Protein AF-A0A9P1H4D7-F1 (afdb_monomer_lite)

Radius of gyration: 66.1 Å; chains: 1; bounding box: 184×59×204 Å

InterPro domains:
  IPR024312 TACC, C-terminal, fungi [PF12709] (176-228)
  IPR039915 TACC family [PTHR13924] (40-310)

Sequence (418 aa):
MNLIDFDIPPCQRRAAFLASPRELESLKSNFLSEISGLKASLSGKEAEVHSLKTAVVDAERRAGQSMEQLREERSTREHLSAEKDGWEKRGREMESVLRKVKDEIVLNQREREELEIKLDESEKRREAAEMMAQEAESKIAGMKAGKATEERERAAAGDKTPITSSSTAKEVEIAVERVARELHALYKSKHETKVTALKKSYENRWEKRVRELEARIEELADDNDRLRLGRDATMTRVDPNQAAIDEERKAQLAKDSAQIKELEAEIEKLEAVVSTVKVDNSELRRLLERERVEKGELVQVAEELMAMQQTFVAPTPARDSTAAVTTTTTLTKPAARGPAPSALRTPASNRHSMIEAPRSATKSGLRAPGSYAAAESRIGRSAAHERTKSSGLALPRPRSGIMSSIEKMGNYRGRTGE

Structure (mmCIF, N/CA/C/O backbone):
data_AF-A0A9P1H4D7-F1
#
_entry.id   AF-A0A9P1H4D7-F1
#
loop_
_atom_site.group_PDB
_atom_site.id
_atom_site.type_symbol
_atom_site.label_atom_id
_atom_site.label_alt_id
_atom_site.label_comp_id
_atom_site.label_asym_id
_atom_site.label_entity_id
_atom_site.label_seq_id
_atom_site.pdbx_PDB_ins_code
_atom_site.Cartn_x
_atom_site.Cartn_y
_atom_site.Cartn_z
_atom_site.occupancy
_atom_site.B_iso_or_equiv
_atom_site.auth_seq_id
_atom_site.auth_comp_id
_atom_site.auth_asym_id
_atom_site.auth_atom_id
_atom_site.pdbx_PDB_model_num
ATOM 1 N N . MET A 1 1 ? 116.610 11.845 -75.483 1.00 40.75 1 MET A N 1
ATOM 2 C CA . MET A 1 1 ? 115.329 12.570 -75.567 1.00 40.75 1 MET A CA 1
ATOM 3 C C . MET A 1 1 ? 114.245 11.538 -75.771 1.00 40.75 1 MET A C 1
ATOM 5 O O . MET A 1 1 ? 114.135 10.981 -76.851 1.00 40.75 1 MET A O 1
ATOM 9 N N . ASN A 1 2 ? 113.546 11.225 -74.686 1.00 45.41 2 ASN A N 1
ATOM 10 C CA . ASN A 1 2 ? 112.396 10.337 -74.672 1.00 45.41 2 ASN A CA 1
ATOM 11 C C . ASN A 1 2 ? 111.156 11.184 -74.941 1.00 45.41 2 ASN A C 1
ATOM 13 O O . ASN A 1 2 ? 110.908 12.120 -74.183 1.00 45.41 2 ASN A O 1
ATOM 17 N N . LEU A 1 3 ? 110.368 10.832 -75.953 1.00 53.59 3 LEU A N 1
ATOM 18 C CA . LEU A 1 3 ? 108.948 11.169 -75.965 1.00 53.59 3 LEU A CA 1
ATOM 19 C C . LEU A 1 3 ? 108.161 10.082 -76.703 1.00 53.59 3 LEU A C 1
ATOM 21 O O . LEU A 1 3 ? 107.754 10.235 -77.843 1.00 53.59 3 LEU A O 1
ATOM 25 N N . ILE A 1 4 ? 108.075 8.946 -76.011 1.00 57.53 4 ILE A N 1
ATOM 26 C CA . ILE A 1 4 ? 106.880 8.117 -75.837 1.00 57.53 4 ILE A CA 1
ATOM 27 C C . ILE A 1 4 ? 106.008 7.954 -77.089 1.00 57.53 4 ILE A C 1
ATOM 29 O O . ILE A 1 4 ? 105.010 8.639 -77.300 1.00 57.53 4 ILE A O 1
ATOM 33 N N . ASP A 1 5 ? 106.406 6.943 -77.844 1.00 54.28 5 ASP A N 1
ATOM 34 C CA . ASP A 1 5 ? 105.582 6.124 -78.714 1.00 54.28 5 ASP A CA 1
ATOM 35 C C . ASP A 1 5 ? 104.578 5.338 -77.841 1.00 54.28 5 ASP A C 1
ATOM 37 O O . ASP A 1 5 ? 104.969 4.470 -77.056 1.00 54.28 5 ASP A O 1
ATOM 41 N N . PHE A 1 6 ? 103.293 5.689 -77.909 1.00 51.91 6 PHE A N 1
ATOM 42 C CA . PHE A 1 6 ? 102.203 4.811 -77.478 1.00 51.91 6 PHE A CA 1
ATOM 43 C C . PHE A 1 6 ? 101.248 4.641 -78.650 1.00 51.91 6 PHE A C 1
ATOM 45 O O . PHE A 1 6 ? 100.293 5.394 -78.835 1.00 51.91 6 PHE A O 1
ATOM 52 N N . ASP A 1 7 ? 101.538 3.599 -79.415 1.00 54.97 7 ASP A N 1
ATOM 53 C CA . ASP A 1 7 ? 100.579 2.810 -80.166 1.00 54.97 7 ASP A CA 1
ATOM 54 C C . ASP A 1 7 ? 99.401 2.468 -79.230 1.00 54.97 7 ASP A C 1
ATOM 56 O O . ASP A 1 7 ? 99.528 1.652 -78.314 1.00 54.97 7 ASP A O 1
ATOM 60 N N . ILE A 1 8 ? 98.283 3.190 -79.361 1.00 56.09 8 ILE A N 1
ATOM 61 C CA . ILE A 1 8 ? 97.052 2.919 -78.611 1.00 56.09 8 ILE A CA 1
ATOM 62 C C . ILE A 1 8 ? 96.380 1.739 -79.317 1.00 56.09 8 ILE A C 1
ATOM 64 O O . ILE A 1 8 ? 95.837 1.925 -80.410 1.00 56.09 8 ILE A O 1
ATOM 68 N N . PRO A 1 9 ? 96.348 0.533 -78.720 1.00 57.47 9 PRO A N 1
ATOM 69 C CA . PRO A 1 9 ? 95.599 -0.568 -79.300 1.00 57.47 9 PRO A CA 1
ATOM 70 C C . PRO A 1 9 ? 94.116 -0.177 -79.311 1.00 57.47 9 PRO A C 1
ATOM 72 O O . PRO A 1 9 ? 93.666 0.476 -78.358 1.00 57.47 9 PRO A O 1
ATOM 75 N N . PRO A 1 10 ? 93.312 -0.587 -80.312 1.00 54.38 10 PRO A N 1
ATOM 76 C CA . PRO A 1 10 ? 91.874 -0.378 -80.247 1.00 54.38 10 PRO A CA 1
ATOM 77 C C . PRO A 1 10 ? 91.390 -1.030 -78.955 1.00 54.38 10 PRO A C 1
ATOM 79 O O . PRO A 1 10 ? 91.563 -2.236 -78.763 1.00 54.38 10 PRO A O 1
ATOM 82 N N . CYS A 1 11 ? 90.863 -0.215 -78.036 1.00 46.78 11 CYS A N 1
ATOM 83 C CA . CYS A 1 11 ? 90.387 -0.692 -76.749 1.00 46.78 11 CYS A CA 1
ATOM 84 C C . CYS A 1 11 ? 89.415 -1.842 -77.007 1.00 46.78 11 CYS A C 1
ATOM 86 O O . CYS A 1 11 ? 88.314 -1.656 -77.529 1.00 46.78 11 CYS A O 1
ATOM 88 N N . GLN A 1 12 ? 89.863 -3.046 -76.655 1.00 44.84 12 GLN A N 1
ATOM 89 C CA . GLN A 1 12 ? 89.026 -4.223 -76.574 1.00 44.84 12 GLN A CA 1
ATOM 90 C C . GLN A 1 12 ? 87.812 -3.838 -75.739 1.00 44.84 12 GLN A C 1
ATOM 92 O O . GLN A 1 12 ? 87.963 -3.238 -74.672 1.00 44.84 12 GLN A O 1
ATOM 97 N N . ARG A 1 13 ? 86.621 -4.153 -76.259 1.00 48.91 13 ARG A N 1
ATOM 98 C CA . ARG A 1 13 ? 85.334 -4.037 -75.573 1.00 48.91 13 ARG A CA 1
ATOM 99 C C . ARG A 1 13 ? 85.460 -4.654 -74.177 1.00 48.91 13 ARG A C 1
ATOM 101 O O . ARG A 1 13 ? 85.226 -5.846 -74.006 1.00 48.91 13 ARG A O 1
ATOM 108 N N . ARG A 1 14 ? 85.847 -3.856 -73.176 1.00 52.53 14 ARG A N 1
ATOM 109 C CA . ARG A 1 14 ? 85.665 -4.219 -71.774 1.00 52.53 14 ARG A CA 1
ATOM 110 C C . ARG A 1 14 ? 84.170 -4.340 -71.623 1.00 52.53 14 ARG A C 1
ATOM 112 O O . ARG A 1 14 ? 83.465 -3.379 -71.919 1.00 52.53 14 ARG A O 1
ATOM 119 N N . ALA A 1 15 ? 83.731 -5.544 -71.278 1.00 53.44 15 ALA A N 1
ATOM 120 C CA . ALA A 1 15 ? 82.351 -5.905 -71.044 1.00 53.44 15 ALA A CA 1
ATOM 121 C C . ALA A 1 15 ? 81.650 -4.783 -70.279 1.00 53.44 15 ALA A C 1
ATOM 123 O O . ALA A 1 15 ? 81.768 -4.650 -69.062 1.00 53.44 15 ALA A O 1
ATOM 124 N N . ALA A 1 16 ? 80.946 -3.947 -71.029 1.00 53.91 16 ALA A N 1
ATOM 125 C CA . ALA A 1 16 ? 79.956 -3.079 -70.474 1.00 53.91 16 ALA A CA 1
ATOM 126 C C . ALA A 1 16 ? 78.842 -4.017 -70.019 1.00 53.91 16 ALA A C 1
ATOM 128 O O . ALA A 1 16 ? 77.941 -4.334 -70.788 1.00 53.91 16 ALA A O 1
ATOM 129 N N . PHE A 1 17 ? 78.877 -4.423 -68.752 1.00 57.94 17 PHE A N 1
ATOM 130 C CA . PHE A 1 17 ? 77.658 -4.677 -67.985 1.00 57.94 17 PHE A CA 1
ATOM 131 C C . PHE A 1 17 ? 76.892 -3.347 -67.808 1.00 57.94 17 PHE A C 1
ATOM 133 O O . PHE A 1 17 ? 76.504 -2.958 -66.713 1.00 57.94 17 PHE A O 1
ATOM 140 N N . LEU A 1 18 ? 76.729 -2.596 -68.898 1.00 56.00 18 LEU A N 1
ATOM 141 C CA . LEU A 1 18 ? 75.749 -1.543 -69.014 1.00 56.00 18 LEU A CA 1
ATOM 142 C C . LEU A 1 18 ? 74.489 -2.308 -69.366 1.00 56.00 18 LEU A C 1
ATOM 144 O O . LEU A 1 18 ? 74.323 -2.705 -70.520 1.00 56.00 18 LEU A O 1
ATOM 148 N N . ALA A 1 19 ? 73.662 -2.574 -68.352 1.00 61.34 19 ALA A N 1
ATOM 149 C CA . ALA A 1 19 ? 72.285 -2.975 -68.586 1.00 61.34 19 ALA A CA 1
ATOM 150 C C . ALA A 1 19 ? 71.764 -2.100 -69.726 1.00 61.34 19 ALA A C 1
ATOM 152 O O . ALA A 1 19 ? 71.908 -0.870 -69.675 1.00 61.34 19 ALA A O 1
ATOM 153 N N . SER A 1 20 ? 71.279 -2.724 -70.800 1.00 77.75 20 SER A N 1
ATOM 154 C CA . SER A 1 20 ? 70.839 -1.941 -71.952 1.00 77.75 20 SER A CA 1
ATOM 155 C C . SER A 1 20 ? 69.780 -0.940 -71.465 1.00 77.75 20 SER A C 1
ATOM 157 O O . SER A 1 20 ? 69.045 -1.260 -70.525 1.00 77.75 20 SER A O 1
ATOM 159 N N . PRO A 1 21 ? 69.656 0.265 -72.049 1.00 77.75 21 PRO A N 1
ATOM 160 C CA . PRO A 1 21 ? 68.651 1.241 -71.612 1.00 77.75 21 PRO A CA 1
ATOM 161 C C . PRO A 1 21 ? 67.249 0.625 -71.447 1.00 77.75 21 PRO A C 1
ATOM 163 O O . PRO A 1 21 ? 66.523 0.956 -70.515 1.00 77.75 21 PRO A O 1
ATOM 166 N N . ARG A 1 22 ? 66.936 -0.380 -72.274 1.00 79.75 22 ARG A N 1
ATOM 167 C CA . ARG A 1 22 ? 65.710 -1.180 -72.229 1.00 79.75 22 ARG A CA 1
ATOM 168 C C . ARG A 1 22 ? 65.589 -2.101 -71.004 1.00 79.75 22 ARG A C 1
ATOM 170 O O . ARG A 1 22 ? 64.497 -2.247 -70.466 1.00 79.75 22 ARG A O 1
ATOM 177 N N . GLU A 1 23 ? 66.675 -2.719 -70.546 1.00 85.62 23 GLU A N 1
ATOM 178 C CA . GLU A 1 23 ? 66.696 -3.522 -69.308 1.00 85.62 23 GLU A CA 1
ATOM 179 C C . GLU A 1 23 ? 66.537 -2.638 -68.069 1.00 85.62 23 GLU A C 1
ATOM 181 O O . GLU A 1 23 ? 65.839 -3.004 -67.126 1.00 85.62 23 GLU A O 1
ATOM 186 N N . LEU A 1 24 ? 67.133 -1.445 -68.091 1.00 86.06 24 LEU A N 1
ATOM 187 C CA . LEU A 1 24 ? 67.038 -0.471 -67.005 1.00 86.06 24 LEU A CA 1
ATOM 188 C C . LEU A 1 24 ? 65.619 0.118 -66.909 1.00 86.06 24 LEU A C 1
ATOM 190 O O . LEU A 1 24 ? 65.059 0.228 -65.817 1.00 86.06 24 LEU A O 1
ATOM 194 N N . GLU A 1 25 ? 64.991 0.411 -68.050 1.00 87.56 25 GLU A N 1
ATOM 195 C CA . GLU A 1 25 ? 63.574 0.784 -68.132 1.00 87.56 25 GLU A CA 1
ATOM 196 C C . GLU A 1 25 ? 62.643 -0.351 -67.682 1.00 87.56 25 GLU A C 1
ATOM 198 O O . GLU A 1 25 ? 61.688 -0.097 -66.945 1.00 87.56 25 GLU A O 1
ATOM 203 N N . SER A 1 26 ? 62.945 -1.603 -68.044 1.00 87.44 26 SER A N 1
ATOM 204 C CA . SER A 1 26 ? 62.197 -2.772 -67.568 1.00 87.44 26 SER A CA 1
ATOM 205 C C . SER A 1 26 ? 62.305 -2.938 -66.052 1.00 87.44 26 SER A C 1
ATOM 207 O O . SER A 1 26 ? 61.293 -3.164 -65.396 1.00 87.44 26 SER A O 1
ATOM 209 N N . LEU A 1 27 ? 63.501 -2.799 -65.475 1.00 91.62 27 LEU A N 1
ATOM 210 C CA . LEU A 1 27 ? 63.717 -2.912 -64.032 1.00 91.62 27 LEU A CA 1
ATOM 211 C C . LEU A 1 27 ? 63.012 -1.777 -63.274 1.00 91.62 27 LEU A C 1
ATOM 213 O O . LEU A 1 27 ? 62.373 -2.011 -62.251 1.00 91.62 27 LEU A O 1
ATOM 217 N N . LYS A 1 28 ? 63.054 -0.554 -63.819 1.00 93.31 28 LYS A N 1
ATOM 218 C CA . LYS A 1 28 ? 62.304 0.594 -63.298 1.00 93.31 28 LYS A CA 1
ATOM 219 C C . LYS A 1 28 ? 60.797 0.338 -63.334 1.00 93.31 28 LYS A C 1
ATOM 221 O O . LYS A 1 28 ? 60.125 0.601 -62.343 1.00 93.31 28 LYS A O 1
ATOM 226 N N . SER A 1 29 ? 60.265 -0.174 -64.443 1.00 92.44 29 SER A N 1
ATOM 227 C CA . SER A 1 29 ? 58.846 -0.528 -64.555 1.00 92.44 29 SER A CA 1
ATOM 228 C C . SER A 1 29 ? 58.457 -1.620 -63.556 1.00 92.44 29 SER A C 1
ATOM 230 O O . SER A 1 29 ? 57.423 -1.502 -62.903 1.00 92.44 29 SER A O 1
ATOM 232 N N . ASN A 1 30 ? 59.301 -2.642 -63.381 1.00 94.06 30 ASN A N 1
ATOM 233 C CA . ASN A 1 30 ? 59.077 -3.717 -62.415 1.00 94.06 30 ASN A CA 1
ATOM 234 C C . ASN A 1 30 ? 59.041 -3.177 -60.981 1.00 94.06 30 ASN A C 1
ATOM 236 O O . ASN A 1 30 ? 58.062 -3.410 -60.277 1.00 94.06 30 ASN A O 1
ATOM 240 N N . PHE A 1 31 ? 60.023 -2.366 -60.573 1.00 96.56 31 PHE A N 1
ATOM 241 C CA . PHE A 1 31 ? 60.016 -1.754 -59.242 1.00 96.56 31 PHE A CA 1
ATOM 242 C C . PHE A 1 31 ? 58.854 -0.782 -59.042 1.00 96.56 31 PHE A C 1
ATOM 244 O O . PHE A 1 31 ? 58.246 -0.775 -57.978 1.00 96.56 31 PHE A O 1
ATOM 251 N N . LEU A 1 32 ? 58.495 0.024 -60.044 1.00 96.06 32 LEU A N 1
ATOM 252 C CA . LEU A 1 32 ? 57.327 0.903 -59.946 1.00 96.06 32 LEU A CA 1
ATOM 253 C C . LEU A 1 32 ? 56.025 0.101 -59.811 1.00 96.06 32 LEU A C 1
ATOM 255 O O . LEU A 1 32 ? 55.140 0.510 -59.056 1.00 96.06 32 LEU A O 1
ATOM 259 N N . SER A 1 33 ? 55.919 -1.045 -60.488 1.00 95.31 33 SER A N 1
ATOM 260 C CA . SER A 1 33 ? 54.792 -1.970 -60.352 1.00 95.31 33 SER A CA 1
ATOM 261 C C . SER A 1 33 ? 54.760 -2.627 -58.970 1.00 95.31 33 SER A C 1
ATOM 263 O O . SER A 1 33 ? 53.709 -2.647 -58.336 1.00 95.31 33 SER A O 1
ATOM 265 N N . GLU A 1 34 ? 55.896 -3.108 -58.460 1.00 96.81 34 GLU A N 1
ATOM 266 C CA . GLU A 1 34 ? 56.007 -3.691 -57.116 1.00 96.81 34 GLU A CA 1
ATOM 267 C C . GLU A 1 34 ? 55.693 -2.666 -56.023 1.00 96.81 34 GLU A C 1
ATOM 269 O O . GLU A 1 34 ? 54.892 -2.945 -55.135 1.00 96.81 34 GLU A O 1
ATOM 274 N N . ILE A 1 35 ? 56.241 -1.451 -56.115 1.00 95.69 35 ILE A N 1
ATOM 275 C CA . ILE A 1 35 ? 55.938 -0.348 -55.192 1.00 95.69 35 ILE A CA 1
ATOM 276 C C . ILE A 1 35 ? 54.444 -0.013 -55.242 1.00 95.69 35 ILE A C 1
ATOM 278 O O . ILE A 1 35 ? 53.823 0.171 -54.196 1.00 95.69 35 ILE A O 1
ATOM 282 N N . SER A 1 36 ? 53.844 0.036 -56.434 1.00 95.94 36 SER A N 1
ATOM 283 C CA . SER A 1 36 ? 52.406 0.292 -56.583 1.00 95.94 36 SER A CA 1
ATOM 284 C C . SER A 1 36 ? 51.562 -0.841 -55.991 1.00 95.94 36 SER A C 1
ATOM 286 O O . SER A 1 36 ? 50.586 -0.571 -55.291 1.00 95.94 36 SER A O 1
ATOM 288 N N . GLY A 1 37 ? 51.962 -2.099 -56.195 1.00 96.38 37 GLY A N 1
ATOM 289 C CA . GLY A 1 37 ? 51.308 -3.276 -55.622 1.00 96.38 37 GLY A CA 1
ATOM 290 C C . GLY A 1 37 ? 51.410 -3.333 -54.096 1.00 96.38 37 GLY A C 1
ATOM 291 O O . GLY A 1 37 ? 50.410 -3.574 -53.415 1.00 96.38 37 GLY A O 1
ATOM 292 N N . LEU A 1 38 ? 52.586 -3.036 -53.536 1.00 96.88 38 LEU A N 1
ATOM 293 C CA . LEU A 1 38 ? 52.800 -2.930 -52.091 1.00 96.88 38 LEU A CA 1
ATOM 294 C C . LEU A 1 38 ? 52.002 -1.770 -51.492 1.00 96.88 38 LEU A C 1
ATOM 296 O O . LEU A 1 38 ? 51.376 -1.942 -50.449 1.00 96.88 38 LEU A O 1
ATOM 300 N N . LYS A 1 39 ? 51.948 -0.617 -52.166 1.00 97.12 39 LYS A N 1
ATOM 301 C CA . LYS A 1 39 ? 51.153 0.537 -51.725 1.00 97.12 39 LYS A CA 1
ATOM 302 C C . LYS A 1 39 ? 49.654 0.233 -51.726 1.00 97.12 39 LYS A C 1
ATOM 304 O O . LYS A 1 39 ? 48.970 0.578 -50.765 1.00 97.12 39 LYS A O 1
ATOM 309 N N . ALA A 1 40 ? 49.149 -0.438 -52.761 1.00 96.62 40 ALA A N 1
ATOM 310 C CA . ALA A 1 40 ? 47.757 -0.881 -52.817 1.00 96.62 40 ALA A CA 1
ATOM 311 C C . ALA A 1 40 ? 47.442 -1.900 -51.709 1.00 96.62 40 ALA A C 1
ATOM 313 O O . ALA A 1 40 ? 46.423 -1.782 -51.033 1.00 96.62 40 ALA A O 1
ATOM 314 N N . SER A 1 41 ? 48.346 -2.855 -51.472 1.00 96.75 41 SER A N 1
ATOM 315 C CA . SER A 1 41 ? 48.190 -3.867 -50.420 1.00 96.75 41 SER A CA 1
ATOM 316 C C . SER A 1 41 ? 48.211 -3.250 -49.019 1.00 96.75 41 SER A C 1
ATOM 318 O O . SER A 1 41 ? 47.374 -3.592 -48.184 1.00 96.75 41 SER A O 1
ATOM 320 N N . LEU A 1 42 ? 49.124 -2.305 -48.767 1.00 97.06 42 LEU A N 1
ATOM 321 C CA . LEU A 1 42 ? 49.202 -1.569 -47.506 1.00 97.06 42 LEU A CA 1
ATOM 322 C C . LEU A 1 42 ? 47.935 -0.740 -47.278 1.00 97.06 42 LEU A C 1
ATOM 324 O O . LEU A 1 42 ? 47.329 -0.845 -46.218 1.00 97.06 42 LEU A O 1
ATOM 328 N N . SER A 1 43 ? 47.483 -0.000 -48.293 1.00 96.06 43 SER A N 1
ATOM 329 C CA . SER A 1 43 ? 46.244 0.781 -48.218 1.00 96.06 43 SER A CA 1
ATOM 330 C C . SER A 1 43 ? 45.013 -0.101 -47.960 1.00 96.06 43 SER A C 1
ATOM 332 O O . SER A 1 43 ? 44.164 0.245 -47.139 1.00 96.06 43 SER A O 1
ATOM 334 N N . GLY A 1 44 ? 44.936 -1.283 -48.583 1.00 97.00 44 GLY A N 1
ATOM 335 C CA . GLY A 1 44 ? 43.882 -2.262 -48.301 1.00 97.00 44 GLY A CA 1
ATOM 336 C C . GLY A 1 44 ? 43.916 -2.770 -46.855 1.00 97.00 44 GLY A C 1
ATOM 337 O O . GLY A 1 44 ? 42.873 -2.872 -46.207 1.00 97.00 44 GLY A O 1
ATOM 338 N N . LYS A 1 45 ? 45.112 -3.025 -46.311 1.00 97.81 45 LYS A N 1
ATOM 339 C CA . LYS A 1 45 ? 45.291 -3.420 -44.906 1.00 97.81 45 LYS A CA 1
ATOM 340 C C . LYS A 1 45 ? 44.953 -2.295 -43.930 1.00 97.81 45 LYS A C 1
ATOM 342 O O . LYS A 1 45 ? 44.337 -2.557 -42.902 1.00 97.81 45 LYS A O 1
ATOM 347 N N . GLU A 1 46 ? 45.281 -1.048 -44.251 1.00 97.31 46 GLU A N 1
ATOM 348 C CA . GLU A 1 46 ? 44.888 0.116 -43.450 1.00 97.31 46 GLU A CA 1
ATOM 349 C C . GLU A 1 46 ? 43.364 0.269 -43.383 1.00 97.31 46 GLU A C 1
ATOM 351 O O . GLU A 1 46 ? 42.828 0.562 -42.310 1.00 97.31 46 GLU A O 1
ATOM 356 N N . ALA A 1 47 ? 42.656 0.013 -44.487 1.00 97.31 47 ALA A N 1
ATOM 357 C CA . ALA A 1 47 ? 41.195 0.011 -44.516 1.00 97.31 47 ALA A CA 1
ATOM 358 C C . ALA A 1 47 ? 40.597 -1.118 -43.655 1.00 97.31 47 ALA A C 1
ATOM 360 O O . ALA A 1 47 ? 39.656 -0.880 -42.894 1.00 97.31 47 ALA A O 1
ATOM 361 N N . GLU A 1 48 ? 41.169 -2.326 -43.711 1.00 97.44 48 GLU A N 1
ATOM 362 C CA . GLU A 1 48 ? 40.769 -3.454 -42.858 1.00 97.44 48 GLU A CA 1
ATOM 363 C C . GLU A 1 48 ? 40.957 -3.121 -41.370 1.00 97.44 48 GLU A C 1
ATOM 365 O O . GLU A 1 48 ? 40.033 -3.293 -40.573 1.00 97.44 48 GLU A O 1
ATOM 370 N N . VAL A 1 49 ? 42.113 -2.562 -40.996 1.00 98.31 49 VAL A N 1
ATOM 371 C CA . VAL A 1 49 ? 42.399 -2.137 -39.616 1.00 98.31 49 VAL A CA 1
ATOM 372 C C . VAL A 1 49 ? 41.415 -1.063 -39.150 1.00 98.31 49 VAL A C 1
ATOM 374 O O . VAL A 1 49 ? 40.908 -1.147 -38.031 1.00 98.31 49 VAL A O 1
ATOM 377 N N . HIS A 1 50 ? 41.089 -0.079 -39.994 1.00 97.88 50 HIS A N 1
ATOM 378 C CA . HIS A 1 50 ? 40.081 0.932 -39.660 1.00 97.88 50 HIS A CA 1
ATOM 379 C C . HIS A 1 50 ? 38.693 0.317 -39.461 1.00 97.88 50 HIS A C 1
ATOM 381 O O . HIS A 1 50 ? 38.009 0.654 -38.493 1.00 97.88 50 HIS A O 1
ATOM 387 N N . SER A 1 51 ? 38.290 -0.618 -40.324 1.00 97.75 51 SER A N 1
ATOM 388 C CA . SER A 1 51 ? 37.017 -1.329 -40.187 1.00 97.75 51 SER A CA 1
ATOM 389 C C . SER A 1 51 ? 36.960 -2.142 -38.892 1.00 97.75 51 SER A C 1
ATOM 391 O O . SER A 1 51 ? 35.968 -2.076 -38.166 1.00 97.75 51 SER A O 1
ATOM 393 N N . LEU A 1 52 ? 38.026 -2.882 -38.570 1.00 98.19 52 LEU A N 1
ATOM 394 C CA . LEU A 1 52 ? 38.117 -3.657 -37.333 1.00 98.19 52 LEU A CA 1
ATOM 395 C C . LEU A 1 52 ? 38.081 -2.752 -36.102 1.00 98.19 52 LEU A C 1
ATOM 397 O O . LEU A 1 52 ? 37.355 -3.046 -35.157 1.00 98.19 52 LEU A O 1
ATOM 401 N N . LYS A 1 53 ? 38.787 -1.619 -36.124 1.00 98.44 53 LYS A N 1
ATOM 402 C CA . LYS A 1 53 ? 38.753 -0.638 -35.035 1.00 98.44 53 LYS A CA 1
ATOM 403 C C . LYS A 1 53 ? 37.334 -0.122 -34.791 1.00 98.44 53 LYS A C 1
ATOM 405 O O . LYS A 1 53 ? 36.884 -0.115 -33.650 1.00 98.44 53 LYS A O 1
ATOM 410 N N . THR A 1 54 ? 36.609 0.255 -35.843 1.00 98.06 54 THR A N 1
ATOM 411 C CA . THR A 1 54 ? 35.210 0.696 -35.718 1.00 98.06 54 THR A CA 1
ATOM 412 C C . THR A 1 54 ? 34.306 -0.422 -35.193 1.00 98.06 54 THR A C 1
ATOM 414 O O . THR A 1 54 ? 33.467 -0.173 -34.329 1.00 98.06 54 THR A O 1
ATOM 417 N N . ALA A 1 55 ? 34.494 -1.660 -35.660 1.00 98.38 55 ALA A N 1
ATOM 418 C CA . ALA A 1 55 ? 33.722 -2.811 -35.196 1.00 98.38 55 ALA A CA 1
ATOM 419 C C . ALA A 1 55 ? 33.971 -3.129 -33.711 1.00 98.38 55 ALA A C 1
ATOM 421 O O . ALA A 1 55 ? 33.021 -3.420 -32.985 1.00 98.38 55 ALA A O 1
ATOM 422 N N . VAL A 1 56 ? 35.222 -3.037 -33.250 1.00 98.38 56 VAL A N 1
ATOM 423 C CA . VAL A 1 56 ? 35.584 -3.216 -31.835 1.00 98.38 56 VAL A CA 1
ATOM 424 C C . VAL A 1 56 ? 34.957 -2.120 -30.980 1.00 98.38 56 VAL A C 1
ATOM 426 O O . VAL A 1 56 ? 34.309 -2.435 -29.989 1.00 98.38 56 VAL A O 1
ATOM 429 N N . VAL A 1 57 ? 35.049 -0.854 -31.397 1.00 98.19 57 VAL A N 1
ATOM 430 C CA . VAL A 1 57 ? 34.436 0.267 -30.665 1.00 98.19 57 VAL A CA 1
ATOM 431 C C . VAL A 1 57 ? 32.914 0.106 -30.554 1.00 98.19 57 VAL A C 1
ATOM 433 O O . VAL A 1 57 ? 32.341 0.355 -29.493 1.00 98.19 57 VAL A O 1
ATOM 436 N N . ASP A 1 58 ? 32.231 -0.342 -31.612 1.00 98.31 58 ASP A N 1
ATOM 437 C CA . ASP A 1 58 ? 30.792 -0.614 -31.522 1.00 98.31 58 ASP A CA 1
ATOM 438 C C . ASP A 1 58 ? 30.479 -1.824 -30.626 1.00 98.31 58 ASP A C 1
ATOM 440 O O . ASP A 1 58 ? 29.514 -1.785 -29.861 1.00 98.31 58 ASP A O 1
ATOM 444 N N . ALA A 1 59 ? 31.298 -2.879 -30.666 1.00 98.19 59 ALA A N 1
ATOM 445 C CA . ALA A 1 59 ? 31.151 -4.025 -29.772 1.00 98.19 59 ALA A CA 1
ATOM 446 C C . ALA A 1 59 ? 31.324 -3.625 -28.297 1.00 98.19 59 ALA A C 1
ATOM 448 O O . ALA A 1 59 ? 30.511 -4.020 -27.463 1.00 98.19 59 ALA A O 1
ATOM 449 N N . GLU A 1 60 ? 32.316 -2.791 -27.982 1.00 97.62 60 GLU A N 1
ATOM 450 C CA . GLU A 1 60 ? 32.531 -2.234 -26.643 1.00 97.62 60 GLU A CA 1
ATOM 451 C C . GLU A 1 60 ? 31.350 -1.371 -26.198 1.00 97.62 60 GLU A C 1
ATOM 453 O O . GLU A 1 60 ? 30.863 -1.511 -25.075 1.00 97.62 60 GLU A O 1
ATOM 458 N N . ARG A 1 61 ? 30.823 -0.527 -27.093 1.00 98.19 61 ARG A N 1
ATOM 459 C CA . ARG A 1 61 ? 29.635 0.284 -26.808 1.00 98.19 61 ARG A CA 1
ATOM 460 C C . ARG A 1 61 ? 28.421 -0.589 -26.495 1.00 98.19 61 ARG A C 1
ATOM 462 O O . ARG A 1 61 ? 27.733 -0.334 -25.508 1.00 98.19 61 ARG A O 1
ATOM 469 N N . ARG A 1 62 ? 28.165 -1.626 -27.299 1.00 97.69 62 ARG A N 1
ATOM 470 C CA . ARG A 1 62 ? 27.055 -2.566 -27.074 1.00 97.69 62 ARG A CA 1
ATOM 471 C C . ARG A 1 62 ? 27.237 -3.371 -25.788 1.00 97.69 62 ARG A C 1
ATOM 473 O O . ARG A 1 62 ? 26.268 -3.552 -25.057 1.00 97.69 62 ARG A O 1
ATOM 480 N N . ALA A 1 63 ? 28.459 -3.800 -25.474 1.00 98.19 63 ALA A N 1
ATOM 481 C CA . ALA A 1 63 ? 28.765 -4.468 -24.211 1.00 98.19 63 ALA A CA 1
ATOM 482 C C . ALA A 1 63 ? 28.524 -3.540 -23.010 1.00 98.19 63 ALA A C 1
ATOM 484 O O . ALA A 1 63 ? 27.897 -3.949 -22.036 1.00 98.19 63 ALA A O 1
ATOM 485 N N . GLY A 1 64 ? 28.946 -2.274 -23.100 1.00 97.69 64 GLY A N 1
ATOM 486 C CA . GLY A 1 64 ? 28.678 -1.256 -22.084 1.00 97.69 64 GLY A CA 1
ATOM 487 C C . GLY A 1 64 ? 27.182 -1.041 -21.848 1.00 97.69 64 GLY A C 1
ATOM 488 O O . GLY A 1 64 ? 26.729 -1.105 -20.709 1.00 97.69 64 GLY A O 1
ATOM 489 N N . GLN A 1 65 ? 26.407 -0.872 -22.923 1.00 97.12 65 GLN A N 1
ATOM 490 C CA . GLN A 1 65 ? 24.949 -0.717 -22.853 1.00 97.12 65 GLN A CA 1
ATOM 491 C C . GLN A 1 65 ? 24.262 -1.951 -22.258 1.00 97.12 65 GLN A C 1
ATOM 493 O O . GLN A 1 65 ? 23.419 -1.815 -21.379 1.00 97.12 65 GLN A O 1
ATOM 498 N N . SER A 1 66 ? 24.657 -3.156 -22.680 1.00 96.38 66 SER A N 1
ATOM 499 C CA . SER A 1 66 ? 24.107 -4.407 -22.147 1.00 96.38 66 SER A CA 1
ATOM 500 C C . SER A 1 66 ? 24.409 -4.588 -20.657 1.00 96.38 66 SER A C 1
ATOM 502 O O . SER A 1 66 ? 23.543 -5.034 -19.906 1.00 96.38 66 SER A O 1
ATOM 504 N N . MET A 1 67 ? 25.614 -4.225 -20.205 1.00 94.50 67 MET A N 1
ATOM 505 C CA . MET A 1 67 ? 25.954 -4.280 -18.782 1.00 94.50 67 MET A CA 1
ATOM 506 C C . MET A 1 67 ? 25.146 -3.283 -17.955 1.00 94.50 67 MET A C 1
ATOM 508 O O . MET A 1 67 ? 24.797 -3.604 -16.820 1.00 94.50 67 MET A O 1
ATOM 512 N N . GLU A 1 68 ? 24.866 -2.099 -18.500 1.00 96.38 68 GLU A N 1
ATOM 513 C CA . GLU A 1 68 ? 24.071 -1.089 -17.803 1.00 96.38 68 GLU A CA 1
ATOM 514 C C . GLU A 1 68 ? 22.604 -1.494 -17.702 1.00 96.38 68 GLU A C 1
ATOM 516 O O . GLU A 1 68 ? 22.074 -1.543 -16.595 1.00 96.38 68 GLU A O 1
ATOM 521 N N . GLN A 1 69 ? 22.010 -1.958 -18.804 1.00 96.25 69 GLN A N 1
ATOM 522 C CA . GLN A 1 69 ? 20.675 -2.563 -18.798 1.00 96.25 69 GLN A CA 1
ATOM 523 C C . GLN A 1 69 ? 20.581 -3.682 -17.757 1.00 96.25 69 GLN A C 1
ATOM 525 O O . GLN A 1 69 ? 19.634 -3.753 -16.988 1.00 96.25 69 GLN A O 1
ATOM 530 N N . LEU A 1 70 ? 21.605 -4.533 -17.649 1.00 97.31 70 LEU A N 1
ATOM 531 C CA . LEU A 1 70 ? 21.619 -5.614 -16.666 1.00 97.31 70 LEU A CA 1
ATOM 532 C C . LEU A 1 70 ? 21.733 -5.103 -15.211 1.00 97.31 70 LEU A C 1
ATOM 534 O O . LEU A 1 70 ? 21.300 -5.785 -14.279 1.00 97.31 70 LEU A O 1
ATOM 538 N N . ARG 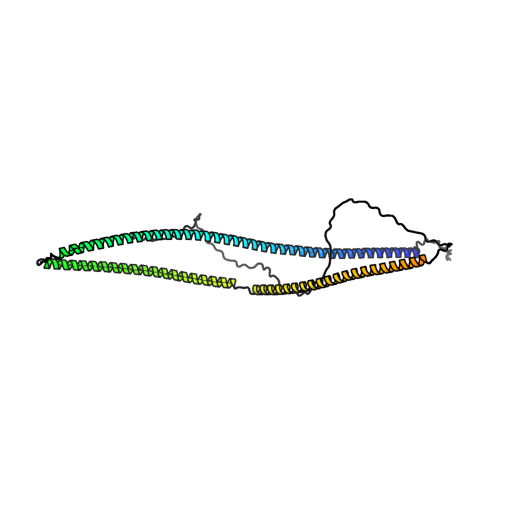A 1 71 ? 22.317 -3.924 -14.962 1.00 97.31 71 ARG A N 1
ATOM 539 C CA . ARG A 1 71 ? 22.276 -3.279 -13.634 1.00 97.31 71 ARG A CA 1
ATOM 540 C C . ARG A 1 71 ? 20.895 -2.700 -13.342 1.00 97.31 71 ARG A C 1
ATOM 542 O O . ARG A 1 71 ? 20.373 -2.966 -12.262 1.00 97.31 71 ARG A O 1
ATOM 549 N N . GLU A 1 72 ? 20.310 -1.984 -14.293 1.00 96.06 72 GLU A N 1
ATOM 550 C CA . GLU A 1 72 ? 18.966 -1.406 -14.184 1.00 96.06 72 GLU A CA 1
ATOM 551 C C . GLU A 1 72 ? 17.910 -2.498 -13.956 1.00 96.06 72 GLU A C 1
ATOM 553 O O . GLU A 1 72 ? 17.139 -2.419 -13.004 1.00 96.06 72 GLU A O 1
ATOM 558 N N . GLU A 1 73 ? 17.947 -3.583 -14.732 1.00 95.19 73 GLU A N 1
ATOM 559 C CA . GLU A 1 73 ? 17.077 -4.758 -14.576 1.00 95.19 73 GLU A CA 1
ATOM 560 C C . GLU A 1 73 ? 17.224 -5.424 -13.203 1.00 95.19 73 GLU A C 1
ATOM 562 O O . GLU A 1 73 ? 16.252 -5.863 -12.592 1.00 95.19 73 GLU A O 1
ATOM 567 N N . ARG A 1 74 ? 18.446 -5.494 -12.661 1.00 96.94 74 ARG A N 1
ATOM 568 C CA . ARG A 1 74 ? 18.646 -6.011 -11.299 1.00 96.94 74 ARG A CA 1
ATOM 569 C C . ARG A 1 74 ? 18.040 -5.086 -10.251 1.00 96.94 74 ARG A C 1
ATOM 571 O O . ARG A 1 74 ? 17.393 -5.583 -9.334 1.00 96.94 74 ARG A O 1
ATOM 578 N N . SER A 1 75 ? 18.222 -3.776 -10.399 1.00 92.56 75 SER A N 1
ATOM 579 C CA . SER A 1 75 ? 17.664 -2.782 -9.479 1.00 92.56 75 SER A CA 1
ATOM 580 C C . SER A 1 75 ? 16.133 -2.772 -9.508 1.00 92.56 75 SER A C 1
ATOM 582 O O . SER A 1 75 ? 15.502 -2.805 -8.453 1.00 92.56 75 SER A O 1
ATOM 584 N N . THR A 1 76 ? 15.525 -2.807 -10.694 1.00 93.44 76 THR A N 1
ATOM 585 C CA . THR A 1 76 ? 14.064 -2.871 -10.850 1.00 93.44 76 THR A CA 1
ATOM 586 C C . THR A 1 76 ? 13.505 -4.183 -10.310 1.00 93.44 76 THR A C 1
ATOM 588 O O . THR A 1 76 ? 12.524 -4.174 -9.569 1.00 93.44 76 THR A O 1
ATOM 591 N N . ARG A 1 77 ? 14.162 -5.315 -10.585 1.00 97.19 77 ARG A N 1
ATOM 592 C CA . ARG A 1 77 ? 13.783 -6.616 -10.023 1.00 97.19 77 ARG A CA 1
ATOM 593 C C . ARG A 1 77 ? 13.863 -6.637 -8.495 1.00 97.19 77 ARG A C 1
ATOM 595 O O . ARG A 1 77 ? 12.973 -7.198 -7.861 1.00 97.19 77 ARG A O 1
ATOM 602 N N . GLU A 1 78 ? 14.910 -6.070 -7.899 1.00 97.00 78 GLU A N 1
ATOM 603 C CA . GLU A 1 78 ? 15.051 -5.974 -6.441 1.00 97.00 78 GLU A CA 1
ATOM 604 C C . GLU A 1 78 ? 13.952 -5.095 -5.836 1.00 97.00 78 GLU A C 1
ATOM 606 O O . GLU A 1 78 ? 13.315 -5.494 -4.861 1.00 97.00 78 GLU A O 1
ATOM 611 N N . HIS A 1 79 ? 13.662 -3.954 -6.463 1.00 92.62 79 HIS A N 1
ATOM 612 C CA . HIS A 1 79 ? 12.578 -3.069 -6.051 1.00 92.62 79 HIS A CA 1
ATOM 613 C C . HIS A 1 79 ? 11.214 -3.776 -6.085 1.00 92.62 79 HIS A C 1
ATOM 615 O O . HIS A 1 79 ? 10.513 -3.802 -5.074 1.00 92.62 79 HIS A O 1
ATOM 621 N N . LEU A 1 80 ? 10.882 -4.444 -7.195 1.00 94.62 80 LEU A N 1
ATOM 622 C CA . LEU A 1 80 ? 9.643 -5.218 -7.328 1.00 94.62 80 LEU A CA 1
ATOM 623 C C . LEU A 1 80 ? 9.568 -6.376 -6.322 1.00 94.62 80 LEU A C 1
ATOM 625 O O . LEU A 1 80 ? 8.495 -6.673 -5.795 1.00 94.62 80 LEU A O 1
ATOM 629 N N . SER A 1 81 ? 10.696 -7.029 -6.024 1.00 95.88 81 SER A N 1
ATOM 630 C CA . SER A 1 81 ? 10.757 -8.071 -4.992 1.00 95.88 81 SER A CA 1
ATOM 631 C C . SER A 1 81 ? 10.455 -7.501 -3.607 1.00 95.88 81 SER A C 1
ATOM 633 O O . SER A 1 81 ? 9.657 -8.080 -2.875 1.00 95.88 81 SER A O 1
ATOM 635 N N . ALA A 1 82 ? 11.037 -6.352 -3.260 1.00 94.62 82 ALA A N 1
ATOM 636 C CA . ALA A 1 82 ? 10.792 -5.692 -1.982 1.00 94.62 82 ALA A CA 1
ATOM 637 C C . ALA A 1 82 ? 9.329 -5.238 -1.838 1.00 94.62 82 ALA A C 1
ATOM 639 O O . ALA A 1 82 ? 8.730 -5.390 -0.770 1.00 94.62 82 ALA A O 1
ATOM 640 N N . GLU A 1 83 ? 8.721 -4.726 -2.912 1.00 95.88 83 GLU A N 1
ATOM 641 C CA . GLU A 1 83 ? 7.297 -4.389 -2.923 1.00 95.88 83 GLU A CA 1
ATOM 642 C C . GLU A 1 83 ? 6.422 -5.624 -2.726 1.00 95.88 83 GLU A C 1
ATOM 644 O O . GLU A 1 83 ? 5.511 -5.598 -1.895 1.00 95.88 83 GLU A O 1
ATOM 649 N N . LYS A 1 84 ? 6.714 -6.717 -3.443 1.00 97.25 84 LYS A N 1
ATOM 650 C CA . LYS A 1 84 ? 6.003 -7.991 -3.300 1.00 97.25 84 LYS A CA 1
ATOM 651 C C . LYS A 1 84 ? 6.071 -8.505 -1.861 1.00 97.25 84 LYS A C 1
ATOM 653 O O . LYS A 1 84 ? 5.030 -8.812 -1.282 1.00 97.25 84 LYS A O 1
ATOM 658 N N . ASP A 1 85 ? 7.256 -8.525 -1.259 1.00 97.50 85 ASP A N 1
ATOM 659 C CA . ASP A 1 85 ? 7.440 -8.945 0.134 1.00 97.50 85 ASP A CA 1
ATOM 660 C C . ASP A 1 85 ? 6.665 -8.034 1.104 1.00 97.50 85 ASP A C 1
ATOM 662 O O . ASP A 1 85 ? 6.075 -8.499 2.086 1.00 97.50 85 ASP A O 1
ATOM 666 N N . GLY A 1 86 ? 6.604 -6.731 0.807 1.00 97.00 86 GLY A N 1
ATOM 667 C CA . GLY A 1 86 ? 5.788 -5.760 1.531 1.00 97.00 86 GLY A CA 1
ATOM 668 C C . GLY A 1 86 ? 4.285 -6.040 1.430 1.00 97.00 86 GLY A C 1
ATOM 669 O O . GLY A 1 86 ? 3.582 -5.983 2.443 1.00 97.00 86 GLY A O 1
ATOM 670 N N . TRP A 1 87 ? 3.786 -6.380 0.239 1.00 97.88 87 TRP A N 1
ATOM 671 C CA . TRP A 1 87 ? 2.393 -6.781 0.022 1.00 97.88 87 TRP A CA 1
ATOM 672 C C . TRP A 1 87 ? 2.053 -8.078 0.752 1.00 97.88 87 TRP A C 1
ATOM 674 O O . TRP A 1 87 ? 1.033 -8.139 1.436 1.00 97.88 87 TRP A O 1
ATOM 684 N N . GLU A 1 88 ? 2.926 -9.082 0.689 1.00 97.88 88 GLU A N 1
ATOM 685 C CA . GLU A 1 88 ? 2.745 -10.335 1.423 1.00 97.88 88 GLU A CA 1
ATOM 686 C C . GLU A 1 88 ? 2.743 -10.113 2.940 1.00 97.88 88 GLU A C 1
ATOM 688 O O . GLU A 1 88 ? 1.925 -10.695 3.655 1.00 97.88 88 GLU A O 1
ATOM 693 N N . LYS A 1 89 ? 3.626 -9.248 3.456 1.00 98.12 89 LYS A N 1
ATOM 694 C CA . LYS A 1 89 ? 3.651 -8.894 4.880 1.00 98.12 89 LYS A CA 1
ATOM 695 C C . LYS A 1 89 ? 2.350 -8.214 5.309 1.00 98.12 89 LYS A C 1
ATOM 697 O O . LYS A 1 89 ? 1.754 -8.657 6.288 1.00 98.12 89 LYS A O 1
ATOM 702 N N . ARG A 1 90 ? 1.879 -7.207 4.563 1.00 97.50 90 ARG A N 1
ATOM 703 C CA . ARG A 1 90 ? 0.589 -6.547 4.834 1.00 97.50 90 ARG A CA 1
ATOM 704 C C . ARG A 1 90 ? -0.585 -7.524 4.745 1.00 97.50 90 ARG A C 1
ATOM 706 O O . ARG A 1 90 ? -1.490 -7.451 5.570 1.00 97.50 90 ARG A O 1
ATOM 713 N N . GLY A 1 91 ? -0.552 -8.465 3.801 1.00 97.69 91 GLY A N 1
ATOM 714 C CA . GLY A 1 91 ? -1.537 -9.545 3.698 1.00 97.69 91 GLY A CA 1
ATOM 715 C C . GLY A 1 91 ? -1.567 -10.420 4.952 1.00 97.69 91 GLY A C 1
ATOM 716 O O . GLY A 1 91 ? -2.620 -10.593 5.562 1.00 97.69 91 GLY A O 1
ATOM 717 N N . ARG A 1 92 ? -0.399 -10.884 5.417 1.00 98.25 92 ARG A N 1
ATOM 718 C CA . ARG A 1 92 ? -0.277 -11.661 6.666 1.00 98.25 92 ARG A CA 1
ATOM 719 C C . ARG A 1 92 ? -0.729 -10.873 7.901 1.00 98.25 92 ARG A C 1
ATOM 721 O O . ARG A 1 92 ? -1.340 -11.442 8.804 1.00 98.25 92 ARG A O 1
ATOM 728 N N . GLU A 1 93 ? -0.437 -9.576 7.961 1.00 97.12 93 GLU A N 1
ATOM 729 C CA . GLU A 1 93 ? -0.891 -8.694 9.042 1.00 97.12 93 GLU A CA 1
ATOM 730 C C . GLU A 1 93 ? -2.414 -8.526 9.034 1.00 97.12 93 GLU A C 1
ATOM 732 O O . GLU A 1 93 ? -3.041 -8.682 10.081 1.00 97.12 93 GLU A O 1
ATOM 737 N N . MET A 1 94 ? -3.017 -8.302 7.863 1.00 97.81 94 MET A N 1
ATOM 738 C CA . MET A 1 94 ? -4.471 -8.244 7.698 1.00 97.81 94 MET A CA 1
ATOM 739 C C . MET A 1 94 ? -5.133 -9.552 8.143 1.00 97.81 94 MET A C 1
ATOM 741 O O . MET A 1 94 ? -6.072 -9.529 8.933 1.00 97.81 94 MET A O 1
ATOM 745 N N . GLU A 1 95 ? -4.612 -10.704 7.717 1.00 97.56 95 GLU A N 1
ATOM 746 C CA . GLU A 1 95 ? -5.110 -12.005 8.174 1.00 97.56 95 GLU A CA 1
ATOM 747 C C . GLU A 1 95 ? -5.008 -12.175 9.694 1.00 97.56 95 GLU A C 1
ATOM 749 O O . GLU A 1 95 ? -5.911 -12.730 10.320 1.00 97.56 95 GLU A O 1
ATOM 754 N N . SER A 1 96 ? -3.915 -11.709 10.302 1.00 98.06 96 SER A N 1
ATOM 755 C CA . SER A 1 96 ? -3.729 -11.740 11.756 1.00 98.06 96 SER A CA 1
ATOM 756 C C . SER A 1 96 ? -4.770 -10.877 12.472 1.00 98.06 96 SER A C 1
ATOM 758 O O . SER A 1 96 ? -5.359 -11.321 13.457 1.00 98.06 96 SER A O 1
ATOM 760 N N . VAL A 1 97 ? -5.053 -9.676 11.958 1.00 98.06 97 VAL A N 1
ATOM 761 C CA . VAL A 1 97 ? -6.112 -8.800 12.483 1.00 98.06 97 VAL A CA 1
ATOM 762 C C . VAL A 1 97 ? -7.484 -9.452 12.329 1.00 98.06 97 VAL A C 1
ATOM 764 O O . VAL A 1 97 ? -8.234 -9.497 13.297 1.00 98.06 97 VAL A O 1
ATOM 767 N N . LEU A 1 98 ? -7.796 -10.031 11.168 1.00 98.19 98 LEU A N 1
ATOM 768 C CA . LEU A 1 98 ? -9.070 -10.720 10.942 1.00 98.19 98 LEU A CA 1
ATOM 769 C C . LEU A 1 98 ? -9.268 -11.904 11.896 1.00 98.19 98 LEU A C 1
ATOM 771 O O . LEU A 1 98 ? -10.369 -12.097 12.410 1.00 98.19 98 LEU A O 1
ATOM 775 N N . ARG A 1 99 ? -8.209 -12.675 12.181 1.00 98.19 99 ARG A N 1
ATOM 776 C CA . ARG A 1 99 ? -8.261 -13.745 13.191 1.00 98.19 99 ARG A CA 1
ATOM 777 C C . ARG A 1 99 ? -8.541 -13.186 14.585 1.00 98.19 99 ARG A C 1
ATOM 779 O O . ARG A 1 99 ? -9.431 -13.695 15.252 1.00 98.19 99 ARG A O 1
ATOM 786 N N . LYS A 1 100 ? -7.860 -12.109 14.989 1.00 98.00 100 LYS A N 1
ATOM 787 C CA . LYS A 1 100 ? -8.100 -11.454 16.287 1.00 98.00 100 LYS A CA 1
ATOM 788 C C . LYS A 1 100 ? -9.527 -10.928 16.417 1.00 98.00 100 LYS A C 1
ATOM 790 O O . LYS A 1 100 ? -10.174 -11.215 17.412 1.00 98.00 100 LYS A O 1
ATOM 795 N N . VAL A 1 101 ? -10.042 -10.234 15.401 1.00 98.38 101 VAL A N 1
ATOM 796 C CA . VAL A 1 101 ? -11.426 -9.729 15.394 1.00 98.38 101 VAL A CA 1
ATOM 797 C C . VAL A 1 101 ? -12.422 -10.884 15.493 1.00 98.38 101 VAL A C 1
ATOM 799 O O . VAL A 1 101 ? -13.393 -10.803 16.239 1.00 98.38 101 VAL A O 1
ATOM 802 N N . LYS A 1 102 ? -12.178 -11.994 14.786 1.00 98.19 102 LYS A N 1
ATOM 803 C CA . LYS A 1 102 ? -13.007 -13.198 14.910 1.00 98.19 102 LYS A CA 1
ATOM 804 C C . LYS A 1 102 ? -12.986 -13.757 16.336 1.00 98.19 102 LYS A C 1
ATOM 806 O O . LYS A 1 102 ? -14.046 -14.090 16.861 1.00 98.19 102 LYS A O 1
ATOM 811 N N . ASP A 1 103 ? -11.811 -13.857 16.950 1.00 98.00 103 ASP A N 1
ATOM 812 C CA . ASP A 1 103 ? -11.669 -14.344 18.324 1.00 98.00 103 ASP A CA 1
ATOM 813 C C . ASP A 1 103 ? -12.382 -13.411 19.320 1.00 98.00 103 ASP A C 1
ATOM 815 O O . ASP A 1 103 ? -13.108 -13.883 20.193 1.00 98.00 103 ASP A O 1
ATOM 819 N N . GLU A 1 104 ? -12.261 -12.093 19.142 1.00 97.50 104 GLU A N 1
ATOM 820 C CA . GLU A 1 104 ? -12.961 -11.079 19.939 1.00 97.50 104 GLU A CA 1
ATOM 821 C C . GLU A 1 104 ? -14.483 -11.166 19.791 1.00 97.50 104 GLU A C 1
ATOM 823 O O . GLU A 1 104 ? -15.189 -11.054 20.790 1.00 97.50 104 GLU A O 1
ATOM 828 N N . ILE A 1 105 ? -15.010 -11.412 18.586 1.00 97.69 105 ILE A N 1
ATOM 829 C CA . ILE A 1 105 ? -16.451 -11.623 18.372 1.00 97.69 105 ILE A CA 1
ATOM 830 C C . ILE A 1 105 ? -16.928 -12.859 19.137 1.00 97.69 105 ILE A C 1
ATOM 832 O O . ILE A 1 105 ? -17.964 -12.810 19.793 1.00 97.69 105 ILE A O 1
ATOM 836 N N . VAL A 1 106 ? -16.174 -13.960 19.082 1.00 98.25 106 VAL A N 1
ATOM 837 C CA . VAL A 1 106 ? -16.528 -15.191 19.805 1.00 98.25 106 VAL A CA 1
ATOM 838 C C . VAL A 1 106 ? -16.491 -14.971 21.319 1.00 98.25 106 VAL A C 1
ATOM 840 O O . VAL A 1 106 ? -17.365 -15.473 22.022 1.00 98.25 106 VAL A O 1
ATOM 843 N N . LEU A 1 107 ? -15.513 -14.220 21.831 1.00 98.00 107 LEU A N 1
ATOM 844 C CA . LEU A 1 107 ? -15.451 -13.864 23.250 1.00 98.00 107 LEU A CA 1
ATOM 845 C C . LEU A 1 107 ? -16.621 -12.960 23.659 1.00 98.00 107 LEU A C 1
ATOM 847 O O . LEU A 1 107 ? -17.324 -13.301 24.603 1.00 98.00 107 LEU A O 1
ATOM 851 N N . ASN A 1 108 ? -16.898 -11.892 22.907 1.00 97.56 108 ASN A N 1
ATOM 852 C CA . ASN A 1 108 ? -18.039 -11.006 23.163 1.00 97.56 108 ASN A CA 1
ATOM 853 C C . ASN A 1 108 ? -19.374 -11.756 23.114 1.00 97.56 108 ASN A C 1
ATOM 855 O O . ASN A 1 108 ? -20.267 -11.485 23.911 1.00 97.56 108 ASN A O 1
ATOM 859 N N . GLN A 1 109 ? -19.522 -12.709 22.193 1.00 97.50 109 GLN A N 1
ATOM 860 C CA . GLN A 1 109 ? -20.731 -13.518 22.091 1.00 97.50 109 GLN A CA 1
ATOM 861 C C . GLN A 1 109 ? -20.925 -14.395 23.336 1.00 97.50 109 GLN A C 1
ATOM 863 O O . GLN A 1 109 ? -22.029 -14.446 23.870 1.00 97.50 109 GLN A O 1
ATOM 868 N N . ARG A 1 110 ? -19.854 -15.010 23.854 1.00 97.88 110 ARG A N 1
ATOM 869 C CA . ARG A 1 110 ? -19.903 -15.762 25.121 1.00 97.88 110 ARG A CA 1
ATOM 870 C C . ARG A 1 110 ? -20.218 -14.860 26.310 1.00 97.88 110 ARG A C 1
ATOM 872 O O . ARG A 1 110 ? -21.064 -15.203 27.123 1.00 97.88 110 ARG A O 1
ATOM 879 N N . GLU A 1 111 ? -19.574 -13.699 26.401 1.00 97.75 111 GLU A N 1
ATOM 880 C CA . GLU A 1 111 ? -19.841 -12.724 27.465 1.00 97.75 111 GLU A CA 1
ATOM 881 C C . GLU A 1 111 ? -21.297 -12.241 27.429 1.00 97.75 111 GLU A C 1
ATOM 883 O O . GLU A 1 111 ? -21.940 -12.117 28.471 1.00 97.75 111 GLU A O 1
ATOM 888 N N . ARG A 1 112 ? -21.851 -12.028 26.231 1.00 98.12 112 ARG A N 1
ATOM 889 C CA . ARG A 1 112 ? -23.263 -11.693 26.041 1.00 98.12 112 ARG A CA 1
ATOM 890 C C . ARG A 1 112 ? -24.185 -12.819 26.510 1.00 98.12 112 ARG A C 1
ATOM 892 O O . ARG A 1 112 ? -25.129 -12.530 27.236 1.00 98.12 112 ARG A O 1
ATOM 899 N N . GLU A 1 113 ? -23.908 -14.066 26.137 1.00 97.94 113 GLU A N 1
ATOM 900 C CA . GLU A 1 113 ? -24.675 -15.238 26.589 1.00 97.94 113 GLU A CA 1
ATOM 901 C C . GLU A 1 113 ? -24.624 -15.389 28.120 1.00 97.94 113 GLU A C 1
ATOM 903 O O . GLU A 1 113 ? -25.642 -15.640 28.760 1.00 97.94 113 GLU A O 1
ATOM 908 N N . GLU A 1 114 ? -23.467 -15.158 28.745 1.00 97.88 114 GLU A N 1
ATOM 909 C CA . GLU A 1 114 ? -23.341 -15.162 30.208 1.00 97.88 114 GLU A CA 1
ATOM 910 C C . GLU A 1 114 ? -24.161 -14.054 30.881 1.00 97.88 114 GLU A C 1
ATOM 912 O O . GLU A 1 114 ? -24.709 -14.252 31.969 1.00 97.88 114 GLU A O 1
ATOM 917 N N . LEU A 1 115 ? -24.223 -12.868 30.271 1.00 96.62 115 LEU A N 1
ATOM 918 C CA . LEU A 1 115 ? -25.046 -11.765 30.764 1.00 96.62 115 LEU A CA 1
ATOM 919 C C . LEU A 1 115 ? -26.540 -12.052 30.593 1.00 96.62 115 LEU A C 1
ATOM 921 O O . LEU A 1 115 ? -27.309 -11.740 31.498 1.00 96.62 115 LEU A O 1
ATOM 925 N N . GLU A 1 116 ? -26.935 -12.679 29.487 1.00 97.25 116 GLU A N 1
ATOM 926 C CA . GLU A 1 116 ? -28.311 -13.112 29.227 1.00 97.25 116 GLU A CA 1
ATOM 927 C C . GLU A 1 116 ? -28.762 -14.156 30.260 1.00 97.25 116 GLU A C 1
ATOM 929 O O . GLU A 1 116 ? -29.796 -13.981 30.896 1.00 97.25 116 GLU A O 1
ATOM 934 N N . ILE A 1 117 ? -27.919 -15.145 30.579 1.00 97.75 117 ILE A N 1
ATOM 935 C CA . ILE A 1 117 ? -28.199 -16.115 31.654 1.00 97.75 117 ILE A CA 1
ATOM 936 C C . ILE A 1 117 ? -28.374 -15.416 33.012 1.00 97.75 117 ILE A C 1
ATOM 938 O O . ILE A 1 117 ? -29.298 -15.728 33.765 1.00 97.75 117 ILE A O 1
ATOM 942 N N . LYS A 1 118 ? -27.506 -14.454 33.353 1.00 97.75 118 LYS A N 1
ATOM 943 C CA . LYS A 1 118 ? -27.622 -13.697 34.616 1.00 97.75 118 LYS A CA 1
ATOM 944 C C . LYS A 1 118 ? -28.900 -12.860 34.666 1.00 97.75 118 LYS A C 1
ATOM 946 O O . LYS A 1 118 ? -29.481 -12.724 35.747 1.00 97.75 118 LYS A O 1
ATOM 951 N N . LEU A 1 119 ? -29.322 -12.302 33.531 1.00 96.75 119 LEU A N 1
ATOM 952 C CA . LEU A 1 119 ? -30.581 -11.576 33.408 1.00 96.75 119 LEU A CA 1
ATOM 953 C C . LEU A 1 119 ? -31.762 -12.521 33.642 1.00 96.75 119 LEU A C 1
ATOM 955 O O . LEU A 1 119 ? -32.556 -12.246 34.537 1.00 96.75 119 LEU A O 1
ATOM 959 N N . ASP A 1 120 ? -31.803 -13.669 32.966 1.00 97.75 120 ASP A N 1
ATOM 960 C CA . ASP A 1 120 ? -32.851 -14.683 33.137 1.00 97.75 120 ASP A CA 1
ATOM 961 C C . ASP A 1 120 ? -32.959 -15.160 34.591 1.00 97.75 120 ASP A C 1
ATOM 963 O O . ASP A 1 120 ? -34.047 -15.323 35.144 1.00 97.75 120 ASP A O 1
ATOM 967 N N . GLU A 1 121 ? -31.827 -15.397 35.258 1.00 97.50 121 GLU A N 1
ATOM 968 C CA . GLU A 1 121 ? -31.826 -15.762 36.674 1.00 97.50 121 GLU A CA 1
ATOM 969 C C . GLU A 1 121 ? -32.343 -14.627 37.569 1.00 97.50 121 GLU A C 1
ATOM 971 O O . GLU A 1 121 ? -33.004 -14.879 38.580 1.00 97.50 121 GLU A O 1
ATOM 976 N N . SER A 1 122 ? -32.006 -13.376 37.251 1.00 94.94 122 SER A N 1
ATOM 977 C CA . SER A 1 122 ? -32.509 -12.201 37.967 1.00 94.94 122 SER A CA 1
ATOM 978 C C . SER A 1 122 ? -34.016 -12.038 37.770 1.00 94.94 122 SER A C 1
ATOM 980 O O . SER A 1 122 ? -34.735 -11.817 38.745 1.00 94.94 122 SER A O 1
ATOM 982 N N . GLU A 1 123 ? -34.507 -12.203 36.544 1.00 95.94 123 GLU A N 1
ATOM 983 C CA . GLU A 1 123 ? -35.930 -12.160 36.217 1.00 95.94 123 GLU A CA 1
ATOM 984 C C . GLU A 1 123 ? -36.697 -13.266 36.941 1.00 95.94 123 GLU A C 1
ATOM 986 O O . GLU A 1 123 ? -37.670 -12.961 37.625 1.00 95.94 123 GLU A O 1
ATOM 991 N N . LYS A 1 124 ? -36.191 -14.506 36.959 1.00 97.75 124 LYS A N 1
ATOM 992 C CA . LYS A 1 124 ? -36.788 -15.609 37.738 1.00 97.75 124 LYS A CA 1
ATOM 993 C C . LYS A 1 124 ? -36.853 -15.315 39.237 1.00 97.75 124 LYS A C 1
ATOM 995 O O . LYS A 1 124 ? -37.849 -15.626 39.889 1.00 97.75 124 LYS A O 1
ATOM 1000 N N . ARG A 1 125 ? -35.806 -14.710 39.819 1.00 96.31 125 ARG A N 1
ATOM 1001 C CA . ARG A 1 125 ? -35.821 -14.296 41.238 1.00 96.31 125 ARG A CA 1
ATOM 1002 C C . ARG A 1 125 ? -36.849 -13.190 41.486 1.00 96.31 125 ARG A C 1
ATOM 1004 O O . ARG A 1 125 ? -37.530 -13.223 42.509 1.00 96.31 125 ARG A O 1
ATOM 1011 N N . ARG A 1 126 ? -36.969 -12.234 40.559 1.00 97.06 126 ARG A N 1
ATOM 1012 C CA . ARG A 1 126 ? -37.963 -11.153 40.611 1.00 97.06 126 ARG A CA 1
ATOM 1013 C C . ARG A 1 126 ? -39.384 -11.712 40.528 1.00 97.06 126 ARG A C 1
ATOM 1015 O O . ARG A 1 126 ? -40.201 -11.366 41.371 1.00 97.06 126 ARG A O 1
ATOM 1022 N N . GLU A 1 127 ? -39.653 -12.604 39.580 1.00 95.88 127 GLU A N 1
ATOM 1023 C CA . GLU A 1 127 ? -40.948 -13.273 39.410 1.00 95.88 127 GLU A CA 1
ATOM 1024 C C . GLU A 1 127 ? -41.332 -14.097 40.642 1.00 95.88 127 GLU A C 1
ATOM 1026 O O . GLU A 1 127 ? -42.461 -14.009 41.115 1.00 95.88 127 GLU A O 1
ATOM 1031 N N . ALA A 1 128 ? -40.391 -14.847 41.227 1.00 96.38 128 ALA A N 1
ATOM 1032 C CA . ALA A 1 128 ? -40.643 -15.597 42.457 1.00 96.38 128 ALA A CA 1
ATOM 1033 C C . ALA A 1 128 ? -41.013 -14.677 43.634 1.00 96.38 128 ALA A C 1
ATOM 1035 O O . ALA A 1 128 ? -41.939 -14.979 44.387 1.00 96.38 128 ALA A O 1
ATOM 1036 N N . ALA A 1 129 ? -40.319 -13.544 43.786 1.00 95.94 129 ALA A N 1
ATOM 1037 C CA . ALA A 1 129 ? -40.644 -12.553 44.808 1.00 95.94 129 ALA A CA 1
ATOM 1038 C C . ALA A 1 129 ? -42.002 -11.876 44.549 1.00 95.94 129 ALA A C 1
ATOM 1040 O O . ALA A 1 129 ? -42.755 -11.644 45.492 1.00 95.94 129 ALA A O 1
ATOM 1041 N N . GLU A 1 130 ? -42.331 -11.596 43.286 1.00 95.12 130 GLU A N 1
ATOM 1042 C CA . GLU A 1 130 ? -43.620 -11.037 42.870 1.00 95.12 130 GLU A CA 1
ATOM 1043 C C . GLU A 1 130 ? -44.778 -12.003 43.164 1.00 95.12 130 GLU A C 1
ATOM 1045 O O . GLU A 1 130 ? -45.772 -11.590 43.758 1.00 95.12 130 GLU A O 1
ATOM 1050 N N . MET A 1 131 ? -44.626 -13.299 42.866 1.00 94.94 131 MET A N 1
ATOM 1051 C CA . MET A 1 131 ? -45.612 -14.325 43.234 1.00 94.94 131 MET A CA 1
ATOM 1052 C C . MET A 1 131 ? -45.799 -14.418 44.752 1.00 94.94 131 MET A C 1
ATOM 1054 O O . MET A 1 131 ? -46.930 -14.416 45.231 1.00 94.94 131 MET A O 1
ATOM 1058 N N . MET A 1 132 ? -44.711 -14.435 45.533 1.00 93.12 132 MET A N 1
ATOM 1059 C CA . MET A 1 132 ? -44.811 -14.456 47.001 1.00 93.12 132 MET A CA 1
ATOM 1060 C C . MET A 1 132 ? -45.497 -13.201 47.554 1.00 93.12 132 MET A C 1
ATOM 1062 O O . MET A 1 132 ? -46.267 -13.292 48.513 1.00 93.12 132 MET A O 1
ATOM 1066 N N . ALA A 1 133 ? -45.236 -12.032 46.962 1.00 93.75 133 ALA A N 1
ATOM 1067 C CA . ALA A 1 133 ? -45.905 -10.791 47.332 1.00 93.75 133 ALA A CA 1
ATOM 1068 C C . ALA A 1 133 ? -47.408 -10.855 47.020 1.00 93.75 133 ALA A C 1
ATOM 1070 O O . ALA A 1 133 ? -48.211 -10.570 47.907 1.00 93.75 133 ALA A O 1
ATOM 1071 N N . GLN A 1 134 ? -47.794 -11.321 45.827 1.00 96.06 134 GLN A N 1
ATOM 1072 C CA . GLN A 1 134 ? -49.199 -11.527 45.458 1.00 96.06 134 GLN A CA 1
ATOM 1073 C C . GLN A 1 134 ? -49.901 -12.528 46.390 1.00 96.06 134 GLN A C 1
ATOM 1075 O O . GLN A 1 134 ? -51.023 -12.284 46.836 1.00 96.06 134 GLN A O 1
ATOM 1080 N N . GLU A 1 135 ? -49.242 -13.631 46.757 1.00 93.50 135 GLU A N 1
ATOM 1081 C CA . GLU A 1 135 ? -49.780 -14.592 47.724 1.00 93.50 135 GLU A CA 1
ATOM 1082 C C . GLU A 1 135 ? -49.981 -13.971 49.115 1.00 93.50 135 GLU A C 1
ATOM 1084 O O . GLU A 1 135 ? -50.986 -14.241 49.781 1.00 93.50 135 GLU A O 1
ATOM 1089 N N . ALA A 1 136 ? -49.040 -13.143 49.579 1.00 93.31 136 ALA A N 1
ATOM 1090 C CA . ALA A 1 136 ? -49.146 -12.443 50.856 1.00 93.31 136 ALA A CA 1
ATOM 1091 C C . ALA A 1 136 ? -50.261 -11.386 50.836 1.00 93.31 136 ALA A C 1
ATOM 1093 O O . ALA A 1 136 ? -51.047 -11.311 51.783 1.00 93.31 136 ALA A O 1
ATOM 1094 N N . GLU A 1 137 ? -50.379 -10.618 49.752 1.00 90.69 137 GLU A N 1
ATOM 1095 C CA . GLU A 1 137 ? -51.476 -9.672 49.537 1.00 90.69 137 GLU A CA 1
ATOM 1096 C C . GLU A 1 137 ? -52.830 -10.385 49.532 1.00 90.69 137 GLU A C 1
ATOM 1098 O O . GLU A 1 137 ? -53.743 -9.971 50.251 1.00 90.69 137 GLU A O 1
ATOM 1103 N N . SER A 1 138 ? -52.941 -11.513 48.823 1.00 88.38 138 SER A N 1
ATOM 1104 C CA . SER A 1 138 ? -54.148 -12.343 48.814 1.00 88.38 138 SER A CA 1
ATOM 1105 C C . SER A 1 138 ? -54.491 -12.878 50.211 1.00 88.38 138 SER A C 1
ATOM 1107 O O . SER A 1 138 ? -55.661 -12.867 50.602 1.00 88.38 138 SER A O 1
ATOM 1109 N N . LYS A 1 139 ? -53.499 -13.320 51.000 1.00 93.31 139 LYS A N 1
ATOM 1110 C CA . LYS A 1 139 ? -53.706 -13.772 52.391 1.00 93.31 139 LYS A CA 1
ATOM 1111 C C . LYS A 1 139 ? -54.168 -12.632 53.299 1.00 93.31 139 LYS A C 1
ATOM 1113 O O . LYS A 1 139 ? -55.108 -12.819 54.069 1.00 93.31 139 LYS A O 1
ATOM 1118 N N . ILE A 1 140 ? -53.553 -11.451 53.206 1.00 88.81 140 ILE A N 1
ATOM 1119 C CA . ILE A 1 140 ? -53.940 -10.276 54.005 1.00 88.81 140 ILE A CA 1
ATOM 1120 C C . ILE A 1 140 ? -55.342 -9.798 53.619 1.00 88.81 140 ILE A C 1
ATOM 1122 O O . ILE A 1 140 ? -56.119 -9.451 54.507 1.00 88.81 140 ILE A O 1
ATOM 1126 N N . ALA A 1 141 ? -55.691 -9.800 52.330 1.00 87.31 141 ALA A N 1
ATOM 1127 C CA . ALA A 1 141 ? -57.040 -9.487 51.870 1.00 87.31 141 ALA A CA 1
ATOM 1128 C C . ALA A 1 141 ? -58.074 -10.467 52.455 1.00 87.31 141 ALA A C 1
ATOM 1130 O O . ALA A 1 141 ? -59.083 -10.028 53.009 1.00 87.31 141 ALA A O 1
ATOM 1131 N N . GLY A 1 142 ? -57.783 -11.774 52.440 1.00 85.31 142 GLY A N 1
ATOM 1132 C CA . GLY A 1 142 ? -58.623 -12.796 53.076 1.00 85.31 142 GLY A CA 1
ATOM 1133 C C . GLY A 1 142 ? -58.754 -12.618 54.594 1.00 85.31 142 GLY A C 1
ATOM 1134 O O . GLY A 1 142 ? -59.857 -12.662 55.135 1.00 85.31 142 GLY A O 1
ATOM 1135 N N . MET A 1 143 ? -57.648 -12.337 55.294 1.00 82.44 143 MET A N 1
ATOM 1136 C CA . MET A 1 143 ? -57.667 -12.082 56.739 1.00 82.44 143 MET A CA 1
ATOM 1137 C C . MET A 1 143 ? -58.410 -10.795 57.096 1.00 82.44 143 MET A C 1
ATOM 1139 O O . MET A 1 143 ? -59.145 -10.786 58.074 1.00 82.44 143 MET A O 1
ATOM 1143 N N . LYS A 1 144 ? -58.254 -9.706 56.332 1.00 82.00 144 LYS A N 1
ATOM 1144 C CA . LYS A 1 144 ? -59.005 -8.459 56.554 1.00 82.00 144 LYS A CA 1
ATOM 1145 C C . LYS A 1 144 ? -60.503 -8.660 56.345 1.00 82.00 144 LYS A C 1
ATOM 1147 O O . LYS A 1 144 ? -61.280 -8.121 57.128 1.00 82.00 144 LYS A O 1
ATOM 1152 N N . ALA A 1 145 ? -60.900 -9.466 55.361 1.00 71.88 145 ALA A N 1
ATOM 1153 C CA . ALA A 1 145 ? -62.296 -9.855 55.195 1.00 71.88 145 ALA A CA 1
ATOM 1154 C C . ALA A 1 145 ? -62.829 -10.621 56.427 1.00 71.88 145 ALA A C 1
ATOM 1156 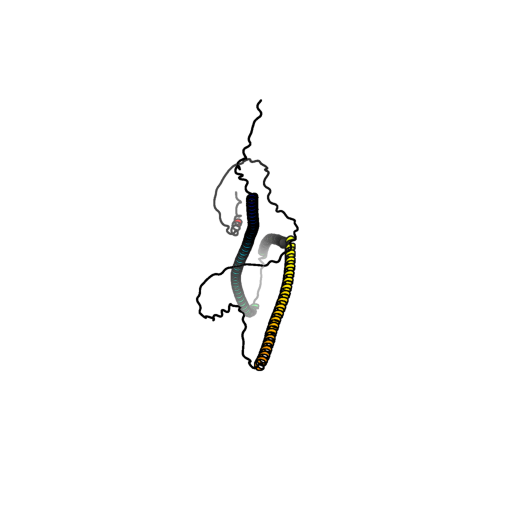O O . ALA A 1 145 ? -63.931 -10.328 56.879 1.00 71.88 145 ALA A O 1
ATOM 1157 N N . GLY A 1 146 ? -62.031 -11.519 57.022 1.00 68.19 146 GLY A N 1
ATOM 1158 C CA . GLY A 1 146 ? -62.389 -12.249 58.252 1.00 68.19 146 GLY A CA 1
ATOM 1159 C C . GLY A 1 146 ? -62.274 -11.445 59.560 1.00 68.19 146 GLY A C 1
ATOM 1160 O O . GLY A 1 146 ? -62.985 -11.710 60.526 1.00 68.19 146 GLY A O 1
ATOM 1161 N N . LYS A 1 147 ? -61.417 -10.421 59.618 1.00 65.38 147 LYS A N 1
ATOM 1162 C CA . LYS A 1 147 ? -61.284 -9.544 60.793 1.00 65.38 147 LYS A CA 1
ATOM 1163 C C . LYS A 1 147 ? -62.353 -8.461 60.843 1.00 65.38 147 LYS A C 1
ATOM 1165 O O . LYS A 1 147 ? -62.795 -8.123 61.931 1.00 65.38 147 LYS A O 1
ATOM 1170 N N . ALA A 1 148 ? -62.815 -7.957 59.697 1.00 60.03 148 ALA A N 1
ATOM 1171 C CA . ALA A 1 148 ? -63.958 -7.043 59.642 1.00 60.03 148 ALA A CA 1
ATOM 1172 C C . ALA A 1 148 ? -65.241 -7.677 60.223 1.00 60.03 148 ALA A C 1
ATOM 1174 O O . ALA A 1 148 ? -66.108 -6.966 60.732 1.00 60.03 148 ALA A O 1
ATOM 1175 N N . THR A 1 149 ? -65.346 -9.010 60.201 1.00 58.81 149 THR A N 1
ATOM 1176 C CA . THR A 1 149 ? -66.396 -9.761 60.903 1.00 58.81 149 THR A CA 1
ATOM 1177 C C . THR A 1 149 ? -66.159 -9.864 62.417 1.00 58.81 149 THR A C 1
ATOM 1179 O O . THR A 1 149 ? -67.109 -9.670 63.166 1.00 58.81 149 THR A O 1
ATOM 1182 N N . GLU A 1 150 ? -64.919 -10.050 62.889 1.00 55.94 150 GLU A N 1
ATOM 1183 C CA . GLU A 1 150 ? -64.582 -10.149 64.329 1.00 55.94 150 GLU A CA 1
ATOM 1184 C C . GLU A 1 150 ? -64.522 -8.789 65.062 1.00 55.94 150 GLU A C 1
ATOM 1186 O O . GLU A 1 150 ? -64.877 -8.680 66.236 1.00 55.94 150 GLU A O 1
ATOM 1191 N N . GLU A 1 151 ? -64.091 -7.709 64.403 1.00 51.66 151 GLU A N 1
ATOM 1192 C CA . GLU A 1 151 ? -64.057 -6.358 64.996 1.00 51.66 151 GLU A CA 1
ATOM 1193 C C . GLU A 1 151 ? -65.467 -5.814 65.266 1.00 51.66 151 GLU A C 1
ATOM 1195 O O . GLU A 1 151 ? -65.673 -5.052 66.214 1.00 51.66 151 GLU A O 1
ATOM 1200 N N . ARG A 1 152 ? -66.461 -6.286 64.501 1.00 53.09 152 ARG A N 1
ATOM 1201 C CA . ARG A 1 152 ? -67.884 -6.043 64.766 1.00 53.09 152 ARG A CA 1
ATOM 1202 C C . ARG A 1 152 ? -68.343 -6.665 66.093 1.00 53.09 152 ARG A C 1
ATOM 1204 O O . ARG A 1 152 ? -69.288 -6.161 66.690 1.00 53.09 152 ARG A O 1
ATOM 1211 N N . GLU A 1 153 ? -67.662 -7.709 66.569 1.00 50.50 153 GLU A N 1
ATOM 1212 C CA . GLU A 1 153 ? -67.957 -8.401 67.832 1.00 50.50 153 GLU A CA 1
ATOM 1213 C C . GLU A 1 153 ? -67.170 -7.823 69.024 1.00 50.50 153 GLU A C 1
ATOM 1215 O O . GLU A 1 153 ? -67.662 -7.819 70.152 1.00 50.50 153 GLU A O 1
ATOM 1220 N N . ARG A 1 154 ? -65.965 -7.278 68.800 1.00 48.41 154 ARG A N 1
ATOM 1221 C CA . ARG A 1 154 ? -65.087 -6.757 69.871 1.00 48.41 154 ARG A CA 1
ATOM 1222 C C . ARG A 1 154 ? -65.316 -5.304 70.286 1.00 48.41 154 ARG A C 1
ATOM 1224 O O . ARG A 1 154 ? -64.882 -4.932 71.374 1.00 48.41 154 ARG A O 1
ATOM 1231 N N . ALA A 1 155 ? -66.027 -4.493 69.503 1.00 47.97 155 ALA A N 1
ATOM 1232 C CA . ALA A 1 155 ? -66.409 -3.130 69.902 1.00 47.97 155 ALA A CA 1
ATOM 1233 C C . ALA A 1 155 ? -67.367 -3.071 71.124 1.00 47.97 155 ALA A C 1
ATOM 1235 O O . ALA A 1 155 ? -67.730 -1.984 71.567 1.00 47.97 155 ALA A O 1
ATOM 1236 N N . ALA A 1 156 ? -67.766 -4.221 71.683 1.00 45.25 156 ALA A N 1
ATOM 1237 C CA . ALA A 1 156 ? -68.732 -4.349 72.774 1.00 45.25 156 ALA A CA 1
ATOM 1238 C C . ALA A 1 156 ? -68.152 -4.305 74.206 1.00 45.25 156 ALA A C 1
ATOM 1240 O O . ALA A 1 156 ? -68.932 -4.326 75.154 1.00 45.25 156 ALA A O 1
ATOM 1241 N N . ALA A 1 157 ? -66.831 -4.251 74.417 1.00 37.88 157 ALA A N 1
ATOM 1242 C CA . ALA A 1 157 ? -66.275 -4.321 75.774 1.00 37.88 157 ALA A CA 1
ATOM 1243 C C . ALA A 1 157 ? -65.060 -3.404 75.967 1.00 37.88 157 ALA A C 1
ATOM 1245 O O . ALA A 1 157 ? -63.983 -3.649 75.428 1.00 37.88 157 ALA A O 1
ATOM 1246 N N . GLY A 1 158 ? -65.231 -2.355 76.771 1.00 43.66 158 GLY A N 1
ATOM 1247 C CA . GLY A 1 158 ? -64.150 -1.497 77.247 1.00 43.66 158 GLY A CA 1
ATOM 1248 C C . GLY A 1 158 ? -64.243 -1.305 78.754 1.00 43.66 158 GLY A C 1
ATOM 1249 O O . GLY A 1 158 ? -65.350 -1.309 79.280 1.00 43.66 158 GLY A O 1
ATOM 1250 N N . ASP A 1 159 ? -63.104 -1.104 79.424 1.00 31.80 159 ASP A N 1
ATOM 1251 C CA . ASP A 1 159 ? -63.054 -0.348 80.683 1.00 31.80 159 ASP A CA 1
ATOM 1252 C C . ASP A 1 159 ? -61.623 0.098 81.066 1.00 31.80 159 ASP A C 1
ATOM 1254 O O . ASP A 1 159 ? -60.637 -0.446 80.562 1.00 31.80 159 ASP A O 1
ATOM 1258 N N . LYS A 1 160 ? -61.518 1.121 81.933 1.00 44.78 160 LYS A N 1
ATOM 1259 C CA . LYS A 1 160 ? -60.302 1.864 82.332 1.00 44.78 160 LYS A CA 1
ATOM 1260 C C . LYS A 1 160 ? -60.185 2.088 83.864 1.00 44.78 160 LYS A C 1
ATOM 1262 O O . LYS A 1 160 ? -61.185 2.233 84.552 1.00 44.78 160 LYS A O 1
ATOM 1267 N N . THR A 1 161 ? -58.947 2.412 84.295 1.00 41.81 161 THR A N 1
ATOM 1268 C CA . THR A 1 161 ? -58.501 3.207 85.495 1.00 41.81 161 THR A CA 1
ATOM 1269 C C . THR A 1 161 ? -58.352 2.476 86.856 1.00 41.81 161 THR A C 1
ATOM 1271 O O . THR A 1 161 ? -58.844 1.357 86.945 1.00 41.81 161 THR A O 1
ATOM 1274 N N . PRO A 1 162 ? -57.739 3.047 87.945 1.00 53.34 162 PRO A N 1
ATOM 1275 C CA . PRO A 1 162 ? -56.940 4.288 88.145 1.00 53.34 162 PRO A CA 1
ATOM 1276 C C . PRO A 1 162 ? -55.630 4.122 88.994 1.00 53.34 162 PRO A C 1
ATOM 1278 O O . PRO A 1 162 ? -55.337 3.058 89.527 1.00 53.34 162 PRO A O 1
ATOM 1281 N N . ILE A 1 163 ? -54.824 5.197 89.136 1.00 51.88 163 ILE A N 1
ATOM 1282 C CA . ILE A 1 163 ? -53.486 5.216 89.778 1.00 51.88 163 ILE A CA 1
ATOM 1283 C C . ILE A 1 163 ? -53.276 6.502 90.608 1.00 51.88 163 ILE A C 1
ATOM 1285 O O . ILE A 1 163 ? -53.334 7.583 90.023 1.00 51.88 163 ILE A O 1
ATOM 1289 N N . THR A 1 164 ? -52.926 6.423 91.905 1.00 50.50 164 THR A N 1
ATOM 1290 C CA . THR A 1 164 ? -52.589 7.628 92.714 1.00 50.50 164 THR A CA 1
ATOM 1291 C C . THR A 1 164 ? -51.411 7.508 93.702 1.00 50.50 164 THR A C 1
ATOM 1293 O O . THR A 1 164 ? -50.846 8.537 94.054 1.00 50.50 164 THR A O 1
ATOM 1296 N N . SER A 1 165 ? -50.918 6.321 94.079 1.00 47.69 165 SER A N 1
ATOM 1297 C CA . SER A 1 165 ? -49.711 6.179 94.937 1.00 47.69 165 SER A CA 1
ATOM 1298 C C . SER A 1 165 ? -48.379 6.197 94.170 1.00 47.69 165 SER A C 1
ATOM 1300 O O . SER A 1 165 ? -47.306 6.235 94.764 1.00 47.69 165 SER A O 1
ATOM 1302 N N . SER A 1 166 ? -48.434 6.217 92.838 1.00 59.50 166 SER A N 1
ATOM 1303 C CA . SER A 1 166 ? -47.262 6.230 91.965 1.00 59.50 166 SER A CA 1
ATOM 1304 C C . SER A 1 166 ? -46.545 7.573 91.822 1.00 59.50 166 SER A C 1
ATOM 1306 O O . SER A 1 166 ? -45.587 7.616 91.071 1.00 59.50 166 SER A O 1
ATOM 1308 N N . SER A 1 167 ? -47.015 8.690 92.383 1.00 59.84 167 SER A N 1
ATOM 1309 C CA . SER A 1 167 ? -46.589 10.027 91.912 1.00 59.84 167 SER A CA 1
ATOM 1310 C C . SER A 1 167 ? -45.079 10.285 92.014 1.00 59.84 167 SER A C 1
ATOM 1312 O O . SER A 1 167 ? -44.465 10.711 91.046 1.00 59.84 167 SER A O 1
ATOM 1314 N N . THR A 1 168 ? -44.459 9.975 93.152 1.00 62.88 168 THR A N 1
ATOM 1315 C CA . THR A 1 168 ? -43.022 10.218 93.379 1.00 62.88 168 THR A CA 1
ATOM 1316 C C . THR A 1 168 ? -42.134 9.169 92.710 1.00 62.88 168 THR A C 1
ATOM 1318 O O . THR A 1 168 ? -41.087 9.499 92.160 1.00 62.88 168 THR A O 1
ATOM 1321 N N . ALA A 1 169 ? -42.574 7.908 92.678 1.00 71.75 169 ALA A N 1
ATOM 1322 C CA . ALA A 1 169 ? -41.926 6.863 91.886 1.00 71.75 169 ALA A CA 1
ATOM 1323 C C . ALA A 1 169 ? -41.969 7.197 90.384 1.00 71.75 169 ALA A C 1
ATOM 1325 O O . ALA A 1 169 ? -40.963 7.050 89.698 1.00 71.75 169 ALA A O 1
ATOM 1326 N N . LYS A 1 170 ? -43.094 7.746 89.904 1.00 79.56 170 LYS A N 1
ATOM 1327 C CA . LYS A 1 170 ? -43.266 8.253 88.538 1.00 79.56 170 LYS A CA 1
ATOM 1328 C C . LYS A 1 170 ? -42.366 9.439 88.258 1.00 79.56 170 LYS A C 1
ATOM 1330 O O . LYS A 1 170 ? -41.848 9.524 87.161 1.00 79.56 170 LYS A O 1
ATOM 1335 N N . GLU A 1 171 ? -42.160 10.356 89.196 1.00 79.94 171 GLU A N 1
ATOM 1336 C CA . GLU A 1 171 ? -41.251 11.489 88.977 1.00 79.94 171 GLU A CA 1
ATOM 1337 C C . GLU A 1 171 ? -39.803 11.030 88.761 1.00 79.94 171 GLU A C 1
ATOM 1339 O O . GLU A 1 171 ? -39.141 11.504 87.834 1.00 79.94 171 GLU A O 1
ATOM 1344 N N . VAL A 1 172 ? -39.328 10.063 89.555 1.00 83.56 172 VAL A N 1
ATOM 1345 C CA . VAL A 1 172 ? -38.000 9.457 89.367 1.00 83.56 172 VAL A CA 1
ATOM 1346 C C . VAL A 1 172 ? -37.941 8.665 88.060 1.00 83.56 172 VAL A C 1
ATOM 1348 O O . VAL A 1 172 ? -36.984 8.810 87.302 1.00 83.56 172 VAL A O 1
ATOM 1351 N N . GLU A 1 173 ? -38.971 7.879 87.752 1.00 84.50 173 GLU A N 1
ATOM 1352 C CA . GLU A 1 173 ? -39.086 7.132 86.496 1.00 84.50 173 GLU A CA 1
ATOM 1353 C C . GLU A 1 173 ? -39.086 8.073 85.279 1.00 84.50 173 GLU A C 1
ATOM 1355 O O . GLU A 1 173 ? -38.332 7.856 84.338 1.00 84.50 173 GLU A O 1
ATOM 1360 N N . ILE A 1 174 ? -39.802 9.200 85.340 1.00 88.12 174 ILE A N 1
ATOM 1361 C CA . ILE A 1 174 ? -39.817 10.245 84.307 1.00 88.12 174 ILE A CA 1
ATOM 1362 C C . ILE A 1 174 ? -38.434 10.890 84.151 1.00 88.12 174 ILE A C 1
ATOM 1364 O O . ILE A 1 174 ? -38.022 11.192 83.029 1.00 88.12 174 ILE A O 1
ATOM 1368 N N . ALA A 1 175 ? -37.705 11.123 85.247 1.00 89.75 175 ALA A N 1
ATOM 1369 C CA . ALA A 1 175 ? -36.350 11.664 85.188 1.00 89.75 175 ALA A CA 1
ATOM 1370 C C . ALA A 1 175 ? -35.373 10.668 84.541 1.00 89.75 175 ALA A C 1
ATOM 1372 O O . ALA A 1 175 ? -34.603 11.051 83.660 1.00 89.75 175 ALA A O 1
ATOM 1373 N N . VAL A 1 176 ? -35.449 9.387 84.910 1.00 92.69 176 VAL A N 1
ATOM 1374 C CA . VAL A 1 176 ? -34.634 8.319 84.313 1.00 92.69 176 VAL A CA 1
ATOM 1375 C C . VAL A 1 176 ? -34.989 8.118 82.841 1.00 92.69 176 VAL A C 1
ATOM 1377 O O . VAL A 1 176 ? -34.093 8.042 82.006 1.00 92.69 176 VAL A O 1
ATOM 1380 N N . GLU A 1 177 ? -36.272 8.111 82.486 1.00 93.44 177 GLU A N 1
ATOM 1381 C CA . GLU A 1 177 ? -36.719 8.051 81.095 1.00 93.44 177 GLU A CA 1
ATOM 1382 C C . GLU A 1 177 ? -36.255 9.259 80.284 1.00 93.44 177 GLU A C 1
ATOM 1384 O O . GLU A 1 177 ? -35.918 9.115 79.107 1.00 93.44 177 GLU A O 1
ATOM 1389 N N . ARG A 1 178 ? -36.243 10.457 80.880 1.00 94.44 178 ARG A N 1
ATOM 1390 C CA . ARG A 1 178 ? -35.728 11.664 80.228 1.00 94.44 178 ARG A CA 1
ATOM 1391 C C . ARG A 1 178 ? -34.230 11.520 79.962 1.00 94.44 178 ARG A C 1
ATOM 1393 O O . ARG A 1 178 ? -33.815 11.732 78.828 1.00 94.44 178 ARG A O 1
ATOM 1400 N N . VAL A 1 179 ? -33.450 11.067 80.945 1.00 94.81 179 VAL A N 1
ATOM 1401 C CA . VAL A 1 179 ? -32.011 10.797 80.777 1.00 94.81 179 VAL A CA 1
ATOM 1402 C C . VAL A 1 179 ? -31.768 9.702 79.738 1.00 94.81 179 VAL A C 1
ATOM 1404 O O . VAL A 1 179 ? -30.895 9.854 78.888 1.00 94.81 179 VAL A O 1
ATOM 1407 N N . ALA A 1 180 ? -32.556 8.625 79.741 1.00 94.06 180 ALA A N 1
ATOM 1408 C CA . ALA A 1 180 ? -32.459 7.559 78.747 1.00 94.06 180 ALA A CA 1
ATOM 1409 C C . ALA A 1 180 ? -32.764 8.083 77.334 1.00 94.06 180 ALA A C 1
ATOM 1411 O O . ALA A 1 180 ? -32.017 7.804 76.395 1.00 94.06 180 ALA A O 1
ATOM 1412 N N . ARG A 1 181 ? -33.815 8.897 77.176 1.00 94.25 181 ARG A N 1
ATOM 1413 C CA . ARG A 1 181 ? -34.157 9.550 75.903 1.00 94.25 181 ARG A CA 1
ATOM 1414 C C . ARG A 1 181 ? -33.063 10.510 75.438 1.00 94.25 181 ARG A C 1
ATOM 1416 O O . ARG A 1 181 ? -32.710 10.484 74.261 1.00 94.25 181 ARG A O 1
ATOM 1423 N N . GLU A 1 182 ? -32.495 11.308 76.337 1.00 95.31 182 GLU A N 1
ATOM 1424 C CA . GLU A 1 182 ? -31.381 12.215 76.037 1.00 95.31 182 GLU A CA 1
ATOM 1425 C C . GLU A 1 182 ? -30.114 11.445 75.640 1.00 95.31 182 GLU A C 1
ATOM 1427 O O . GLU A 1 182 ? -29.482 11.781 74.639 1.00 95.31 182 GLU A O 1
ATOM 1432 N N . LEU A 1 183 ? -29.789 10.348 76.330 1.00 96.44 183 LEU A N 1
ATOM 1433 C CA . LEU A 1 183 ? -28.690 9.451 75.961 1.00 96.44 183 LEU A CA 1
ATOM 1434 C C . LEU A 1 183 ? -28.898 8.827 74.578 1.00 96.44 183 LEU A C 1
ATOM 1436 O O . LEU A 1 183 ? -27.972 8.811 73.764 1.00 96.44 183 LEU A O 1
ATOM 1440 N N . HIS A 1 184 ? -30.108 8.348 74.283 1.00 95.00 184 HIS A N 1
ATOM 1441 C CA . HIS A 1 184 ? -30.443 7.814 72.964 1.00 95.00 184 HIS A CA 1
ATOM 1442 C C . HIS A 1 184 ? -30.342 8.885 71.871 1.00 95.00 184 HIS A C 1
ATOM 1444 O O . HIS A 1 184 ? -29.785 8.611 70.806 1.00 95.00 184 HIS A O 1
ATOM 1450 N N . ALA A 1 185 ? -30.817 10.105 72.130 1.00 95.56 185 ALA A N 1
ATOM 1451 C CA . ALA A 1 185 ? -30.702 11.226 71.202 1.00 95.56 185 ALA A CA 1
ATOM 1452 C C . ALA A 1 185 ? -29.234 11.611 70.947 1.00 95.56 185 ALA A C 1
ATOM 1454 O O . ALA A 1 185 ? -28.836 11.778 69.794 1.00 95.56 185 ALA A O 1
ATOM 1455 N N . LEU A 1 186 ? -28.405 11.670 71.995 1.00 95.50 186 LEU A N 1
ATOM 1456 C CA . LEU A 1 186 ? -26.970 11.943 71.885 1.00 95.50 186 LEU A CA 1
ATOM 1457 C C . LEU A 1 186 ? -26.233 10.843 71.116 1.00 95.50 186 LEU A C 1
ATOM 1459 O O . LEU A 1 186 ? -25.413 11.141 70.246 1.00 95.50 186 LEU A O 1
ATOM 1463 N N . TYR A 1 187 ? -26.531 9.571 71.389 1.00 97.38 187 TYR A N 1
ATOM 1464 C CA . TYR A 1 187 ? -25.924 8.456 70.665 1.00 97.38 187 TYR A CA 1
ATOM 1465 C C . TYR A 1 187 ? -26.312 8.468 69.183 1.00 97.38 187 TYR A C 1
ATOM 1467 O O . TYR A 1 187 ? -25.446 8.308 68.318 1.00 97.38 187 TYR A O 1
ATOM 1475 N N . LYS A 1 188 ? -27.591 8.715 68.881 1.00 97.62 188 LYS A N 1
ATOM 1476 C CA . LYS A 1 188 ? -28.088 8.837 67.509 1.00 97.62 188 LYS A CA 1
ATOM 1477 C C . LYS A 1 188 ? -27.425 10.008 66.780 1.00 97.62 188 LYS A C 1
ATOM 1479 O O . LYS A 1 188 ? -26.865 9.794 65.712 1.00 97.62 188 LYS A O 1
ATOM 1484 N N . SER A 1 189 ? -27.374 11.189 67.395 1.00 95.56 189 SER A N 1
ATOM 1485 C CA . SER A 1 189 ? -26.696 12.373 66.846 1.00 95.56 189 SER A CA 1
ATOM 1486 C C . SER A 1 189 ? -25.198 12.130 66.600 1.00 95.56 189 SER A C 1
ATOM 1488 O O . SER A 1 189 ? -24.666 12.466 65.537 1.00 95.56 189 SER A O 1
ATOM 1490 N N . LYS A 1 190 ? -24.505 11.446 67.523 1.00 97.38 190 LYS A N 1
ATOM 1491 C CA . LYS A 1 190 ? -23.105 11.027 67.336 1.00 97.38 190 LYS A CA 1
ATOM 1492 C C . LYS A 1 190 ? -22.956 10.067 66.155 1.00 97.38 190 LYS A C 1
ATOM 1494 O O . LYS A 1 190 ? -22.004 10.193 65.382 1.00 97.38 190 LYS A O 1
ATOM 1499 N N . HIS A 1 191 ? -23.860 9.096 66.019 1.00 97.94 191 HIS A N 1
ATOM 1500 C CA . HIS A 1 191 ? -23.834 8.152 64.905 1.00 97.94 191 HIS A CA 1
ATOM 1501 C C . HIS A 1 191 ? -24.094 8.858 63.573 1.00 97.94 191 HIS A C 1
ATOM 1503 O O . HIS A 1 191 ? -23.322 8.677 62.635 1.00 97.94 191 HIS A O 1
ATOM 1509 N N . GLU A 1 192 ? -25.105 9.722 63.511 1.00 96.94 192 GLU A N 1
ATOM 1510 C CA . GLU A 1 192 ? -25.427 10.534 62.337 1.00 96.94 192 GLU A CA 1
ATOM 1511 C C . GLU A 1 192 ? -24.242 11.408 61.929 1.00 96.94 192 GLU A C 1
ATOM 1513 O O . GLU A 1 192 ? -23.825 11.355 60.776 1.00 96.94 192 GLU A O 1
ATOM 1518 N N . THR A 1 193 ? -23.616 12.112 62.875 1.00 97.19 193 THR A N 1
ATOM 1519 C CA . THR A 1 193 ? -22.422 12.935 62.618 1.00 97.19 193 THR A CA 1
ATOM 1520 C C . THR A 1 193 ? -21.245 12.099 62.105 1.00 97.19 193 THR A C 1
ATOM 1522 O O . THR A 1 193 ? -20.528 12.503 61.191 1.00 97.19 193 THR A O 1
ATOM 1525 N N . LYS A 1 194 ? -21.036 10.894 62.652 1.00 97.62 194 LYS A N 1
ATOM 1526 C CA . LYS A 1 194 ? -19.987 9.984 62.166 1.00 97.62 194 LYS A CA 1
ATOM 1527 C C . LYS A 1 194 ? -20.287 9.498 60.748 1.00 97.62 194 LYS A C 1
ATOM 1529 O O . LYS A 1 194 ? -19.380 9.445 59.920 1.00 97.62 194 LYS A O 1
ATOM 1534 N N . VAL A 1 195 ? -21.536 9.136 60.465 1.00 97.81 195 VAL A N 1
ATOM 1535 C CA . VAL A 1 195 ? -21.964 8.668 59.143 1.00 97.81 195 VAL A CA 1
ATOM 1536 C C . VAL A 1 195 ? -21.862 9.791 58.115 1.00 97.81 195 VAL A C 1
ATOM 1538 O O . VAL A 1 195 ? -21.354 9.549 57.024 1.00 97.81 195 VAL A O 1
ATOM 1541 N N . THR A 1 196 ? -22.275 11.017 58.443 1.00 97.06 196 THR A N 1
ATOM 1542 C CA . THR A 1 196 ? -22.149 12.170 57.538 1.00 97.06 196 THR A CA 1
ATOM 1543 C C . THR A 1 196 ? -20.687 12.522 57.281 1.00 97.06 196 THR A C 1
ATOM 1545 O O . THR A 1 196 ? -20.312 12.711 56.126 1.00 97.06 196 THR A O 1
ATOM 1548 N N . ALA A 1 197 ? -19.830 12.507 58.306 1.00 96.62 197 ALA A N 1
ATOM 1549 C CA . ALA A 1 197 ? -18.390 12.706 58.137 1.00 96.62 197 ALA A CA 1
ATOM 1550 C C . ALA A 1 197 ? -17.745 11.613 57.267 1.00 96.62 197 ALA A C 1
ATOM 1552 O O . ALA A 1 197 ? -16.923 11.915 56.401 1.00 96.62 197 ALA A O 1
ATOM 1553 N N . LEU A 1 198 ? -18.137 10.346 57.452 1.00 97.00 198 LEU A N 1
ATOM 1554 C CA . LEU A 1 198 ? -17.663 9.240 56.617 1.00 97.00 198 LEU A CA 1
ATOM 1555 C C . LEU A 1 198 ? -18.119 9.395 55.168 1.00 97.00 198 LEU A C 1
ATOM 1557 O O . LEU A 1 198 ? -17.286 9.299 54.271 1.00 97.00 198 LEU A O 1
ATOM 1561 N N . LYS A 1 199 ? -19.406 9.677 54.935 1.00 97.94 199 LYS A N 1
ATOM 1562 C CA . LYS A 1 199 ? -19.947 9.925 53.592 1.00 97.94 199 LYS A CA 1
ATOM 1563 C C . LYS A 1 199 ? -19.183 11.049 52.902 1.00 97.94 199 LYS A C 1
ATOM 1565 O O . LYS A 1 199 ? -18.634 10.811 51.834 1.00 97.94 199 LYS A O 1
ATOM 1570 N N . LYS A 1 200 ? -19.014 12.189 53.575 1.00 98.06 200 LYS A N 1
ATOM 1571 C CA . LYS A 1 200 ? -18.247 13.333 53.065 1.00 98.06 200 LYS A CA 1
ATOM 1572 C C . LYS A 1 200 ? -16.779 12.984 52.785 1.00 98.06 200 LYS A C 1
ATOM 1574 O O . LYS A 1 200 ? -16.198 13.453 51.816 1.00 98.06 200 LYS A O 1
ATOM 1579 N N . SER A 1 201 ? -16.158 12.129 53.601 1.00 96.94 201 SER A N 1
ATOM 1580 C CA . SER A 1 201 ? -14.784 11.659 53.366 1.00 96.94 201 SER A CA 1
ATOM 1581 C C . SER A 1 201 ? -14.669 10.736 52.147 1.00 96.94 201 SER A C 1
ATOM 1583 O O . SER A 1 201 ? -13.688 10.817 51.406 1.00 96.94 201 SER A O 1
ATOM 1585 N N . TYR A 1 202 ? -15.637 9.845 51.922 1.00 97.94 202 TYR A N 1
ATOM 1586 C CA . TYR A 1 202 ? -15.671 9.013 50.718 1.00 97.94 202 TYR A CA 1
ATOM 1587 C C . TYR A 1 202 ? -15.992 9.835 49.477 1.00 97.94 202 TYR A C 1
ATOM 1589 O O . TYR A 1 202 ? -15.286 9.686 48.488 1.00 97.94 202 TYR A O 1
ATOM 1597 N N . GLU A 1 203 ? -16.976 10.724 49.556 1.00 96.56 203 GLU A N 1
ATOM 1598 C CA . GLU A 1 203 ? -17.338 11.670 48.502 1.00 96.56 203 GLU A CA 1
ATOM 1599 C C . GLU A 1 203 ? -16.123 12.499 48.078 1.00 96.56 203 GLU A C 1
ATOM 1601 O O . GLU A 1 203 ? -15.687 12.379 46.941 1.00 96.56 203 GLU A O 1
ATOM 1606 N N . ASN A 1 204 ? -15.444 13.179 49.009 1.00 96.19 204 ASN A N 1
ATOM 1607 C CA . ASN A 1 204 ? -14.235 13.950 48.700 1.00 96.19 204 ASN A CA 1
ATOM 1608 C C . ASN A 1 204 ? -13.118 13.106 48.054 1.00 96.19 204 ASN A C 1
ATOM 1610 O O . ASN A 1 204 ? -12.389 13.594 47.187 1.00 96.19 204 ASN A O 1
ATOM 1614 N N . ARG A 1 205 ? -12.935 11.848 48.486 1.00 96.88 205 ARG A N 1
ATOM 1615 C CA . ARG A 1 205 ? -11.925 10.947 47.899 1.00 96.88 205 ARG A CA 1
ATOM 1616 C C . ARG A 1 205 ? -12.303 10.515 46.488 1.00 96.88 205 ARG A C 1
ATOM 1618 O O . ARG A 1 205 ? -11.436 10.495 45.618 1.00 96.88 205 ARG A O 1
ATOM 1625 N N . TRP A 1 206 ? -13.570 10.182 46.269 1.00 97.75 206 TRP A N 1
ATOM 1626 C CA . TRP A 1 206 ? -14.079 9.799 44.960 1.00 97.75 206 TRP A CA 1
ATOM 1627 C C . TRP A 1 206 ? -14.087 10.976 43.999 1.00 97.75 206 TRP A C 1
ATOM 1629 O O . TRP A 1 206 ? -13.577 10.828 42.900 1.00 97.75 206 TRP A O 1
ATOM 1639 N N . GLU A 1 207 ? -14.528 12.156 44.424 1.00 97.19 207 GLU A N 1
ATOM 1640 C CA . GLU A 1 207 ? -14.422 13.382 43.635 1.00 97.19 207 GLU A CA 1
ATOM 1641 C C . GLU A 1 207 ? -12.977 13.677 43.238 1.00 97.19 207 GLU A C 1
ATOM 1643 O O . GLU A 1 207 ? -12.705 14.021 42.093 1.00 97.19 207 GLU A O 1
ATOM 1648 N N . LYS A 1 208 ? -12.021 13.534 44.166 1.00 97.56 208 LYS A N 1
ATOM 1649 C CA . LYS A 1 208 ? -10.605 13.708 43.834 1.00 97.56 208 LYS A CA 1
ATOM 1650 C C . LYS A 1 208 ? -10.161 12.693 42.781 1.00 97.56 208 LYS A C 1
ATOM 1652 O O . LYS A 1 208 ? -9.481 13.074 41.835 1.00 97.56 208 LYS A O 1
ATOM 1657 N N . ARG A 1 209 ? -10.577 11.431 42.912 1.00 96.56 209 ARG A N 1
ATOM 1658 C CA . ARG A 1 209 ? -10.232 10.386 41.947 1.00 96.56 209 ARG A CA 1
ATOM 1659 C C . ARG A 1 209 ? -10.877 10.609 40.580 1.00 96.56 209 ARG A C 1
ATOM 1661 O O . ARG A 1 209 ? -10.223 10.368 39.574 1.00 96.56 209 ARG A O 1
ATOM 1668 N N . VAL A 1 210 ? -12.121 11.077 40.549 1.00 97.06 210 VAL A N 1
ATOM 1669 C CA . VAL A 1 210 ? -12.837 11.448 39.325 1.00 97.06 210 VAL A CA 1
ATOM 1670 C C . VAL A 1 210 ? -12.112 12.600 38.636 1.00 97.06 210 VAL A C 1
ATOM 1672 O O . VAL A 1 210 ? -11.706 12.421 37.496 1.00 97.06 210 VAL A O 1
ATOM 1675 N N . ARG A 1 211 ? -11.800 13.693 39.348 1.00 97.50 211 ARG A N 1
ATOM 1676 C CA . ARG A 1 211 ? -11.032 14.819 38.782 1.00 97.50 211 ARG A CA 1
ATOM 1677 C C . ARG A 1 211 ? -9.663 14.399 38.240 1.00 97.50 211 ARG A C 1
ATOM 1679 O O . ARG A 1 211 ? -9.242 14.876 37.196 1.00 97.50 211 ARG A O 1
ATOM 1686 N N . GLU A 1 212 ? -8.951 13.511 38.936 1.00 96.75 212 GLU A N 1
ATOM 1687 C CA . GLU A 1 212 ? -7.668 12.969 38.456 1.00 96.75 212 GLU A CA 1
ATOM 1688 C C . GLU A 1 212 ? -7.824 12.151 37.164 1.00 96.75 212 GLU A C 1
ATOM 1690 O O . GLU A 1 212 ? -6.974 12.230 36.280 1.00 96.75 212 GLU A O 1
ATOM 1695 N N . LEU A 1 213 ? -8.886 11.345 37.056 1.00 96.50 213 LEU A N 1
ATOM 1696 C CA . LEU A 1 213 ? -9.169 10.559 35.855 1.00 96.50 213 LEU A CA 1
ATOM 1697 C C . LEU A 1 213 ? -9.623 11.447 34.693 1.00 96.50 213 LEU A C 1
ATOM 1699 O O . LEU A 1 213 ? -9.160 11.237 33.578 1.00 96.50 213 LEU A O 1
ATOM 1703 N N . GLU A 1 214 ? -10.463 12.447 34.953 1.00 95.88 214 GLU A N 1
ATOM 1704 C CA . GLU A 1 214 ? -10.883 13.455 33.972 1.00 95.88 214 GLU A CA 1
ATOM 1705 C C . GLU A 1 214 ? -9.675 14.220 33.420 1.00 95.88 214 GLU A C 1
ATOM 1707 O O . GLU A 1 214 ? -9.494 14.263 32.206 1.00 95.88 214 GLU A O 1
ATOM 1712 N N . ALA A 1 215 ? -8.780 14.703 34.289 1.00 97.06 215 ALA A N 1
ATOM 1713 C CA . ALA A 1 215 ? -7.544 15.366 33.869 1.00 97.06 215 ALA A CA 1
ATOM 1714 C C . ALA A 1 215 ? -6.640 14.445 33.031 1.00 97.06 215 ALA A C 1
ATOM 1716 O O . ALA A 1 215 ? -6.011 14.885 32.072 1.00 97.06 215 ALA A O 1
ATOM 1717 N N . ARG A 1 216 ? -6.581 13.145 33.359 1.00 96.00 216 ARG A N 1
ATOM 1718 C CA . ARG A 1 216 ? -5.803 12.181 32.568 1.00 96.00 216 ARG A CA 1
ATOM 1719 C C . ARG A 1 216 ? -6.438 11.894 31.208 1.00 96.00 216 ARG A C 1
ATOM 1721 O O . ARG A 1 216 ? -5.709 11.638 30.254 1.00 96.00 216 ARG A O 1
ATOM 1728 N N . ILE A 1 217 ? -7.767 11.896 31.121 1.00 95.50 217 ILE A N 1
ATOM 1729 C CA . ILE A 1 217 ? -8.493 11.767 29.853 1.00 95.50 217 ILE A CA 1
ATOM 1730 C C . ILE A 1 217 ? -8.219 12.988 28.974 1.00 95.50 217 ILE A C 1
ATOM 1732 O O . ILE A 1 217 ? -7.928 12.805 27.799 1.00 95.50 217 ILE A O 1
ATOM 1736 N N . GLU A 1 218 ? -8.261 14.194 29.541 1.00 96.94 218 GLU A N 1
ATOM 1737 C CA . GLU A 1 218 ? -7.951 15.441 28.834 1.00 96.94 218 GLU A CA 1
ATOM 1738 C C . GLU A 1 218 ? -6.506 15.445 28.311 1.00 96.94 218 GLU A C 1
ATOM 1740 O O . GLU A 1 218 ? -6.292 15.620 27.117 1.00 96.94 218 GLU A O 1
ATOM 1745 N N . GLU A 1 219 ? -5.522 15.093 29.147 1.00 96.25 219 GLU A N 1
ATOM 1746 C CA . GLU A 1 219 ? -4.114 14.968 28.730 1.00 96.25 219 GLU A CA 1
ATOM 1747 C C . GLU A 1 219 ? -3.930 13.948 27.590 1.00 96.25 219 GLU A C 1
ATOM 1749 O O . GLU A 1 219 ? -3.211 14.200 26.622 1.00 96.25 219 GLU A O 1
ATOM 1754 N N . LEU A 1 220 ? -4.592 12.787 27.677 1.00 93.88 220 LEU A N 1
ATOM 1755 C CA . LEU A 1 220 ? -4.543 11.771 26.622 1.00 93.88 220 LEU A CA 1
ATOM 1756 C C . LEU A 1 220 ? -5.266 12.215 25.343 1.00 93.88 220 LEU A C 1
ATOM 1758 O O . LEU A 1 220 ? -4.861 11.799 24.257 1.00 93.88 220 LEU A O 1
ATOM 1762 N N . ALA A 1 221 ? -6.328 13.014 25.457 1.00 94.69 221 ALA A N 1
ATOM 1763 C CA . ALA A 1 221 ? -7.035 13.586 24.319 1.00 94.69 221 ALA A CA 1
ATOM 1764 C C . ALA A 1 221 ? -6.157 14.619 23.601 1.00 94.69 221 ALA A C 1
ATOM 1766 O O . ALA A 1 221 ? -5.966 14.496 22.392 1.00 94.69 221 ALA A O 1
ATOM 1767 N N . ASP A 1 222 ? -5.527 15.529 24.346 1.00 95.81 222 ASP A N 1
ATOM 1768 C CA . ASP A 1 222 ? -4.566 16.503 23.819 1.00 95.81 222 ASP A CA 1
ATOM 1769 C C . ASP A 1 222 ? -3.382 15.813 23.129 1.00 95.81 222 ASP A C 1
ATOM 1771 O O . ASP A 1 222 ? -2.965 16.204 22.036 1.00 95.81 222 ASP A O 1
ATOM 1775 N N . ASP A 1 223 ? -2.849 14.742 23.725 1.00 92.81 223 ASP A N 1
ATOM 1776 C CA . ASP A 1 223 ? -1.798 13.934 23.108 1.00 92.81 223 ASP A CA 1
ATOM 1777 C C . ASP A 1 223 ? -2.278 13.231 21.833 1.00 92.81 223 ASP A C 1
ATOM 1779 O O . ASP A 1 223 ? -1.534 13.170 20.849 1.00 92.81 223 ASP A O 1
ATOM 1783 N N . ASN A 1 224 ? -3.510 12.711 21.814 1.00 89.44 224 ASN A N 1
ATOM 1784 C CA . ASN A 1 224 ? -4.095 12.098 20.623 1.00 89.44 224 ASN A CA 1
ATOM 1785 C C . ASN A 1 224 ? -4.249 13.122 19.499 1.00 89.44 224 ASN A C 1
ATOM 1787 O O . ASN A 1 224 ? -3.853 12.850 18.366 1.00 89.44 224 ASN A O 1
ATOM 1791 N N . ASP A 1 225 ? -4.756 14.309 19.817 1.00 92.50 225 ASP A N 1
ATOM 1792 C CA . ASP A 1 225 ? -4.932 15.391 18.859 1.00 92.50 225 ASP A CA 1
ATOM 1793 C C . ASP A 1 225 ? -3.583 15.921 18.375 1.00 92.50 225 ASP A C 1
ATOM 1795 O O . ASP A 1 225 ? -3.391 16.103 17.174 1.00 92.50 225 ASP A O 1
ATOM 1799 N N . ARG A 1 226 ? -2.577 16.031 19.249 1.00 91.75 226 ARG A N 1
ATOM 1800 C CA . ARG A 1 226 ? -1.197 16.334 18.849 1.00 91.75 226 ARG A CA 1
ATOM 1801 C C . ARG A 1 226 ? -0.620 15.270 17.919 1.00 91.75 226 ARG A C 1
ATOM 1803 O O . ARG A 1 226 ? 0.054 15.613 16.949 1.00 91.75 226 ARG A O 1
ATOM 1810 N N . LEU A 1 227 ? -0.867 13.987 18.183 1.00 85.75 227 LEU A N 1
ATOM 1811 C CA . LEU A 1 227 ? -0.422 12.890 17.321 1.00 85.75 227 LEU A CA 1
ATOM 1812 C C . LEU A 1 227 ? -1.174 12.867 15.988 1.00 85.75 227 LEU A C 1
ATOM 1814 O O . LEU A 1 227 ? -0.555 12.588 14.964 1.00 85.75 227 LEU A O 1
ATOM 1818 N N . ARG A 1 228 ? -2.469 13.196 15.967 1.00 84.56 228 ARG A N 1
ATOM 1819 C CA . ARG A 1 228 ? -3.253 13.369 14.735 1.00 84.56 228 ARG A CA 1
ATOM 1820 C C . ARG A 1 228 ? -2.728 14.536 13.917 1.00 84.56 228 ARG A C 1
ATOM 1822 O O . ARG A 1 228 ? -2.413 14.340 12.753 1.00 84.56 228 ARG A O 1
ATOM 1829 N N . LEU A 1 229 ? -2.520 15.695 14.537 1.00 79.00 229 LEU A N 1
ATOM 1830 C CA . LEU A 1 229 ? -1.924 16.863 13.891 1.00 79.00 229 LEU A CA 1
ATOM 1831 C C . LEU A 1 229 ? -0.497 16.575 13.404 1.00 79.00 229 LEU A C 1
ATOM 1833 O O . LEU A 1 229 ? -0.134 16.987 12.310 1.00 79.00 229 LEU A O 1
ATOM 1837 N N . GLY A 1 230 ? 0.306 15.825 14.164 1.00 73.50 230 GLY A N 1
ATOM 1838 C CA . GLY A 1 230 ? 1.644 15.388 13.756 1.00 73.50 230 GLY A CA 1
ATOM 1839 C C . GLY A 1 230 ? 1.621 14.384 12.599 1.00 73.50 230 GLY A C 1
ATOM 1840 O O . GLY A 1 230 ? 2.416 14.497 11.664 1.00 73.50 230 GLY A O 1
ATOM 1841 N N . ARG A 1 231 ? 0.684 13.428 12.614 1.00 70.19 231 ARG A N 1
ATOM 1842 C CA . ARG A 1 231 ? 0.442 12.486 11.513 1.00 70.19 231 ARG A CA 1
ATOM 1843 C C . ARG A 1 231 ? -0.012 13.230 10.268 1.00 70.19 231 ARG A C 1
ATOM 1845 O O . ARG A 1 231 ? 0.525 12.975 9.200 1.00 70.19 231 ARG A O 1
ATOM 1852 N N . ASP A 1 232 ? -0.946 14.158 10.402 1.00 59.91 232 ASP A N 1
ATOM 1853 C CA . ASP A 1 232 ? -1.479 14.935 9.293 1.00 59.91 232 ASP A CA 1
ATOM 1854 C C . ASP A 1 232 ? -0.420 15.921 8.779 1.00 59.91 232 ASP A C 1
ATOM 1856 O O . ASP A 1 232 ? -0.258 16.047 7.577 1.00 59.91 232 ASP A O 1
ATOM 1860 N N . ALA A 1 233 ? 0.434 16.506 9.620 1.00 61.75 233 ALA A N 1
ATOM 1861 C CA . ALA A 1 233 ? 1.597 17.280 9.166 1.00 61.75 233 ALA A CA 1
ATOM 1862 C C . ALA A 1 233 ? 2.649 16.419 8.435 1.00 61.75 233 ALA A C 1
ATOM 1864 O O . ALA A 1 233 ? 3.346 16.908 7.545 1.00 61.75 233 ALA A O 1
ATOM 1865 N N . THR A 1 234 ? 2.756 15.130 8.775 1.00 59.06 234 THR A N 1
ATOM 1866 C CA . THR A 1 234 ? 3.684 14.184 8.128 1.00 59.06 234 THR A CA 1
ATOM 1867 C C . THR A 1 234 ? 3.086 13.556 6.859 1.00 59.06 234 THR A C 1
ATOM 1869 O O . THR A 1 234 ? 3.821 13.290 5.916 1.00 59.06 234 THR A O 1
ATOM 1872 N N . MET A 1 235 ? 1.763 13.374 6.789 1.00 53.25 235 MET A N 1
ATOM 1873 C CA . MET A 1 235 ? 1.023 12.890 5.610 1.00 53.25 235 MET A CA 1
ATOM 1874 C C . MET A 1 235 ? 0.722 14.010 4.603 1.00 53.25 235 MET A C 1
ATOM 1876 O O . MET A 1 235 ? 0.691 13.761 3.405 1.00 53.25 235 MET A O 1
ATOM 1880 N N . THR A 1 236 ? 0.540 15.247 5.073 1.00 49.75 236 THR A N 1
ATOM 1881 C CA . THR A 1 236 ? 0.294 16.444 4.241 1.00 49.75 236 THR A CA 1
ATOM 1882 C C . THR A 1 236 ? 1.582 17.212 3.938 1.00 49.75 236 THR A C 1
ATOM 1884 O O . THR A 1 236 ? 1.552 18.237 3.261 1.00 49.75 236 THR A O 1
ATOM 1887 N N . ARG A 1 237 ? 2.749 16.683 4.334 1.00 49.59 237 ARG A N 1
ATOM 1888 C CA . ARG A 1 237 ? 3.990 16.921 3.590 1.00 49.59 237 ARG A CA 1
ATOM 1889 C C . ARG A 1 237 ? 3.908 16.143 2.274 1.00 49.59 237 ARG A C 1
ATOM 1891 O O . ARG A 1 237 ? 4.620 15.171 2.050 1.00 49.59 237 ARG A O 1
ATOM 1898 N N . VAL A 1 238 ? 3.029 16.605 1.386 1.00 51.25 238 VAL A N 1
ATOM 1899 C CA . VAL A 1 238 ? 3.293 16.486 -0.043 1.00 51.25 238 VAL A CA 1
ATOM 1900 C C . VAL A 1 238 ? 4.563 17.297 -0.242 1.00 51.25 238 VAL A C 1
ATOM 1902 O O . VAL A 1 238 ? 4.547 18.526 -0.184 1.00 51.25 238 VAL A O 1
ATOM 1905 N N . ASP A 1 239 ? 5.688 16.595 -0.315 1.00 48.69 239 ASP A N 1
ATOM 1906 C CA . ASP A 1 239 ? 6.975 17.182 -0.646 1.00 48.69 239 ASP A CA 1
ATOM 1907 C C . ASP A 1 239 ? 6.760 18.036 -1.913 1.00 48.69 239 ASP A C 1
ATOM 1909 O O . ASP A 1 239 ? 6.214 17.513 -2.889 1.00 48.69 239 ASP A O 1
ATOM 1913 N N . PRO A 1 240 ? 7.083 19.341 -1.942 1.00 59.28 240 PRO A N 1
ATOM 1914 C CA . PRO A 1 240 ? 6.899 20.161 -3.144 1.00 59.28 240 PRO A CA 1
ATOM 1915 C C . PRO A 1 240 ? 7.627 19.568 -4.362 1.00 59.28 240 PRO A C 1
ATOM 1917 O O . PRO A 1 240 ? 7.188 19.757 -5.495 1.00 59.28 240 PRO A O 1
ATOM 1920 N N . ASN A 1 241 ? 8.672 18.765 -4.128 1.00 58.72 241 ASN A N 1
ATOM 1921 C CA . ASN A 1 241 ? 9.304 17.939 -5.152 1.00 58.72 241 ASN A CA 1
ATOM 1922 C C . ASN A 1 241 ? 8.392 16.824 -5.684 1.00 58.72 241 ASN A C 1
ATOM 1924 O O . ASN A 1 241 ? 8.406 16.555 -6.876 1.00 58.72 241 ASN A O 1
ATOM 1928 N N . GLN A 1 242 ? 7.580 16.185 -4.842 1.00 59.94 242 GLN A N 1
ATOM 1929 C CA . GLN A 1 242 ? 6.668 15.122 -5.263 1.00 59.94 242 GLN A CA 1
ATOM 1930 C C . GLN A 1 242 ? 5.506 15.668 -6.102 1.00 59.94 242 GLN A C 1
ATOM 1932 O O . GLN A 1 242 ? 5.153 15.067 -7.113 1.00 59.94 242 GLN A O 1
ATOM 1937 N N . ALA A 1 243 ? 4.968 16.839 -5.744 1.00 67.75 243 ALA A N 1
ATOM 1938 C CA . ALA A 1 243 ? 3.967 17.527 -6.562 1.00 67.75 243 ALA A CA 1
ATOM 1939 C C . ALA A 1 243 ? 4.528 17.927 -7.939 1.00 67.75 243 ALA A C 1
ATOM 1941 O O . ALA A 1 243 ? 3.864 17.714 -8.952 1.00 67.75 243 ALA A O 1
ATOM 1942 N N . ALA A 1 244 ? 5.770 18.427 -7.984 1.00 71.06 244 ALA A N 1
ATOM 1943 C CA . ALA A 1 244 ? 6.459 18.740 -9.235 1.00 71.06 244 ALA A CA 1
ATOM 1944 C C . ALA A 1 244 ? 6.740 17.484 -10.085 1.00 71.06 244 ALA A C 1
ATOM 1946 O O . ALA A 1 244 ? 6.537 17.509 -11.295 1.00 71.06 244 ALA A O 1
ATOM 1947 N N . ILE A 1 245 ? 7.129 16.365 -9.459 1.00 72.81 245 ILE A N 1
ATOM 1948 C CA . ILE A 1 245 ? 7.340 15.074 -10.138 1.00 72.81 245 ILE A CA 1
ATOM 1949 C C . ILE A 1 245 ? 6.026 14.536 -10.719 1.00 72.81 245 ILE A C 1
ATOM 1951 O O . ILE A 1 245 ? 6.005 14.013 -11.833 1.00 72.81 245 ILE A O 1
ATOM 1955 N N . ASP A 1 246 ? 4.917 14.656 -9.994 1.00 74.25 246 ASP A N 1
ATOM 1956 C CA . ASP A 1 246 ? 3.620 14.177 -10.472 1.00 74.25 246 ASP A CA 1
ATOM 1957 C C . ASP A 1 246 ? 3.046 15.074 -11.585 1.00 74.25 246 ASP A C 1
ATOM 1959 O O . ASP A 1 246 ? 2.375 14.578 -12.494 1.00 74.25 246 ASP A O 1
ATOM 1963 N N . GLU A 1 247 ? 3.344 16.375 -11.570 1.00 78.75 247 GLU A N 1
ATOM 1964 C CA . GLU A 1 247 ? 3.022 17.297 -12.664 1.00 78.75 247 GLU A CA 1
ATOM 1965 C C . GLU A 1 247 ? 3.888 17.033 -13.909 1.00 78.75 247 GLU A C 1
ATOM 1967 O O . GLU A 1 247 ? 3.360 16.964 -15.021 1.00 78.75 247 GLU A O 1
ATOM 1972 N N . GLU A 1 248 ? 5.183 16.757 -13.733 1.00 80.81 248 GLU A N 1
ATOM 1973 C CA . GLU A 1 248 ? 6.094 16.354 -14.812 1.00 80.81 248 GLU A CA 1
ATOM 1974 C C . GLU A 1 248 ? 5.680 15.013 -15.439 1.00 80.81 248 GLU A C 1
ATOM 1976 O O . GLU A 1 248 ? 5.635 14.890 -16.664 1.00 80.81 248 GLU A O 1
ATOM 1981 N N . ARG A 1 249 ? 5.266 14.030 -14.628 1.00 79.50 249 ARG A N 1
ATOM 1982 C CA . ARG A 1 249 ? 4.713 12.754 -15.117 1.00 79.50 249 ARG A CA 1
ATOM 1983 C C . ARG A 1 249 ? 3.435 12.949 -15.922 1.00 79.50 249 ARG A C 1
ATOM 1985 O O . ARG A 1 249 ? 3.285 12.337 -16.974 1.00 79.50 249 ARG A O 1
ATOM 1992 N N . LYS A 1 250 ? 2.518 13.810 -15.470 1.00 85.44 250 LYS A N 1
ATOM 1993 C CA . LYS A 1 250 ? 1.296 14.135 -16.228 1.00 85.44 250 LYS A CA 1
ATOM 1994 C C . LYS A 1 250 ? 1.617 14.837 -17.545 1.00 85.44 250 LYS A C 1
ATOM 1996 O O . LYS A 1 250 ? 1.015 14.506 -18.565 1.00 85.44 250 LYS A O 1
ATOM 2001 N N . ALA A 1 251 ? 2.576 15.761 -17.543 1.00 88.44 251 ALA A N 1
ATOM 2002 C CA . ALA A 1 251 ? 3.038 16.421 -18.758 1.00 88.44 251 ALA A CA 1
ATOM 2003 C C . ALA A 1 251 ? 3.698 15.429 -19.729 1.00 88.44 251 ALA A C 1
ATOM 2005 O O . ALA A 1 251 ? 3.490 15.530 -20.938 1.00 88.44 251 ALA A O 1
ATOM 2006 N N . GLN A 1 252 ? 4.447 14.450 -19.216 1.00 86.50 252 GLN A N 1
ATOM 2007 C CA . GLN A 1 252 ? 5.050 13.404 -20.034 1.00 86.50 252 GLN A CA 1
ATOM 2008 C C . GLN A 1 252 ? 3.990 12.480 -20.641 1.00 86.50 252 GLN A C 1
ATOM 2010 O O . GLN A 1 252 ? 3.991 12.286 -21.850 1.00 86.50 252 GLN A O 1
ATOM 2015 N N . LEU A 1 253 ? 3.005 12.032 -19.857 1.00 88.38 253 LEU A N 1
ATOM 2016 C CA . LEU A 1 253 ? 1.875 11.248 -20.370 1.00 88.38 253 LEU A CA 1
ATOM 2017 C C . LEU A 1 253 ? 1.080 12.007 -21.441 1.00 88.38 253 LEU A C 1
ATOM 2019 O O . LEU A 1 253 ? 0.644 11.413 -22.424 1.00 88.38 253 LEU A O 1
ATOM 2023 N N . ALA A 1 254 ? 0.909 13.323 -21.286 1.00 90.62 254 ALA A N 1
ATOM 2024 C CA . ALA A 1 254 ? 0.257 14.149 -22.296 1.00 90.62 254 ALA A CA 1
ATOM 2025 C C . ALA A 1 254 ? 1.065 14.194 -23.606 1.00 90.62 254 ALA A C 1
ATOM 2027 O O . ALA A 1 254 ? 0.481 14.035 -24.679 1.00 90.62 254 ALA A O 1
ATOM 2028 N N . LYS A 1 255 ? 2.395 14.348 -23.532 1.00 91.94 255 LYS A N 1
ATOM 2029 C CA . LYS A 1 255 ? 3.285 14.308 -24.706 1.00 91.94 255 LYS A CA 1
ATOM 2030 C C . LYS A 1 255 ? 3.267 12.943 -25.382 1.00 91.94 255 LYS A C 1
ATOM 2032 O O . LYS A 1 255 ? 3.067 12.883 -26.590 1.00 91.94 255 LYS A O 1
ATOM 2037 N N . ASP A 1 256 ? 3.399 11.873 -24.608 1.00 89.62 256 ASP A N 1
ATOM 2038 C CA . ASP A 1 256 ? 3.384 10.505 -25.123 1.00 89.62 256 ASP A CA 1
ATOM 2039 C C . ASP A 1 256 ? 2.029 10.209 -25.790 1.00 89.62 256 ASP A C 1
ATOM 2041 O O . ASP A 1 256 ? 1.977 9.666 -26.889 1.00 89.62 256 ASP A O 1
ATOM 2045 N N . SER A 1 257 ? 0.916 10.669 -25.201 1.00 93.38 257 SER A N 1
ATOM 2046 C CA . SER A 1 257 ? -0.416 10.530 -25.805 1.00 93.38 257 SER A CA 1
ATOM 2047 C C . SER A 1 257 ? -0.583 11.317 -27.110 1.00 93.38 257 SER A C 1
ATOM 2049 O O . SER A 1 257 ? -1.315 10.883 -27.998 1.00 93.38 257 SER A O 1
ATOM 2051 N N . ALA A 1 258 ? 0.081 12.469 -27.247 1.00 93.12 258 ALA A N 1
ATOM 2052 C CA . ALA A 1 258 ? 0.069 13.249 -28.479 1.00 93.12 258 ALA A CA 1
ATOM 2053 C C . ALA A 1 258 ? 0.917 12.577 -29.568 1.00 93.12 258 ALA A C 1
ATOM 2055 O O . ALA A 1 258 ? 0.474 12.493 -30.710 1.00 93.12 258 ALA A O 1
ATOM 2056 N N . GLN A 1 259 ? 2.082 12.036 -29.200 1.00 94.75 259 GLN A N 1
ATOM 2057 C CA . GLN A 1 259 ? 2.944 11.275 -30.108 1.00 94.75 259 GLN A CA 1
ATOM 2058 C C . GLN A 1 259 ? 2.267 9.997 -30.604 1.00 94.75 259 GLN A C 1
ATOM 2060 O O . GLN A 1 259 ? 2.343 9.694 -31.788 1.00 94.75 259 GLN A O 1
ATOM 2065 N N . ILE A 1 260 ? 1.561 9.273 -29.730 1.00 93.56 260 ILE A N 1
ATOM 2066 C CA . ILE A 1 260 ? 0.791 8.088 -30.131 1.00 93.56 260 ILE A CA 1
ATOM 2067 C C . ILE A 1 260 ? -0.248 8.465 -31.191 1.00 93.56 260 ILE A C 1
ATOM 2069 O O . ILE A 1 260 ? -0.298 7.821 -32.231 1.00 93.56 260 ILE A O 1
ATOM 2073 N N . LYS A 1 261 ? -1.004 9.549 -30.985 1.00 95.50 261 LYS A N 1
ATOM 2074 C CA . LYS A 1 261 ? -2.001 10.018 -31.964 1.00 95.50 261 LYS A CA 1
ATOM 2075 C C . LYS A 1 261 ? -1.383 10.444 -33.296 1.00 95.50 261 LYS A C 1
ATOM 2077 O O . LYS A 1 261 ? -1.985 10.235 -34.344 1.00 95.50 261 LYS A O 1
ATOM 2082 N N . GLU A 1 262 ? -0.204 11.061 -33.269 1.00 95.25 262 GLU A N 1
ATOM 2083 C CA . GLU A 1 262 ? 0.525 11.431 -34.486 1.00 95.25 262 GLU A CA 1
ATOM 2084 C C . GLU A 1 262 ? 0.983 10.189 -35.260 1.00 95.25 262 GLU A C 1
ATOM 2086 O O . GLU A 1 262 ? 0.756 10.099 -36.466 1.00 95.25 262 GLU A O 1
ATOM 2091 N N . LEU A 1 263 ? 1.550 9.202 -34.560 1.00 95.06 263 LEU A N 1
ATOM 2092 C CA . LEU A 1 263 ? 1.959 7.930 -35.157 1.00 95.06 263 LEU A CA 1
ATOM 2093 C C . LEU A 1 263 ? 0.761 7.139 -35.698 1.00 95.06 263 LEU A C 1
ATOM 2095 O O . LEU A 1 263 ? 0.855 6.567 -36.779 1.00 95.06 263 LEU A O 1
ATOM 2099 N N . GLU A 1 264 ? -0.371 7.131 -34.992 1.00 95.12 264 GLU A N 1
ATOM 2100 C CA . GLU A 1 264 ? -1.622 6.525 -35.468 1.00 95.12 264 GLU A CA 1
ATOM 2101 C C . GLU A 1 264 ? -2.092 7.178 -36.777 1.00 95.12 264 GLU A C 1
ATOM 2103 O O . GLU A 1 264 ? -2.383 6.474 -37.743 1.00 95.12 264 GLU A O 1
ATOM 2108 N N . ALA A 1 265 ? -2.070 8.512 -36.864 1.00 96.31 265 ALA A N 1
ATOM 2109 C CA . ALA A 1 265 ? -2.423 9.226 -38.091 1.00 96.31 265 ALA A CA 1
ATOM 2110 C C . ALA A 1 265 ? -1.441 8.950 -39.247 1.00 96.31 265 ALA A C 1
ATOM 2112 O O . ALA A 1 265 ? -1.843 8.880 -40.414 1.00 96.31 265 ALA A O 1
ATOM 2113 N N . GLU A 1 266 ? -0.148 8.780 -38.955 1.00 96.25 266 GLU A N 1
ATOM 2114 C CA . GLU A 1 266 ? 0.843 8.404 -39.966 1.00 96.25 266 GLU A CA 1
ATOM 2115 C C . GLU A 1 266 ? 0.638 6.966 -40.461 1.00 96.25 266 GLU A C 1
ATOM 2117 O O . GLU A 1 266 ? 0.727 6.723 -41.668 1.00 96.25 266 GLU A O 1
ATOM 2122 N N . ILE A 1 267 ? 0.287 6.033 -39.570 1.00 95.81 267 ILE A N 1
ATOM 2123 C CA . ILE A 1 267 ? -0.089 4.662 -39.938 1.00 95.81 267 ILE A CA 1
ATOM 2124 C C . ILE A 1 267 ? -1.307 4.684 -40.861 1.00 95.81 267 ILE A C 1
ATOM 2126 O O . ILE A 1 267 ? -1.232 4.118 -41.949 1.00 95.81 267 ILE A O 1
ATOM 2130 N N . GLU A 1 268 ? -2.381 5.392 -40.503 1.00 96.88 268 GLU A N 1
ATOM 2131 C CA . GLU A 1 268 ? -3.583 5.498 -41.345 1.00 96.88 268 GLU A CA 1
ATOM 2132 C C . GLU A 1 268 ? -3.263 6.074 -42.734 1.00 96.88 268 GLU A C 1
ATOM 2134 O O . GLU A 1 268 ? -3.733 5.578 -43.765 1.00 96.88 268 GLU A O 1
ATOM 2139 N N . LYS A 1 269 ? -2.402 7.096 -42.794 1.00 96.75 269 LYS A N 1
ATOM 2140 C CA . LYS A 1 269 ? -1.939 7.675 -44.060 1.00 96.75 269 LYS A CA 1
ATOM 2141 C C . LYS A 1 269 ? -1.145 6.664 -44.890 1.00 96.75 269 LYS A C 1
ATOM 2143 O O . LYS A 1 269 ? -1.359 6.568 -46.101 1.00 96.75 269 LYS A O 1
ATOM 2148 N N . LEU A 1 270 ? -0.222 5.926 -44.274 1.00 96.06 270 LEU A N 1
ATOM 2149 C CA . LEU A 1 270 ? 0.567 4.898 -44.956 1.00 96.06 270 LEU A CA 1
ATOM 2150 C C . LEU A 1 270 ? -0.317 3.744 -45.439 1.00 96.06 270 LEU A C 1
ATOM 2152 O O . LEU A 1 270 ? -0.144 3.274 -46.563 1.00 96.06 270 LEU A O 1
ATOM 2156 N N . GLU A 1 271 ? -1.297 3.324 -44.644 1.00 96.38 271 GLU A N 1
ATOM 2157 C CA . GLU A 1 271 ? -2.281 2.311 -45.024 1.00 96.38 271 GLU A CA 1
ATOM 2158 C C . GLU A 1 271 ? -3.111 2.751 -46.234 1.00 96.38 271 GLU A C 1
ATOM 2160 O O . GLU A 1 271 ? -3.293 1.963 -47.169 1.00 96.38 271 GLU A O 1
ATOM 2165 N N . ALA A 1 272 ? -3.539 4.016 -46.278 1.00 95.88 272 ALA A N 1
ATOM 2166 C CA . ALA A 1 272 ? -4.234 4.580 -47.430 1.00 95.88 272 ALA A CA 1
ATOM 2167 C C . ALA A 1 272 ? -3.364 4.536 -48.698 1.00 95.88 272 ALA A C 1
ATOM 2169 O O . ALA A 1 272 ? -3.829 4.069 -49.736 1.00 95.88 272 ALA A O 1
ATOM 2170 N N . VAL A 1 273 ? -2.087 4.928 -48.612 1.00 97.38 273 VAL A N 1
ATOM 2171 C CA . VAL A 1 273 ? -1.145 4.864 -49.748 1.00 97.38 273 VAL A CA 1
ATOM 2172 C C . VAL A 1 273 ? -0.907 3.422 -50.204 1.00 97.38 273 VAL A C 1
ATOM 2174 O O . VAL A 1 273 ? -0.887 3.132 -51.399 1.00 97.38 273 VAL A O 1
ATOM 2177 N N . VAL A 1 274 ? -0.747 2.480 -49.274 1.00 96.44 274 VAL A N 1
ATOM 2178 C CA . VAL A 1 274 ? -0.592 1.060 -49.621 1.00 96.44 274 VAL A CA 1
ATOM 2179 C C . VAL A 1 274 ? -1.853 0.532 -50.306 1.00 96.44 274 VAL A C 1
ATOM 2181 O O . VAL A 1 274 ? -1.752 -0.244 -51.259 1.00 96.44 274 VAL A O 1
ATOM 2184 N N . SER A 1 275 ? -3.033 0.947 -49.847 1.00 97.50 275 SER A N 1
ATOM 2185 C CA . SER A 1 275 ? -4.310 0.595 -50.467 1.00 97.50 275 SER A CA 1
ATOM 2186 C C . SER A 1 275 ? -4.400 1.118 -51.902 1.00 97.50 275 SER A C 1
ATOM 2188 O O . SER A 1 275 ? -4.666 0.333 -52.813 1.00 97.50 275 SER A O 1
ATOM 2190 N N . THR A 1 276 ? -4.081 2.395 -52.142 1.00 97.31 276 THR A N 1
ATOM 2191 C CA . THR A 1 276 ? -4.108 2.972 -53.497 1.00 97.31 276 THR A CA 1
ATOM 2192 C C . THR A 1 276 ? -3.104 2.286 -54.417 1.00 97.31 276 THR A C 1
ATOM 2194 O O . THR A 1 276 ? -3.476 1.849 -55.498 1.00 97.31 276 THR A O 1
ATOM 2197 N N . VAL A 1 277 ? -1.868 2.050 -53.961 1.00 97.25 277 VAL A N 1
ATOM 2198 C CA . VAL A 1 277 ? -0.849 1.342 -54.759 1.00 97.25 277 VAL A CA 1
ATOM 2199 C C . VAL A 1 277 ? -1.284 -0.087 -55.098 1.00 97.25 277 VAL A C 1
ATOM 2201 O O . VAL A 1 277 ? -1.013 -0.574 -56.197 1.00 97.25 277 VAL A O 1
ATOM 2204 N N . LYS A 1 278 ? -1.965 -0.787 -54.181 1.00 97.38 278 LYS A N 1
ATOM 2205 C CA . LYS A 1 278 ? -2.526 -2.118 -54.465 1.00 97.38 278 LYS A CA 1
ATOM 2206 C C . LYS A 1 278 ? -3.606 -2.055 -55.544 1.00 97.38 278 LYS A C 1
ATOM 2208 O O . LYS A 1 278 ? -3.606 -2.915 -56.428 1.00 97.38 278 LYS A O 1
ATOM 2213 N N . VAL A 1 279 ? -4.492 -1.059 -55.483 1.00 97.75 279 VAL A N 1
ATOM 2214 C CA . VAL A 1 279 ? -5.529 -0.833 -56.501 1.00 97.75 279 VAL A CA 1
ATOM 2215 C C . VAL A 1 279 ? -4.882 -0.527 -57.850 1.00 97.75 279 VAL A C 1
ATOM 2217 O O . VAL A 1 279 ? -5.146 -1.252 -58.809 1.00 97.75 279 VAL A O 1
ATOM 2220 N N . ASP A 1 280 ? -3.947 0.419 -57.906 1.00 97.19 280 ASP A N 1
ATOM 2221 C CA . ASP A 1 280 ? -3.229 0.790 -59.129 1.00 97.19 280 ASP A CA 1
ATOM 2222 C C . ASP A 1 280 ? -2.478 -0.411 -59.726 1.00 97.19 280 ASP A C 1
ATOM 2224 O O . ASP A 1 280 ? -2.52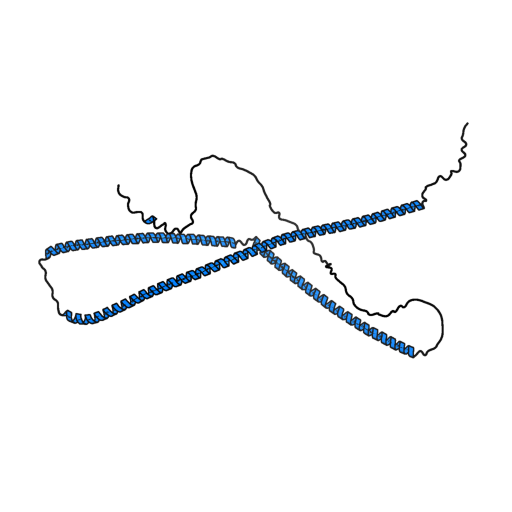3 -0.657 -60.931 1.00 97.19 280 ASP A O 1
ATOM 2228 N N . ASN A 1 281 ? -1.827 -1.235 -58.894 1.00 96.44 281 ASN A N 1
ATOM 2229 C CA . ASN A 1 281 ? -1.149 -2.444 -59.370 1.00 96.44 281 ASN A CA 1
ATOM 2230 C C . ASN A 1 281 ? -2.139 -3.465 -59.945 1.00 96.44 281 ASN A C 1
ATOM 2232 O O . ASN A 1 281 ? -1.844 -4.107 -60.955 1.00 96.44 281 ASN A O 1
ATOM 2236 N N . SER A 1 282 ? -3.305 -3.624 -59.313 1.00 96.94 282 SER A N 1
ATOM 2237 C CA . SER A 1 282 ? -4.361 -4.504 -59.815 1.00 96.94 282 SER A CA 1
ATOM 2238 C C . SER A 1 282 ? -4.918 -4.010 -61.153 1.00 96.94 282 SER A C 1
ATOM 2240 O O . SER A 1 282 ? -5.120 -4.811 -62.068 1.00 96.94 282 SER A O 1
ATOM 2242 N N . GLU A 1 283 ? -5.070 -2.693 -61.310 1.00 97.06 283 GLU A N 1
ATOM 2243 C CA . GLU A 1 283 ? -5.502 -2.079 -62.557 1.00 97.06 283 GLU A CA 1
ATOM 2244 C C . GLU A 1 283 ? -4.452 -2.256 -63.655 1.00 97.06 283 GLU A C 1
ATOM 2246 O O . GLU A 1 283 ? -4.792 -2.721 -64.741 1.00 97.06 283 GLU A O 1
ATOM 2251 N N . LEU A 1 284 ? -3.173 -2.000 -63.372 1.00 96.75 284 LEU A N 1
ATOM 2252 C CA . LEU A 1 284 ? -2.083 -2.213 -64.327 1.00 96.75 284 LEU A CA 1
ATOM 2253 C C . LEU A 1 284 ? -1.996 -3.670 -64.792 1.00 96.75 284 LEU A C 1
ATOM 2255 O O . LEU A 1 284 ? -1.801 -3.924 -65.980 1.00 96.75 284 LEU A O 1
ATOM 2259 N N . ARG A 1 285 ? -2.190 -4.643 -63.891 1.00 96.25 285 ARG A N 1
ATOM 2260 C CA . AR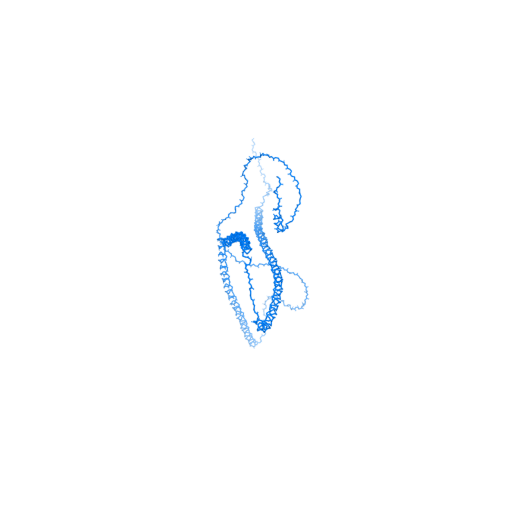G A 1 285 ? -2.259 -6.066 -64.269 1.00 96.25 285 ARG A CA 1
ATOM 2261 C C . ARG A 1 285 ? -3.429 -6.347 -65.206 1.00 96.25 285 ARG A C 1
ATOM 2263 O O . ARG A 1 285 ? -3.266 -7.090 -66.169 1.00 96.25 285 ARG A O 1
ATOM 2270 N N . ARG A 1 286 ? -4.589 -5.738 -64.953 1.00 96.81 286 ARG A N 1
ATOM 2271 C CA . ARG A 1 286 ? -5.779 -5.867 -65.803 1.00 96.81 286 ARG A CA 1
ATOM 2272 C C . ARG A 1 286 ? -5.577 -5.213 -67.175 1.00 96.81 286 ARG A C 1
ATOM 2274 O O . ARG A 1 286 ? -5.988 -5.789 -68.177 1.00 96.81 286 ARG A O 1
ATOM 2281 N N . LEU A 1 287 ? -4.938 -4.041 -67.232 1.00 95.75 287 LEU A N 1
ATOM 2282 C CA . LEU A 1 287 ? -4.574 -3.377 -68.489 1.00 95.75 287 LEU A CA 1
ATOM 2283 C C . LEU A 1 287 ? -3.580 -4.224 -69.293 1.00 95.75 287 LEU A C 1
ATOM 2285 O O . LEU A 1 287 ? -3.778 -4.404 -70.488 1.00 95.75 287 LEU A O 1
ATOM 2289 N N . LEU A 1 288 ? -2.567 -4.796 -68.634 1.00 95.69 288 LEU A N 1
ATOM 2290 C CA . LEU A 1 288 ? -1.595 -5.688 -69.269 1.00 95.69 288 LEU A CA 1
ATOM 2291 C C . LEU A 1 288 ? -2.259 -6.942 -69.844 1.00 95.69 288 LEU A C 1
ATOM 2293 O O . LEU A 1 288 ? -1.895 -7.378 -70.932 1.00 95.69 288 LEU A O 1
ATOM 2297 N N . GLU A 1 289 ? -3.219 -7.524 -69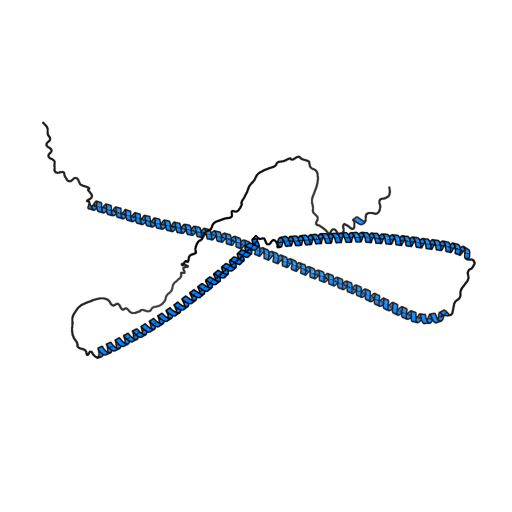.125 1.00 96.19 289 GLU A N 1
ATOM 2298 C CA . GLU A 1 289 ? -3.960 -8.683 -69.617 1.00 96.19 289 GLU A CA 1
ATOM 2299 C C . GLU A 1 289 ? -4.815 -8.326 -70.833 1.00 96.19 289 GLU A C 1
ATOM 2301 O O . GLU A 1 289 ? -4.800 -9.050 -71.823 1.00 96.19 289 GLU A O 1
ATOM 2306 N N . ARG A 1 290 ? -5.480 -7.164 -70.818 1.00 96.19 290 ARG A N 1
ATOM 2307 C CA . ARG A 1 290 ? -6.226 -6.693 -71.989 1.00 96.19 290 ARG A CA 1
ATOM 2308 C C . ARG A 1 290 ? -5.313 -6.469 -73.195 1.00 96.19 290 ARG A C 1
ATOM 2310 O O . ARG A 1 290 ? -5.612 -6.962 -74.270 1.00 96.19 290 ARG A O 1
ATOM 2317 N N . GLU A 1 291 ? -4.176 -5.808 -73.003 1.00 95.31 291 GLU A N 1
ATOM 2318 C CA . GLU A 1 291 ? -3.169 -5.608 -74.053 1.00 95.31 291 GLU A CA 1
ATOM 2319 C C . GLU A 1 291 ? -2.628 -6.932 -74.608 1.00 95.31 291 GL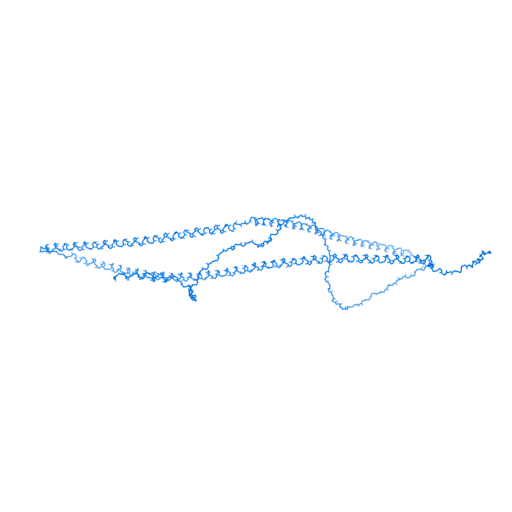U A C 1
ATOM 2321 O O . GLU A 1 291 ? -2.322 -7.027 -75.792 1.00 95.31 291 GLU A O 1
ATOM 2326 N N . ARG A 1 292 ? -2.489 -7.970 -73.772 1.00 95.62 292 ARG A N 1
ATOM 2327 C CA . ARG A 1 292 ? -2.105 -9.315 -74.229 1.00 95.62 292 ARG A CA 1
ATOM 2328 C C . ARG A 1 292 ? -3.194 -9.964 -75.072 1.00 95.62 292 ARG A C 1
ATOM 2330 O O . ARG A 1 292 ? -2.854 -10.588 -76.072 1.00 95.62 292 ARG A O 1
ATOM 2337 N N . VAL A 1 293 ? -4.461 -9.810 -74.686 1.00 96.38 293 VAL A N 1
ATOM 2338 C CA . VAL A 1 293 ? -5.609 -10.294 -75.464 1.00 96.38 293 VAL A CA 1
ATOM 2339 C C . VAL A 1 293 ? -5.689 -9.558 -76.801 1.00 96.38 293 VAL A C 1
ATOM 2341 O O . VAL A 1 293 ? -5.645 -10.213 -77.833 1.00 96.38 293 VAL A O 1
ATOM 2344 N N . GLU A 1 294 ? -5.678 -8.224 -76.803 1.00 95.50 294 GLU A N 1
ATOM 2345 C CA . GLU A 1 294 ? -5.728 -7.399 -78.021 1.00 95.50 294 GLU A CA 1
ATOM 2346 C C . GLU A 1 294 ? -4.537 -7.684 -78.953 1.00 95.50 294 GLU A C 1
ATOM 2348 O O . GLU A 1 294 ? -4.701 -7.822 -80.163 1.00 95.50 294 GLU A O 1
ATOM 2353 N N . LYS A 1 295 ? -3.321 -7.853 -78.411 1.00 96.06 295 LYS A N 1
ATOM 2354 C CA . LYS A 1 295 ? -2.161 -8.283 -79.214 1.00 96.06 295 LYS A CA 1
ATOM 2355 C C . LYS A 1 295 ? -2.321 -9.703 -79.747 1.00 96.06 295 LYS A C 1
ATOM 2357 O O . LYS A 1 295 ? -1.903 -9.957 -80.871 1.00 96.06 295 LYS A O 1
ATOM 2362 N N . GLY A 1 296 ? -2.910 -10.613 -78.973 1.00 94.19 296 GLY A N 1
ATOM 2363 C CA . GLY A 1 296 ? -3.250 -11.961 -79.427 1.00 94.19 296 GLY A CA 1
ATOM 2364 C C . GLY A 1 296 ? -4.251 -11.945 -80.584 1.00 94.19 296 GLY A C 1
ATOM 2365 O O . GLY A 1 296 ? -4.036 -12.632 -81.578 1.00 94.19 296 GLY A O 1
ATOM 2366 N N . GLU A 1 297 ? -5.279 -11.101 -80.503 1.00 93.75 297 GLU A N 1
ATOM 2367 C CA . GLU A 1 297 ? -6.259 -10.882 -81.572 1.00 93.75 297 GLU A CA 1
ATOM 2368 C C . GLU A 1 297 ? -5.600 -10.293 -82.828 1.00 93.75 297 GLU A C 1
ATOM 2370 O O . GLU A 1 297 ? -5.842 -10.771 -83.934 1.00 93.75 297 GLU A O 1
ATOM 2375 N N . LEU A 1 298 ? -4.702 -9.311 -82.682 1.00 93.50 298 LEU A N 1
ATOM 2376 C CA . LEU A 1 298 ? -3.946 -8.758 -83.813 1.00 93.50 298 LEU A CA 1
ATOM 2377 C C . LEU A 1 298 ? -3.049 -9.806 -84.485 1.00 93.50 298 LEU A C 1
ATOM 2379 O O . LEU A 1 298 ? -2.956 -9.831 -85.712 1.00 93.50 298 LEU A O 1
ATOM 2383 N N . VAL A 1 299 ? -2.399 -10.672 -83.702 1.00 94.12 299 VAL A N 1
ATOM 2384 C CA . VAL A 1 299 ? -1.613 -11.792 -84.239 1.00 94.12 299 VAL A CA 1
ATOM 2385 C C . VAL A 1 299 ? -2.522 -12.773 -84.977 1.00 94.12 299 VAL A C 1
ATOM 2387 O O . VAL A 1 299 ? -2.192 -13.149 -86.096 1.00 94.12 299 VAL A O 1
ATOM 2390 N N . GLN A 1 300 ? -3.689 -13.113 -84.425 1.00 92.44 300 GLN A N 1
ATOM 2391 C CA . GLN A 1 300 ? -4.666 -13.983 -85.084 1.00 92.44 300 GLN A CA 1
ATOM 2392 C C . GLN A 1 300 ? -5.156 -13.399 -86.421 1.00 92.44 300 GLN A C 1
ATOM 2394 O O . GLN A 1 300 ? -5.217 -14.117 -87.417 1.00 92.44 300 GLN A O 1
ATOM 2399 N N . VAL A 1 301 ? -5.446 -12.095 -86.481 1.00 92.69 301 VAL A N 1
ATOM 2400 C CA . VAL A 1 301 ? -5.825 -11.407 -87.731 1.00 92.69 301 VAL A CA 1
ATOM 2401 C C . VAL A 1 301 ? -4.670 -11.407 -88.737 1.00 92.69 301 VAL A C 1
ATOM 2403 O O . VAL A 1 301 ? -4.885 -11.618 -89.931 1.00 92.69 301 VAL A O 1
ATOM 2406 N N . ALA A 1 302 ? -3.432 -11.190 -88.282 1.00 90.25 302 ALA A N 1
ATOM 2407 C CA . ALA A 1 302 ? -2.256 -11.259 -89.146 1.00 90.25 302 ALA A CA 1
ATOM 2408 C C . ALA A 1 302 ? -2.021 -12.681 -89.686 1.00 90.25 302 ALA A C 1
ATOM 2410 O O . ALA A 1 302 ? -1.676 -12.840 -90.857 1.00 90.25 302 ALA A O 1
ATOM 2411 N N . GLU A 1 303 ? -2.243 -13.709 -88.864 1.00 89.94 303 GLU A N 1
ATOM 2412 C CA . GLU A 1 303 ? -2.205 -15.115 -89.272 1.00 89.94 303 GLU A CA 1
ATOM 2413 C C . GLU A 1 303 ? -3.296 -15.433 -90.301 1.00 89.94 303 GLU A C 1
ATOM 2415 O O . GLU A 1 303 ? -2.992 -16.053 -91.319 1.00 89.94 303 GLU A O 1
ATOM 2420 N N . GLU A 1 304 ? -4.530 -14.960 -90.102 1.00 89.12 304 GLU A N 1
ATOM 2421 C CA . GLU A 1 304 ? -5.630 -15.126 -91.060 1.00 89.12 304 GLU A CA 1
ATOM 2422 C C . GLU A 1 304 ? -5.317 -14.441 -92.399 1.00 89.12 304 GLU A C 1
ATOM 2424 O O . GLU A 1 304 ? -5.456 -15.055 -93.457 1.00 89.12 304 GLU A O 1
ATOM 2429 N N . LEU A 1 305 ? -4.799 -13.209 -92.378 1.00 87.31 305 LEU A N 1
ATOM 2430 C CA . LEU A 1 305 ? -4.425 -12.477 -93.591 1.00 87.31 305 LEU A CA 1
ATOM 2431 C C . LEU A 1 305 ? -3.238 -13.123 -94.325 1.00 87.31 305 LEU A C 1
ATOM 2433 O O . LEU A 1 305 ? -3.245 -13.203 -95.557 1.00 87.31 305 LEU A O 1
ATOM 2437 N N . MET A 1 306 ? -2.237 -13.629 -93.594 1.00 85.69 306 MET A N 1
ATOM 2438 C CA . MET A 1 306 ? -1.150 -14.413 -94.189 1.00 85.69 306 MET A CA 1
ATOM 2439 C C . MET A 1 306 ? -1.651 -15.744 -94.755 1.00 85.69 306 MET A C 1
ATOM 2441 O O . MET A 1 306 ? -1.217 -16.129 -95.839 1.00 85.69 306 MET A O 1
ATOM 2445 N N . ALA A 1 307 ? -2.578 -16.430 -94.082 1.00 84.75 307 ALA A N 1
ATOM 2446 C CA . ALA A 1 307 ? -3.195 -17.650 -94.593 1.00 84.75 307 ALA A CA 1
ATOM 2447 C C . ALA A 1 307 ? -3.990 -17.375 -95.882 1.00 84.75 307 ALA A C 1
ATOM 2449 O O . ALA A 1 307 ? -3.841 -18.114 -96.855 1.00 84.75 307 ALA A O 1
ATOM 2450 N N . MET A 1 308 ? -4.739 -16.265 -95.943 1.00 80.19 308 MET A N 1
ATOM 2451 C CA . MET A 1 308 ? -5.428 -15.816 -97.158 1.00 80.19 308 MET A CA 1
ATOM 2452 C C . MET A 1 308 ? -4.446 -15.520 -98.303 1.00 80.19 308 MET A C 1
ATOM 2454 O O . MET A 1 308 ? -4.679 -15.945 -99.438 1.00 80.19 308 MET A O 1
ATOM 2458 N N . GLN A 1 309 ? -3.319 -14.850 -98.026 1.00 77.50 309 GLN A N 1
ATOM 2459 C CA . GLN A 1 309 ? -2.259 -14.634 -99.022 1.00 77.50 309 GLN A CA 1
ATOM 2460 C C . GLN A 1 309 ? -1.621 -15.948 -99.488 1.00 77.50 309 GLN A C 1
ATOM 2462 O O . GLN A 1 309 ? -1.409 -16.124 -100.687 1.00 77.50 309 GLN A O 1
ATOM 2467 N N . GLN A 1 310 ? -1.369 -16.895 -98.583 1.00 71.00 310 GLN A N 1
ATOM 2468 C CA . GLN A 1 310 ? -0.839 -18.217 -98.932 1.00 71.00 310 GLN A CA 1
ATOM 2469 C C . GLN A 1 310 ? -1.827 -19.033 -99.779 1.00 71.00 310 GLN A C 1
ATOM 2471 O O . GLN A 1 310 ? -1.395 -19.780 -100.650 1.00 71.00 310 GLN A O 1
ATOM 2476 N N . THR A 1 311 ? -3.141 -18.851 -99.604 1.00 63.75 311 THR A N 1
ATOM 2477 C CA . THR A 1 311 ? -4.150 -19.455 -100.492 1.00 63.75 311 THR A CA 1
ATOM 2478 C C . THR A 1 311 ? -4.283 -18.768 -101.857 1.00 63.75 311 THR A C 1
ATOM 2480 O O . THR A 1 311 ? -4.766 -19.402 -102.793 1.00 63.75 311 THR A O 1
ATOM 2483 N N . PHE A 1 312 ? -3.849 -17.509 -102.008 1.00 59.03 312 PHE A N 1
ATOM 2484 C CA . PHE A 1 312 ? -3.895 -16.780 -103.288 1.00 59.03 312 PHE A CA 1
ATOM 2485 C C . PHE A 1 312 ? -2.614 -16.929 -104.128 1.00 59.03 312 PHE A C 1
ATOM 2487 O O . PHE A 1 312 ? -2.641 -16.715 -105.341 1.00 59.03 312 PHE A O 1
ATOM 2494 N N . VAL A 1 313 ? -1.494 -17.330 -103.518 1.00 53.47 313 VAL A N 1
ATOM 2495 C CA . VAL A 1 313 ? -0.254 -17.651 -104.236 1.00 53.47 313 VAL A CA 1
ATOM 2496 C C . VAL A 1 313 ? -0.272 -19.130 -104.631 1.00 53.47 313 VAL A C 1
ATOM 2498 O O . VAL A 1 313 ? 0.126 -20.012 -103.874 1.00 53.47 313 VAL A O 1
ATOM 2501 N N . ALA A 1 314 ? -0.742 -19.404 -105.850 1.00 45.78 314 ALA A N 1
ATOM 2502 C CA . ALA A 1 314 ? -0.542 -20.693 -106.508 1.00 45.78 314 ALA A CA 1
ATOM 2503 C C . ALA A 1 314 ? 0.967 -21.025 -106.630 1.00 45.78 314 ALA A C 1
ATOM 2505 O O . ALA A 1 314 ? 1.786 -20.114 -106.785 1.00 45.78 314 ALA A O 1
ATOM 2506 N N . PRO A 1 315 ? 1.362 -22.312 -106.587 1.00 47.56 315 PRO A N 1
ATOM 2507 C CA . PRO A 1 315 ? 2.759 -22.702 -106.462 1.00 47.56 315 PRO A CA 1
ATOM 2508 C C . PRO A 1 315 ? 3.471 -22.647 -107.819 1.00 47.56 315 PRO A C 1
ATOM 2510 O O . PRO A 1 315 ? 3.068 -23.312 -108.772 1.00 47.56 315 PRO A O 1
ATOM 2513 N N . THR A 1 316 ? 4.587 -21.923 -107.895 1.00 41.16 316 THR A N 1
ATOM 2514 C CA . THR A 1 316 ? 5.591 -22.090 -108.958 1.00 41.16 316 THR A CA 1
ATOM 2515 C C . THR A 1 316 ? 6.857 -22.724 -108.374 1.00 41.16 316 THR A C 1
ATOM 2517 O O . THR A 1 316 ? 7.360 -22.219 -107.368 1.00 41.16 316 THR A O 1
ATOM 2520 N N . PRO A 1 317 ? 7.389 -23.812 -108.962 1.00 49.62 317 PRO A N 1
ATOM 2521 C CA . PRO A 1 317 ? 8.600 -24.468 -108.482 1.00 49.62 317 PRO A CA 1
ATOM 2522 C C . PRO A 1 317 ? 9.878 -23.867 -109.096 1.00 49.62 317 PRO A C 1
ATOM 2524 O O . PRO A 1 317 ? 9.831 -23.292 -110.181 1.00 49.62 317 PRO A O 1
ATOM 2527 N N . ALA A 1 318 ? 11.011 -24.156 -108.434 1.00 40.84 318 ALA A N 1
ATOM 2528 C CA . ALA A 1 318 ? 12.413 -23.973 -108.861 1.00 40.84 318 ALA A CA 1
ATOM 2529 C C . ALA A 1 318 ? 12.936 -22.512 -108.843 1.00 40.84 318 ALA A C 1
ATOM 2531 O O . ALA A 1 318 ? 12.245 -21.602 -109.265 1.00 40.84 318 ALA A O 1
ATOM 2532 N N . ARG A 1 319 ? 14.165 -22.181 -108.416 1.00 38.75 319 ARG A N 1
ATOM 2533 C CA . ARG A 1 319 ? 15.385 -22.953 -108.119 1.00 38.75 319 ARG A CA 1
ATOM 2534 C C . ARG A 1 319 ? 16.422 -22.029 -107.441 1.00 38.75 319 ARG A C 1
ATOM 2536 O O . ARG A 1 319 ? 16.477 -20.849 -107.758 1.00 38.75 319 ARG A O 1
ATOM 2543 N N . ASP A 1 320 ? 17.240 -22.628 -106.577 1.00 36.47 320 ASP A N 1
ATOM 2544 C CA . ASP A 1 320 ? 18.671 -22.401 -106.304 1.00 36.47 320 ASP A CA 1
ATOM 2545 C C . ASP A 1 320 ? 19.265 -20.979 -106.327 1.00 36.47 320 ASP A C 1
ATOM 2547 O O . ASP A 1 320 ? 19.497 -20.418 -107.393 1.00 36.47 320 ASP A O 1
ATOM 2551 N N . SER A 1 321 ? 19.732 -20.492 -105.165 1.00 41.81 321 SER A N 1
ATOM 2552 C CA . SER A 1 321 ? 21.150 -20.101 -104.969 1.00 41.81 321 SER A CA 1
ATOM 2553 C C . SER A 1 321 ? 21.499 -19.825 -103.491 1.00 41.81 321 SER A C 1
ATOM 2555 O O . SER A 1 321 ? 21.094 -18.837 -102.895 1.00 41.81 321 SER A O 1
ATOM 2557 N N . THR A 1 322 ? 22.282 -20.745 -102.921 1.00 38.09 322 THR A N 1
ATOM 2558 C CA . THR A 1 322 ? 23.499 -20.517 -102.113 1.00 38.09 322 THR A CA 1
ATOM 2559 C C . THR A 1 322 ? 23.603 -19.277 -101.207 1.00 38.09 322 THR A C 1
ATOM 2561 O O . THR A 1 322 ? 23.920 -18.193 -101.686 1.00 38.09 322 THR A O 1
ATOM 2564 N N . ALA A 1 323 ? 23.581 -19.484 -99.886 1.00 41.53 323 ALA A N 1
ATOM 2565 C CA . ALA A 1 323 ? 24.704 -19.156 -98.991 1.00 41.53 323 ALA A CA 1
ATOM 2566 C C . ALA A 1 323 ? 24.411 -19.636 -97.560 1.00 41.53 323 ALA A C 1
ATOM 2568 O O . ALA A 1 323 ? 23.314 -19.477 -97.036 1.00 41.53 323 ALA A O 1
ATOM 2569 N N . ALA A 1 324 ? 25.413 -20.262 -96.952 1.00 36.75 324 ALA A N 1
ATOM 2570 C CA . ALA A 1 324 ? 25.358 -20.905 -95.651 1.00 36.75 324 ALA A CA 1
ATOM 2571 C C . ALA A 1 324 ? 25.368 -19.908 -94.482 1.00 36.75 324 ALA A C 1
ATOM 2573 O O . ALA A 1 324 ? 26.210 -19.015 -94.451 1.00 36.75 324 ALA A O 1
ATOM 2574 N N . VAL A 1 325 ? 24.543 -20.164 -93.461 1.00 41.28 325 VAL A N 1
ATOM 2575 C CA . VAL A 1 325 ? 24.896 -19.907 -92.057 1.00 41.28 325 VAL A CA 1
ATOM 2576 C C . VAL A 1 325 ? 24.454 -21.117 -91.240 1.00 41.28 325 VAL A C 1
ATOM 2578 O O . VAL A 1 325 ? 23.286 -21.495 -91.203 1.00 41.28 325 VAL A O 1
ATOM 2581 N N . THR A 1 326 ? 25.448 -21.756 -90.644 1.00 36.97 326 THR A N 1
ATOM 2582 C CA . THR A 1 326 ? 25.368 -22.968 -89.836 1.00 36.97 326 THR A CA 1
ATOM 2583 C C . THR A 1 326 ? 25.128 -22.596 -88.366 1.00 36.97 326 THR A C 1
ATOM 2585 O O . THR A 1 326 ? 25.588 -21.547 -87.921 1.00 36.97 326 THR A O 1
ATOM 2588 N N . THR A 1 327 ? 24.501 -23.524 -87.624 1.00 38.03 327 THR A N 1
ATOM 2589 C CA . THR A 1 327 ? 24.456 -23.694 -86.144 1.00 38.03 327 THR A CA 1
ATOM 2590 C C . THR A 1 327 ? 23.595 -22.702 -85.340 1.00 38.03 327 THR A C 1
ATOM 2592 O O . THR A 1 327 ? 23.723 -21.504 -85.507 1.00 38.03 327 THR A O 1
ATOM 2595 N N . THR A 1 328 ? 22.703 -23.084 -84.417 1.00 39.03 328 THR A N 1
ATOM 2596 C CA . THR A 1 328 ? 22.408 -24.368 -83.749 1.00 39.03 328 THR A CA 1
ATOM 2597 C C . THR A 1 328 ? 21.015 -24.313 -83.114 1.00 39.03 328 THR A C 1
ATOM 2599 O O . THR A 1 328 ? 20.758 -23.491 -82.239 1.00 39.03 328 THR A O 1
ATOM 2602 N N . THR A 1 329 ? 20.152 -25.251 -83.492 1.00 34.84 329 THR A N 1
ATOM 2603 C CA . THR A 1 329 ? 18.979 -25.697 -82.730 1.00 34.84 329 THR A CA 1
ATOM 2604 C C . THR A 1 329 ? 19.356 -26.918 -81.897 1.00 34.84 329 THR A C 1
ATOM 2606 O O . THR A 1 329 ? 19.759 -27.937 -82.456 1.00 34.84 329 THR A O 1
ATOM 2609 N N . THR A 1 330 ? 19.156 -26.860 -80.582 1.00 36.75 330 THR A N 1
ATOM 2610 C CA . THR A 1 330 ? 19.032 -28.044 -79.721 1.00 36.75 330 THR A CA 1
ATOM 2611 C C . THR A 1 330 ? 17.702 -27.975 -78.976 1.00 36.75 330 THR A C 1
ATOM 2613 O O . THR A 1 330 ? 17.569 -27.371 -77.918 1.00 36.75 330 THR A O 1
ATOM 2616 N N . LEU A 1 331 ? 16.693 -28.618 -79.565 1.00 37.06 331 LEU A N 1
ATOM 2617 C CA . LEU A 1 331 ? 15.495 -29.071 -78.868 1.00 37.06 331 LEU A CA 1
ATOM 2618 C C . LEU A 1 331 ? 15.761 -30.496 -78.374 1.00 37.06 331 LEU A C 1
ATOM 2620 O O . LEU A 1 331 ? 15.865 -31.422 -79.175 1.00 37.06 331 LEU A O 1
ATOM 2624 N N . THR A 1 332 ? 15.822 -30.686 -77.059 1.00 35.81 332 THR A N 1
ATOM 2625 C CA . THR A 1 332 ? 15.669 -32.002 -76.425 1.00 35.81 332 THR A CA 1
ATOM 2626 C C . THR A 1 332 ? 14.626 -31.916 -75.317 1.00 35.81 332 THR A C 1
ATOM 2628 O O . THR A 1 332 ? 14.858 -31.326 -74.269 1.00 35.81 332 THR A O 1
ATOM 2631 N N . LYS A 1 333 ? 13.461 -32.486 -75.643 1.00 41.88 333 LYS A N 1
ATOM 2632 C CA . LYS A 1 333 ? 12.432 -33.175 -74.842 1.00 41.88 333 LYS A CA 1
ATOM 2633 C C . LYS A 1 333 ? 12.524 -33.119 -73.294 1.00 41.88 333 LYS A C 1
ATOM 2635 O O . LYS A 1 333 ? 13.581 -33.410 -72.739 1.00 41.88 333 LYS A O 1
ATOM 2640 N N . PRO A 1 334 ? 11.392 -32.916 -72.583 1.00 42.69 334 PRO A N 1
ATOM 2641 C CA . PRO A 1 334 ? 11.340 -32.969 -71.125 1.00 42.69 334 PRO A CA 1
ATOM 2642 C C . PRO A 1 334 ? 11.324 -34.424 -70.629 1.00 42.69 334 PRO A C 1
ATOM 2644 O O . PRO A 1 334 ? 10.600 -35.268 -71.162 1.00 42.69 334 PRO A O 1
ATOM 2647 N N . ALA A 1 335 ? 12.101 -34.714 -69.586 1.00 41.09 335 ALA A N 1
ATOM 2648 C CA . ALA A 1 335 ? 12.052 -35.976 -68.856 1.00 41.09 335 ALA A CA 1
ATOM 2649 C C . ALA A 1 335 ? 11.532 -35.725 -67.437 1.00 41.09 335 ALA A C 1
ATOM 2651 O O . ALA A 1 335 ? 12.157 -35.031 -66.639 1.00 41.09 335 ALA A O 1
ATOM 2652 N N . ALA A 1 336 ? 10.375 -36.309 -67.139 1.00 46.44 336 ALA A N 1
ATOM 2653 C CA . ALA A 1 336 ? 9.837 -36.444 -65.798 1.00 46.44 336 ALA A CA 1
ATOM 2654 C C . ALA A 1 336 ? 10.495 -37.635 -65.075 1.00 46.44 336 ALA A C 1
ATOM 2656 O O . ALA A 1 336 ? 10.528 -38.743 -65.607 1.00 46.44 336 ALA A O 1
ATOM 2657 N N . ARG A 1 337 ? 10.981 -37.396 -63.855 1.00 38.25 337 ARG A N 1
ATOM 2658 C CA . ARG A 1 337 ? 11.190 -38.330 -62.725 1.00 38.25 337 ARG A CA 1
ATOM 2659 C C . ARG A 1 337 ? 11.614 -37.427 -61.561 1.00 38.25 337 ARG A C 1
ATOM 2661 O O . ARG A 1 337 ? 12.564 -36.677 -61.705 1.00 38.25 337 ARG A O 1
ATOM 2668 N N . GLY A 1 338 ? 10.857 -37.302 -60.479 1.00 37.28 338 GLY A N 1
ATOM 2669 C CA . GLY A 1 338 ? 10.576 -38.364 -59.515 1.00 37.28 338 GLY A CA 1
ATOM 2670 C C . GLY A 1 338 ? 11.401 -38.067 -58.244 1.00 37.28 338 GLY A C 1
ATOM 2671 O O . GLY A 1 338 ? 12.569 -37.717 -58.382 1.00 37.28 338 GLY A O 1
ATOM 2672 N N . PRO A 1 339 ? 10.812 -38.115 -57.036 1.00 54.59 339 PRO A N 1
ATOM 2673 C CA . PRO A 1 339 ? 11.290 -37.381 -55.862 1.00 54.59 339 PRO A CA 1
ATOM 2674 C C . PRO A 1 339 ? 12.299 -38.180 -55.028 1.00 54.59 339 PRO A C 1
ATOM 2676 O O . PRO A 1 339 ? 12.178 -39.398 -54.930 1.00 54.59 339 PRO A O 1
ATOM 2679 N N . ALA A 1 340 ? 13.230 -37.500 -54.351 1.00 41.22 340 ALA A N 1
ATOM 2680 C CA . ALA A 1 340 ? 13.882 -38.039 -53.155 1.00 41.22 340 ALA A CA 1
ATOM 2681 C C . ALA A 1 340 ? 14.527 -36.939 -52.281 1.00 41.22 340 ALA A C 1
ATOM 2683 O O . ALA A 1 340 ? 14.867 -35.875 -52.798 1.00 41.22 340 ALA A O 1
ATOM 2684 N N . PRO A 1 341 ? 14.666 -37.182 -50.962 1.00 53.94 341 PRO A N 1
ATOM 2685 C CA . PRO A 1 341 ? 14.715 -36.159 -49.922 1.00 53.94 341 PRO A CA 1
ATOM 2686 C C . PRO A 1 341 ? 16.096 -36.031 -49.264 1.00 53.94 341 PRO A C 1
ATOM 2688 O O . PRO A 1 341 ? 16.905 -36.953 -49.327 1.00 53.94 341 PRO A O 1
ATOM 2691 N N . SER A 1 342 ? 16.313 -34.913 -48.567 1.00 37.97 342 SER A N 1
ATOM 2692 C CA . SER A 1 342 ? 17.237 -34.676 -47.432 1.00 37.97 342 SER A CA 1
ATOM 2693 C C . SER A 1 342 ? 17.683 -33.218 -47.499 1.00 37.97 342 SER A C 1
ATOM 2695 O O . SER A 1 342 ? 17.914 -32.700 -48.580 1.00 37.97 342 SER A O 1
ATOM 2697 N N . ALA A 1 343 ? 17.901 -32.463 -46.441 1.00 34.16 343 ALA A N 1
ATOM 2698 C CA . ALA A 1 343 ? 17.699 -32.561 -45.009 1.00 34.16 343 ALA A CA 1
ATOM 2699 C C . ALA A 1 343 ? 18.141 -31.176 -44.493 1.00 34.16 343 ALA A C 1
ATOM 2701 O O . ALA A 1 343 ? 18.940 -30.509 -45.145 1.00 34.16 343 ALA A O 1
ATOM 2702 N N . LEU A 1 344 ? 17.618 -30.770 -43.336 1.00 38.59 344 LEU A N 1
ATOM 2703 C CA . LEU A 1 344 ? 18.184 -29.795 -42.396 1.00 38.59 344 LEU A CA 1
ATOM 2704 C C . LEU A 1 344 ? 19.052 -28.651 -42.961 1.00 38.59 344 LEU A C 1
ATOM 2706 O O . LEU A 1 344 ? 20.224 -28.850 -43.271 1.00 38.59 344 LEU A O 1
ATOM 2710 N N . ARG A 1 345 ? 18.563 -27.415 -42.808 1.00 36.00 345 ARG A N 1
ATOM 2711 C CA . ARG A 1 345 ? 19.195 -26.412 -41.925 1.00 36.00 345 ARG A CA 1
ATOM 2712 C C . ARG A 1 345 ? 18.459 -25.076 -41.990 1.00 36.00 345 ARG A C 1
ATOM 2714 O O . ARG A 1 345 ? 18.382 -24.435 -43.029 1.00 36.00 345 ARG A O 1
ATOM 2721 N N . THR A 1 346 ? 17.982 -24.641 -40.830 1.00 46.72 346 THR A N 1
ATOM 2722 C CA . THR A 1 346 ? 17.763 -23.227 -40.506 1.00 46.72 346 THR A CA 1
ATOM 2723 C C . THR A 1 346 ? 19.035 -22.416 -40.757 1.00 46.72 346 THR A C 1
ATOM 2725 O O . THR A 1 346 ? 20.134 -22.904 -40.469 1.00 46.72 346 THR A O 1
ATOM 2728 N N . PRO A 1 347 ? 18.892 -21.140 -41.136 1.00 45.38 347 PRO A N 1
ATOM 2729 C CA . PRO A 1 347 ? 19.597 -20.135 -40.354 1.00 45.38 347 PRO A CA 1
ATOM 2730 C C . PRO A 1 347 ? 18.734 -18.922 -39.998 1.00 45.38 347 PRO A C 1
ATOM 2732 O O . PRO A 1 347 ? 17.822 -18.511 -40.710 1.00 45.38 347 PRO A O 1
ATOM 2735 N N . ALA A 1 348 ? 19.082 -18.375 -38.841 1.00 36.53 348 ALA A N 1
ATOM 2736 C CA . ALA A 1 348 ? 18.607 -17.126 -38.292 1.00 36.53 348 ALA A CA 1
ATOM 2737 C C . ALA A 1 348 ? 19.000 -15.907 -39.148 1.00 36.53 348 ALA A C 1
ATOM 2739 O O . ALA A 1 348 ? 20.034 -15.915 -39.808 1.00 36.53 348 ALA A O 1
ATOM 2740 N N . SER A 1 349 ? 18.183 -14.858 -38.995 1.00 44.09 349 SER A N 1
ATOM 2741 C CA . SER A 1 349 ? 18.521 -13.427 -38.935 1.00 44.09 349 SER A CA 1
ATOM 2742 C C . SER A 1 349 ? 19.477 -12.849 -39.984 1.00 44.09 349 SER A C 1
ATOM 2744 O O . SER A 1 349 ? 20.672 -13.133 -39.936 1.00 44.09 349 SER A O 1
ATOM 2746 N N . ASN A 1 350 ? 18.998 -11.882 -40.790 1.00 36.56 350 ASN A N 1
ATOM 2747 C CA . ASN A 1 350 ? 19.495 -10.499 -40.680 1.00 36.56 350 ASN A CA 1
ATOM 2748 C C . ASN A 1 350 ? 18.838 -9.472 -41.637 1.00 36.56 350 ASN A C 1
ATOM 2750 O O . ASN A 1 350 ? 18.724 -9.753 -42.825 1.00 36.56 350 ASN A O 1
ATOM 2754 N N . ARG A 1 351 ? 18.674 -8.236 -41.107 1.00 40.75 351 ARG A N 1
ATOM 2755 C CA . ARG A 1 351 ? 18.836 -6.895 -41.755 1.00 40.75 351 ARG A CA 1
ATOM 2756 C C . ARG A 1 351 ? 17.680 -6.361 -42.625 1.00 40.75 351 ARG A C 1
ATOM 2758 O O . ARG A 1 351 ? 17.061 -7.128 -43.337 1.00 40.75 351 ARG A O 1
ATOM 2765 N N . HIS A 1 352 ? 17.369 -5.060 -42.710 1.00 34.78 352 HIS A N 1
ATOM 2766 C CA . HIS A 1 352 ? 17.823 -3.781 -42.119 1.00 34.78 352 HIS A CA 1
ATOM 2767 C C . HIS A 1 352 ? 16.863 -2.681 -42.640 1.00 34.78 352 HIS A C 1
ATOM 2769 O O . HIS A 1 352 ? 16.505 -2.765 -43.808 1.00 34.78 352 HIS A O 1
ATOM 2775 N N . SER A 1 353 ? 16.576 -1.629 -41.853 1.00 36.84 353 SER A N 1
ATOM 2776 C CA . SER A 1 353 ? 16.645 -0.187 -42.236 1.00 36.84 353 SER A CA 1
ATOM 2777 C C . SER A 1 353 ? 15.959 0.664 -41.147 1.00 36.84 353 SER A C 1
ATOM 2779 O O . SER A 1 353 ? 14.779 0.463 -40.893 1.00 36.84 353 SER A O 1
ATOM 2781 N N . MET A 1 354 ? 16.665 1.407 -40.284 1.00 39.66 354 MET A N 1
ATOM 2782 C CA . MET A 1 354 ? 17.240 2.762 -40.464 1.00 39.66 354 MET A CA 1
ATOM 2783 C C . MET A 1 354 ? 16.225 3.866 -40.806 1.00 39.66 354 MET A C 1
ATOM 2785 O O . MET A 1 354 ? 15.914 3.998 -41.980 1.00 39.66 354 MET A O 1
ATOM 2789 N N . ILE A 1 355 ? 15.844 4.675 -39.799 1.00 41.28 355 ILE A N 1
ATOM 2790 C CA . ILE A 1 355 ? 15.624 6.147 -39.821 1.00 41.28 355 ILE A CA 1
ATOM 2791 C C . ILE A 1 355 ? 15.866 6.623 -38.363 1.00 41.28 355 ILE A C 1
ATOM 2793 O O . ILE A 1 355 ? 15.195 6.156 -37.451 1.00 41.28 355 ILE A O 1
ATOM 2797 N N . GLU A 1 356 ? 17.039 7.149 -38.007 1.00 35.53 356 GLU A N 1
ATOM 2798 C CA . GLU A 1 356 ? 17.440 8.571 -37.979 1.00 35.53 356 GLU A CA 1
ATOM 2799 C C . GLU A 1 356 ? 16.694 9.444 -36.948 1.00 35.53 356 GLU A C 1
ATOM 2801 O O . GLU A 1 356 ? 15.528 9.782 -37.098 1.00 35.53 356 GLU A O 1
ATOM 2806 N N . ALA A 1 357 ? 17.421 9.818 -35.889 1.00 37.09 357 ALA A N 1
ATOM 2807 C CA . ALA A 1 357 ? 17.004 10.728 -34.826 1.00 37.09 357 ALA A CA 1
ATOM 2808 C C . ALA A 1 357 ? 17.836 12.020 -34.902 1.00 37.09 357 ALA A C 1
ATOM 2810 O O . ALA A 1 357 ? 19.056 11.928 -35.103 1.00 37.09 357 ALA A O 1
ATOM 2811 N N . PRO A 1 358 ? 17.260 13.214 -34.668 1.00 49.19 358 PRO A N 1
ATOM 2812 C CA . PRO A 1 358 ? 18.055 14.415 -34.511 1.00 49.19 358 PRO A CA 1
ATOM 2813 C C . PRO A 1 358 ? 18.562 14.543 -33.071 1.00 49.19 358 PRO A C 1
ATOM 2815 O O . PRO A 1 358 ? 17.833 14.443 -32.085 1.00 49.19 358 PRO A O 1
ATOM 2818 N N . ARG A 1 359 ? 19.864 14.797 -32.978 1.00 44.25 359 ARG A N 1
ATOM 2819 C CA . ARG A 1 359 ? 20.573 15.228 -31.776 1.00 44.25 359 ARG A CA 1
ATOM 2820 C C . ARG A 1 359 ? 20.252 16.697 -31.495 1.00 44.25 359 ARG A C 1
ATOM 2822 O O . ARG A 1 359 ? 20.400 17.523 -32.389 1.00 44.25 359 ARG A O 1
ATOM 2829 N N . SER A 1 360 ? 19.993 17.048 -30.240 1.00 36.62 360 SER A N 1
ATOM 2830 C CA . SER A 1 360 ? 20.395 18.355 -29.718 1.00 36.62 360 SER A CA 1
ATOM 2831 C C . SER A 1 360 ? 20.808 18.225 -28.262 1.00 36.62 360 SER A C 1
ATOM 2833 O O . SER A 1 360 ? 20.123 17.624 -27.440 1.00 36.62 360 SER A O 1
ATOM 2835 N N . ALA A 1 361 ? 22.000 18.737 -27.998 1.00 40.69 361 ALA A N 1
ATOM 2836 C CA . ALA A 1 361 ? 22.690 18.704 -26.734 1.00 40.69 361 ALA A CA 1
ATOM 2837 C C . ALA A 1 361 ? 22.487 20.036 -26.016 1.00 40.69 361 ALA A C 1
ATOM 2839 O O . ALA A 1 361 ? 22.834 21.079 -26.565 1.00 40.69 361 ALA A O 1
ATOM 2840 N N . THR A 1 362 ? 22.077 19.994 -24.753 1.00 43.53 362 THR A N 1
ATOM 2841 C CA . THR A 1 362 ? 22.426 21.031 -23.781 1.00 43.53 362 THR A CA 1
ATOM 2842 C C . THR A 1 362 ? 22.856 20.383 -22.471 1.00 43.53 362 THR A C 1
ATOM 2844 O O . THR A 1 362 ? 22.342 19.363 -22.025 1.00 43.53 362 THR A O 1
ATOM 2847 N N . LYS A 1 363 ? 23.937 20.950 -21.944 1.00 44.53 363 LYS A N 1
ATOM 2848 C CA . LYS A 1 363 ? 24.712 20.534 -20.780 1.00 44.53 363 LYS A CA 1
ATOM 2849 C C . LYS A 1 363 ? 24.082 21.065 -19.486 1.00 44.53 363 LYS A C 1
ATOM 2851 O O . LYS A 1 363 ? 23.269 21.981 -19.516 1.00 44.53 363 LYS A O 1
ATOM 2856 N N . SER A 1 364 ? 24.676 20.607 -18.382 1.00 39.44 364 SER A N 1
ATOM 2857 C CA . SER A 1 364 ? 24.569 21.077 -16.990 1.00 39.44 364 SER A CA 1
ATOM 2858 C C . SER A 1 364 ? 23.377 20.493 -16.231 1.00 39.44 364 SER A C 1
ATOM 2860 O O . SER A 1 364 ? 22.247 20.607 -16.665 1.00 39.44 364 SER A O 1
ATOM 2862 N N . GLY A 1 365 ? 23.538 19.806 -15.109 1.00 42.09 365 GLY A N 1
ATOM 2863 C CA . GLY A 1 365 ? 24.717 19.521 -14.305 1.00 42.09 365 GLY A CA 1
ATOM 2864 C C . GLY A 1 365 ? 24.254 19.482 -12.864 1.00 42.09 365 GLY A C 1
ATOM 2865 O O . GLY A 1 365 ? 23.741 20.487 -12.416 1.00 42.09 365 GLY A O 1
ATOM 2866 N N . LEU A 1 366 ? 24.436 18.375 -12.149 1.00 43.59 366 LEU A N 1
ATOM 2867 C CA . LEU A 1 366 ? 24.414 18.363 -10.689 1.00 43.59 366 LEU A CA 1
ATOM 2868 C C . LEU A 1 366 ? 25.232 17.163 -10.206 1.00 43.59 366 LEU A C 1
ATOM 2870 O O . LEU A 1 366 ? 25.047 16.017 -10.605 1.00 43.59 366 LEU A O 1
ATOM 2874 N N . ARG A 1 367 ? 26.232 17.520 -9.414 1.00 42.66 367 ARG A N 1
ATOM 2875 C CA . ARG A 1 367 ? 27.319 16.719 -8.871 1.00 42.66 367 ARG A CA 1
ATOM 2876 C C . ARG A 1 367 ? 26.845 16.137 -7.541 1.00 42.66 367 ARG A C 1
ATOM 2878 O O . ARG A 1 367 ? 26.344 16.883 -6.705 1.00 42.66 367 ARG A O 1
ATOM 2885 N N . ALA A 1 368 ? 27.028 14.838 -7.334 1.00 41.81 368 ALA A N 1
ATOM 2886 C CA . ALA A 1 368 ? 26.810 14.203 -6.037 1.00 41.81 368 ALA A CA 1
ATOM 2887 C C . ALA A 1 368 ? 27.871 14.677 -5.019 1.00 41.81 368 ALA A C 1
ATOM 2889 O O . ALA A 1 368 ? 29.057 14.706 -5.371 1.00 41.81 368 ALA A O 1
ATOM 2890 N N . PRO A 1 369 ? 27.512 15.024 -3.769 1.00 42.88 369 PRO A N 1
ATOM 2891 C CA . PRO A 1 369 ? 28.494 15.210 -2.713 1.00 42.88 369 PRO A CA 1
ATOM 2892 C C . PRO A 1 369 ? 28.774 13.867 -2.029 1.00 42.88 369 PRO A C 1
ATOM 2894 O O . PRO A 1 369 ? 27.946 13.327 -1.299 1.00 42.88 369 PRO A O 1
ATOM 2897 N N . GLY A 1 370 ? 29.969 13.337 -2.279 1.00 38.03 370 GLY A N 1
ATOM 2898 C CA . GLY A 1 370 ? 30.601 12.335 -1.432 1.00 38.03 370 GLY A CA 1
ATOM 2899 C C . GLY A 1 370 ? 31.476 12.986 -0.357 1.00 38.03 370 GLY A C 1
ATOM 2900 O O . GLY A 1 370 ? 32.057 14.045 -0.577 1.00 38.03 370 GLY A O 1
ATOM 2901 N N . SER A 1 371 ? 31.585 12.277 0.769 1.00 35.84 371 SER A N 1
ATOM 2902 C CA . SER A 1 371 ? 32.783 12.108 1.606 1.00 35.84 371 SER A CA 1
ATOM 2903 C C . SER A 1 371 ? 33.564 13.343 2.083 1.00 35.84 371 SER A C 1
ATOM 2905 O O . SER A 1 371 ? 34.341 13.931 1.332 1.00 35.84 371 SER A O 1
ATOM 2907 N N . TYR A 1 372 ? 33.548 13.560 3.402 1.00 37.16 372 TYR A N 1
ATOM 2908 C CA . TYR A 1 372 ? 34.687 14.126 4.133 1.00 37.16 372 TYR A CA 1
ATOM 2909 C C . TYR A 1 372 ? 35.025 13.207 5.307 1.00 37.16 372 TYR A C 1
ATOM 2911 O O . TYR A 1 372 ? 34.155 12.822 6.088 1.00 37.16 372 TYR A O 1
ATOM 2919 N N . ALA A 1 373 ? 36.300 12.848 5.390 1.00 37.44 373 ALA A N 1
ATOM 2920 C CA . ALA A 1 373 ? 36.915 12.136 6.492 1.00 37.44 373 ALA A CA 1
ATOM 2921 C C . ALA A 1 373 ? 37.425 13.121 7.563 1.00 37.44 373 ALA A C 1
ATOM 2923 O O . ALA A 1 373 ? 37.844 14.226 7.239 1.00 37.44 373 ALA A O 1
ATOM 2924 N N . ALA A 1 374 ? 37.396 12.647 8.812 1.00 35.81 374 ALA A N 1
ATOM 2925 C CA . ALA A 1 374 ? 38.390 12.777 9.887 1.00 35.81 374 ALA A CA 1
ATOM 2926 C C . ALA A 1 374 ? 39.124 14.113 10.168 1.00 35.81 374 ALA A C 1
ATOM 2928 O O . ALA A 1 374 ? 39.974 14.539 9.395 1.00 35.81 374 ALA A O 1
ATOM 2929 N N . ALA A 1 375 ? 38.891 14.620 11.390 1.00 34.47 375 ALA A N 1
ATOM 2930 C CA . ALA A 1 375 ? 39.794 15.233 12.394 1.00 34.47 375 ALA A CA 1
ATOM 2931 C C . ALA A 1 375 ? 38.930 16.235 13.200 1.00 34.47 375 ALA A C 1
ATOM 2933 O O . ALA A 1 375 ? 38.137 16.954 12.612 1.00 34.47 375 ALA A O 1
ATOM 2934 N N . GLU A 1 376 ? 38.909 16.317 14.530 1.00 35.81 376 GLU A N 1
ATOM 2935 C CA . GLU A 1 376 ? 40.037 16.329 15.451 1.00 35.81 376 GLU A CA 1
ATOM 2936 C C . GLU A 1 376 ? 39.556 16.154 16.909 1.00 35.81 376 GLU A C 1
ATOM 2938 O O . GLU A 1 376 ? 38.401 16.403 17.257 1.00 35.81 376 GLU A O 1
ATOM 2943 N N . SER A 1 377 ? 40.466 15.673 17.752 1.00 35.72 377 SER A N 1
ATOM 2944 C CA . SER A 1 377 ? 40.245 15.189 19.114 1.00 35.72 377 SER A CA 1
ATOM 2945 C C . SER A 1 377 ? 40.184 16.312 20.163 1.00 35.72 377 SER A C 1
ATOM 2947 O O . SER A 1 377 ? 40.927 17.289 20.073 1.00 35.72 377 SER A O 1
ATOM 2949 N N . ARG A 1 378 ? 39.422 16.095 21.247 1.00 44.31 378 ARG A N 1
ATOM 2950 C CA . ARG A 1 378 ? 39.626 16.758 22.549 1.00 44.31 378 ARG A CA 1
ATOM 2951 C C . ARG A 1 378 ? 39.658 15.719 23.678 1.00 44.31 378 ARG A C 1
ATOM 2953 O O . ARG A 1 378 ? 38.652 15.397 24.300 1.00 44.31 378 ARG A O 1
ATOM 2960 N N . ILE A 1 379 ? 40.852 15.183 23.906 1.00 38.34 379 ILE A N 1
ATOM 2961 C CA . ILE A 1 379 ? 41.319 14.565 25.160 1.00 38.34 379 ILE A CA 1
ATOM 2962 C C . ILE A 1 379 ? 41.390 15.692 26.219 1.00 38.34 379 ILE A C 1
ATOM 2964 O O . ILE A 1 379 ? 41.789 16.799 25.879 1.00 38.34 379 ILE A O 1
ATOM 2968 N N . GLY A 1 380 ? 41.051 15.556 27.502 1.00 35.50 380 GLY A N 1
ATOM 2969 C CA . GLY A 1 380 ? 40.633 14.427 28.323 1.00 35.50 380 GLY A CA 1
ATOM 2970 C C . GLY A 1 380 ? 40.637 14.834 29.809 1.00 35.50 380 GLY A C 1
ATOM 2971 O O . GLY A 1 380 ? 41.125 15.907 30.156 1.00 35.50 380 GLY A O 1
ATOM 2972 N N . ARG A 1 381 ? 40.123 13.970 30.693 1.00 35.00 381 ARG A N 1
ATOM 2973 C CA . ARG A 1 381 ? 40.717 13.678 32.014 1.00 35.00 381 ARG A CA 1
ATOM 2974 C C . ARG A 1 381 ? 39.977 12.524 32.683 1.00 35.00 381 ARG A C 1
ATOM 2976 O O . ARG A 1 381 ? 38.821 12.630 33.071 1.00 35.00 381 ARG A O 1
ATOM 2983 N N . SER A 1 382 ? 40.695 11.425 32.809 1.00 35.78 382 SER A N 1
ATOM 2984 C CA . SER A 1 382 ? 40.432 10.283 33.670 1.00 35.78 382 SER A CA 1
ATOM 2985 C C . SER A 1 382 ? 40.901 10.578 35.100 1.00 35.78 382 SER A C 1
ATOM 2987 O O . SER A 1 382 ? 41.970 11.158 35.279 1.00 35.78 382 SER A O 1
ATOM 2989 N N . ALA A 1 383 ? 40.138 10.134 36.106 1.00 35.09 383 ALA A N 1
ATOM 2990 C CA . ALA A 1 383 ? 40.651 9.707 37.413 1.00 35.09 383 ALA A CA 1
ATOM 2991 C C . ALA A 1 383 ? 39.571 8.937 38.206 1.00 35.09 383 ALA A C 1
ATOM 2993 O O . ALA A 1 383 ? 38.587 9.509 38.659 1.00 35.09 383 ALA A O 1
ATOM 2994 N N . ALA A 1 384 ? 39.795 7.624 38.290 1.00 35.84 384 ALA A N 1
ATOM 2995 C CA . ALA A 1 384 ? 39.446 6.639 39.320 1.00 35.84 384 ALA A CA 1
ATOM 2996 C C . ALA A 1 384 ? 38.463 6.989 40.463 1.00 35.84 384 ALA A C 1
ATOM 2998 O O . ALA A 1 384 ? 38.731 7.900 41.237 1.00 35.84 384 ALA A O 1
ATOM 2999 N N . HIS A 1 385 ? 37.497 6.091 40.724 1.00 33.50 385 HIS A N 1
ATOM 3000 C CA . HIS A 1 385 ? 37.421 5.420 42.034 1.00 33.50 385 HIS A CA 1
ATOM 3001 C C . HIS A 1 385 ? 36.687 4.062 41.984 1.00 33.50 385 HIS A C 1
ATOM 3003 O O . HIS A 1 385 ? 35.990 3.744 41.026 1.00 33.50 385 HIS A O 1
ATOM 3009 N N . GLU A 1 386 ? 36.957 3.235 42.991 1.00 32.66 386 GLU A N 1
ATOM 3010 C CA . GLU A 1 386 ? 37.036 1.773 42.973 1.00 32.66 386 GLU A CA 1
ATOM 3011 C C . GLU A 1 386 ? 35.743 0.972 43.229 1.00 32.66 386 GLU A C 1
ATOM 3013 O O . GLU A 1 386 ? 34.792 1.419 43.862 1.00 32.66 386 GLU A O 1
ATOM 3018 N N . ARG A 1 387 ? 35.812 -0.292 42.774 1.00 38.56 387 ARG A N 1
ATOM 3019 C CA . ARG A 1 387 ? 35.261 -1.547 43.336 1.00 38.56 387 ARG A CA 1
ATOM 3020 C C . ARG A 1 387 ? 34.425 -1.423 44.620 1.00 38.56 387 ARG A C 1
ATOM 3022 O O . ARG A 1 387 ? 34.984 -1.120 45.666 1.00 38.56 387 ARG A O 1
ATOM 3029 N N . THR A 1 388 ? 33.215 -1.998 44.623 1.00 33.28 388 THR A N 1
ATOM 3030 C CA . THR A 1 388 ? 32.887 -3.201 45.434 1.00 33.28 388 THR A CA 1
ATOM 3031 C C . THR A 1 388 ? 31.458 -3.731 45.204 1.00 33.28 388 THR A C 1
ATOM 3033 O O . THR A 1 388 ? 30.513 -2.972 45.342 1.00 33.28 388 THR A O 1
ATOM 3036 N N . LYS A 1 389 ? 31.358 -5.065 44.997 1.00 37.62 389 LYS A N 1
ATOM 3037 C CA . LYS A 1 389 ? 30.275 -6.013 45.398 1.00 37.62 389 LYS A CA 1
ATOM 3038 C C . LYS A 1 389 ? 28.883 -5.798 44.746 1.00 37.62 389 LYS A C 1
ATOM 3040 O O . LYS A 1 389 ? 28.399 -4.688 44.682 1.00 37.62 389 LYS A O 1
ATOM 3045 N N . SER A 1 390 ? 28.128 -6.785 44.260 1.00 34.97 390 SER A N 1
ATOM 3046 C CA . SER A 1 390 ? 28.128 -8.255 44.361 1.00 34.97 390 SER A CA 1
ATOM 3047 C C . SER A 1 390 ? 27.005 -8.815 43.456 1.00 34.97 390 SER A C 1
ATOM 3049 O O . SER A 1 390 ? 26.025 -8.110 43.254 1.00 34.97 390 SER A O 1
ATOM 3051 N N . SER A 1 391 ? 27.162 -10.063 42.972 1.00 36.19 391 SER A N 1
ATOM 3052 C CA . SER A 1 391 ? 26.133 -11.107 42.682 1.00 36.19 391 SER A CA 1
ATOM 3053 C C . SER A 1 391 ? 24.743 -10.666 42.176 1.00 36.19 391 SER A C 1
ATOM 3055 O O . SER A 1 391 ? 24.044 -9.934 42.857 1.00 36.19 391 SER A O 1
ATOM 3057 N N . GLY A 1 392 ? 24.173 -11.153 41.078 1.00 33.38 392 GLY A N 1
ATOM 3058 C CA . GLY A 1 392 ? 24.187 -12.507 40.536 1.00 33.38 392 GLY A CA 1
ATOM 3059 C C . GLY A 1 392 ? 22.765 -12.823 40.038 1.00 33.38 392 GLY A C 1
ATOM 3060 O O . GLY A 1 392 ? 21.810 -12.571 40.753 1.00 33.38 392 GLY A O 1
ATOM 3061 N N . LEU A 1 393 ? 22.681 -13.324 38.802 1.00 40.34 393 LEU A N 1
ATOM 3062 C CA . LEU A 1 393 ? 21.669 -14.211 38.205 1.00 40.34 393 LEU A CA 1
ATOM 3063 C C . LEU A 1 393 ? 20.148 -14.018 38.432 1.00 40.34 393 LEU A C 1
ATOM 3065 O O . LEU A 1 393 ? 19.633 -13.999 39.540 1.00 40.34 393 LEU A O 1
ATOM 3069 N N . ALA A 1 394 ? 19.466 -14.183 37.291 1.00 34.84 394 ALA A N 1
ATOM 3070 C CA . ALA A 1 394 ? 18.125 -14.737 37.078 1.00 34.84 394 ALA A CA 1
ATOM 3071 C C . ALA A 1 394 ? 16.935 -13.760 37.026 1.00 34.84 394 ALA A C 1
ATOM 3073 O O . ALA A 1 394 ? 16.522 -13.138 37.999 1.00 34.84 394 ALA A O 1
ATOM 3074 N N . LEU A 1 395 ? 16.346 -13.713 35.826 1.00 47.34 395 LEU A N 1
ATOM 3075 C CA . LEU A 1 395 ? 15.030 -13.161 35.521 1.00 47.34 395 LEU A CA 1
ATOM 3076 C C . LEU A 1 395 ? 13.944 -13.745 36.441 1.00 47.34 395 LEU A C 1
ATOM 3078 O O . LEU A 1 395 ? 13.970 -14.941 36.744 1.00 47.34 395 LEU A O 1
ATOM 3082 N N . PRO A 1 396 ? 12.866 -12.976 36.662 1.00 41.41 396 PRO A N 1
ATOM 3083 C CA . PRO A 1 396 ? 11.556 -13.551 36.389 1.00 41.41 396 PRO A CA 1
ATOM 3084 C C . PRO A 1 396 ? 10.655 -12.649 35.530 1.00 41.41 396 PRO A C 1
ATOM 3086 O O . PRO A 1 396 ? 10.650 -11.424 35.618 1.00 41.41 396 PRO A O 1
ATOM 3089 N N . ARG A 1 397 ? 9.874 -13.329 34.684 1.00 49.28 397 ARG A N 1
ATOM 3090 C CA . ARG A 1 397 ? 8.722 -12.857 33.894 1.00 49.28 397 ARG A CA 1
ATOM 3091 C C . ARG A 1 397 ? 7.765 -11.933 34.674 1.00 49.28 397 ARG A C 1
ATOM 3093 O O . ARG A 1 397 ? 7.581 -12.134 35.874 1.00 49.28 397 ARG A O 1
ATOM 3100 N N . PRO A 1 398 ? 7.023 -11.042 33.987 1.00 44.50 398 PRO A N 1
ATOM 3101 C CA . PRO A 1 398 ? 6.016 -10.204 34.622 1.00 44.50 398 PRO A CA 1
ATOM 3102 C C . PRO A 1 398 ? 4.732 -11.013 34.880 1.00 44.50 398 PRO A C 1
ATOM 3104 O O . PRO A 1 398 ? 4.094 -11.498 33.947 1.00 44.50 398 PRO A O 1
ATOM 3107 N N . ARG A 1 399 ? 4.335 -11.153 36.151 1.00 45.81 399 ARG A N 1
ATOM 3108 C CA . ARG A 1 399 ? 2.969 -11.532 36.553 1.00 45.81 399 ARG A CA 1
ATOM 3109 C C . ARG A 1 399 ? 2.268 -10.295 37.123 1.00 45.81 399 ARG A C 1
ATOM 3111 O O . ARG A 1 399 ? 2.744 -9.697 38.078 1.00 45.81 399 ARG A O 1
ATOM 3118 N N . SER A 1 400 ? 1.166 -9.929 36.471 1.00 49.19 400 SER A N 1
ATOM 3119 C CA . SER A 1 400 ? 0.043 -9.072 36.893 1.00 49.19 400 SER A CA 1
ATOM 3120 C C . SER A 1 400 ? 0.116 -8.407 38.284 1.00 49.19 400 SER A C 1
ATOM 3122 O O . SER A 1 400 ? -0.093 -9.050 39.315 1.00 49.19 400 SER A O 1
ATOM 3124 N N . GLY A 1 401 ? 0.285 -7.083 38.298 1.00 54.44 401 GLY A N 1
ATOM 3125 C CA . GLY A 1 401 ? 0.319 -6.225 39.488 1.00 54.44 401 GLY A CA 1
ATOM 3126 C C . GLY A 1 401 ? -1.047 -5.861 40.080 1.00 54.44 401 GLY A C 1
ATOM 3127 O O . GLY A 1 401 ? -1.311 -4.685 40.295 1.00 54.44 401 GLY A O 1
ATOM 3128 N N . ILE A 1 402 ? -1.911 -6.842 40.359 1.00 57.12 402 ILE A N 1
ATOM 3129 C CA . ILE A 1 402 ? -3.210 -6.586 41.022 1.00 57.12 402 ILE A CA 1
ATOM 3130 C C . ILE A 1 402 ? -3.256 -7.156 42.453 1.00 57.12 402 ILE A C 1
ATOM 3132 O O . ILE A 1 402 ? -3.931 -6.597 43.311 1.00 57.12 402 ILE A O 1
ATOM 3136 N N . MET A 1 403 ? -2.467 -8.188 42.778 1.00 54.06 403 MET A N 1
ATOM 3137 C CA . MET A 1 403 ? -2.495 -8.799 44.122 1.00 54.06 403 MET A CA 1
ATOM 3138 C C . MET A 1 403 ? -1.544 -8.152 45.147 1.00 54.06 403 MET A C 1
ATOM 3140 O O . MET A 1 403 ? -1.775 -8.269 46.345 1.00 54.06 403 MET A O 1
ATOM 3144 N N . SER A 1 404 ? -0.528 -7.396 44.713 1.00 54.06 404 SER A N 1
ATOM 3145 C CA . SER A 1 404 ? 0.450 -6.756 45.619 1.00 54.06 404 SER A CA 1
ATOM 3146 C C . SER A 1 404 ? -0.109 -5.549 46.396 1.00 54.06 404 SER A C 1
ATOM 3148 O O . SER A 1 404 ? 0.391 -5.230 47.476 1.00 54.06 404 SER A O 1
ATOM 3150 N N . SER A 1 405 ? -1.155 -4.883 45.895 1.00 51.94 405 SER A N 1
ATOM 3151 C CA . SER A 1 405 ? -1.726 -3.699 46.561 1.00 51.94 405 SER A CA 1
ATOM 3152 C C . SER A 1 405 ? -2.668 -4.028 47.721 1.00 51.94 405 SER A C 1
ATOM 3154 O O . SER A 1 405 ? -2.926 -3.154 48.547 1.00 51.94 405 SER A O 1
ATOM 3156 N N . ILE A 1 406 ? -3.161 -5.266 47.820 1.00 56.31 406 ILE A N 1
ATOM 3157 C CA . ILE A 1 406 ? -4.091 -5.674 48.885 1.00 56.31 406 ILE A CA 1
ATOM 3158 C C . ILE A 1 406 ? -3.333 -6.061 50.163 1.00 56.31 406 ILE A C 1
ATOM 3160 O O . ILE A 1 406 ? -3.769 -5.707 51.257 1.00 56.31 406 ILE A O 1
ATOM 3164 N N . GLU A 1 407 ? -2.148 -6.667 50.053 1.00 57.41 407 GLU A N 1
ATOM 3165 C CA . GLU A 1 407 ? -1.326 -7.009 51.227 1.00 57.41 407 GLU A CA 1
ATOM 3166 C C . GLU A 1 407 ? -0.783 -5.774 51.963 1.00 57.41 407 GLU A C 1
ATOM 3168 O O . GLU A 1 407 ? -0.574 -5.804 53.175 1.00 57.41 407 GLU A O 1
ATOM 3173 N N . LYS A 1 408 ? -0.625 -4.636 51.274 1.00 55.16 408 LYS A N 1
ATOM 3174 C CA . LYS A 1 408 ? -0.064 -3.416 51.877 1.00 55.16 408 LYS A CA 1
ATOM 3175 C C . LYS A 1 408 ? -1.060 -2.614 52.728 1.00 55.16 408 LYS A C 1
ATOM 3177 O O . LYS A 1 408 ? -0.646 -1.708 53.448 1.00 55.16 408 LYS A O 1
ATOM 3182 N N . MET A 1 409 ? -2.352 -2.948 52.695 1.00 51.72 409 MET A N 1
ATOM 3183 C CA . MET A 1 409 ? -3.393 -2.263 53.480 1.00 51.72 409 MET A CA 1
ATOM 3184 C C . MET A 1 409 ? -3.730 -2.966 54.810 1.00 51.72 409 MET A C 1
ATOM 3186 O O . MET A 1 409 ? -4.468 -2.407 55.618 1.00 51.72 409 MET A O 1
ATOM 3190 N N . GLY A 1 410 ? -3.181 -4.161 55.069 1.00 54.12 410 GLY A N 1
ATOM 3191 C CA . GLY A 1 410 ? -3.490 -4.965 56.262 1.00 54.12 410 GLY A CA 1
ATOM 3192 C C . GLY A 1 410 ? -2.634 -4.700 57.511 1.00 54.12 410 GLY A C 1
ATOM 3193 O O . GLY A 1 410 ? -3.011 -5.134 58.595 1.00 54.12 410 GLY A O 1
ATOM 3194 N N . ASN A 1 411 ? -1.515 -3.972 57.406 1.00 52.66 411 ASN A N 1
ATOM 3195 C CA . ASN A 1 411 ? -0.480 -3.958 58.459 1.00 52.66 411 ASN A CA 1
ATOM 3196 C C . ASN A 1 411 ? -0.451 -2.730 59.392 1.00 52.66 411 ASN A C 1
ATOM 3198 O O . ASN A 1 411 ? 0.511 -2.554 60.136 1.00 52.66 411 ASN A O 1
ATOM 3202 N N . TYR A 1 412 ? -1.498 -1.902 59.438 1.00 53.59 412 TYR A N 1
ATOM 3203 C CA . TYR A 1 412 ? -1.572 -0.771 60.380 1.00 53.59 412 TYR A CA 1
ATOM 3204 C C . TYR A 1 412 ? -2.478 -1.057 61.582 1.00 53.59 412 TYR A C 1
ATOM 3206 O O . TYR A 1 412 ? -3.413 -0.311 61.875 1.00 53.59 412 TYR A O 1
ATOM 3214 N N . ARG A 1 413 ? -2.192 -2.138 62.315 1.00 56.84 413 ARG A N 1
ATOM 3215 C CA . ARG A 1 413 ? -2.775 -2.362 63.644 1.00 56.84 413 ARG A CA 1
ATOM 3216 C C . ARG A 1 413 ? -1.698 -2.839 64.618 1.00 56.84 413 ARG A C 1
ATOM 3218 O O . ARG A 1 413 ? -1.337 -4.006 64.622 1.00 56.84 413 ARG A O 1
ATOM 3225 N N . GLY A 1 414 ? -1.226 -1.914 65.455 1.00 51.41 414 GLY A N 1
ATOM 3226 C CA . GLY A 1 414 ? -0.518 -2.225 66.700 1.00 51.41 414 GLY A CA 1
ATOM 3227 C C . GLY A 1 414 ? 0.979 -1.919 66.713 1.00 51.41 414 GLY A C 1
ATOM 3228 O O . GLY A 1 414 ? 1.793 -2.818 66.544 1.00 51.41 414 GLY A O 1
ATOM 3229 N N . ARG A 1 415 ? 1.346 -0.667 67.021 1.00 46.94 415 ARG A N 1
ATOM 3230 C CA . ARG A 1 415 ? 2.599 -0.375 67.738 1.00 46.94 415 ARG A CA 1
ATOM 3231 C C . ARG A 1 415 ? 2.474 0.923 68.541 1.00 46.94 415 ARG A C 1
ATOM 3233 O O . ARG A 1 415 ? 2.929 1.979 68.124 1.00 46.94 415 ARG A O 1
ATOM 3240 N N . THR A 1 416 ? 1.818 0.813 69.690 1.00 43.91 416 THR A N 1
ATOM 3241 C CA . THR A 1 416 ? 1.929 1.737 70.828 1.00 43.91 416 THR A CA 1
ATOM 3242 C C . THR A 1 416 ? 1.998 0.870 72.077 1.00 43.91 416 THR A C 1
ATOM 3244 O O . THR A 1 416 ? 1.037 0.149 72.346 1.00 43.91 416 THR A O 1
ATOM 3247 N N . GLY A 1 417 ? 3.125 0.910 72.789 1.00 47.19 417 GLY A N 1
ATOM 3248 C CA . GLY A 1 417 ? 3.319 0.196 74.051 1.00 47.19 417 GLY A CA 1
ATOM 3249 C C . GLY A 1 417 ? 4.751 -0.289 74.252 1.00 47.19 417 GLY A C 1
ATOM 3250 O O . GLY A 1 417 ? 4.994 -1.479 74.094 1.00 47.19 417 GLY A O 1
ATOM 3251 N N . GLU A 1 418 ? 5.674 0.643 74.490 1.00 36.09 418 GLU A N 1
ATOM 3252 C CA . GLU A 1 418 ? 6.603 0.691 75.639 1.00 36.09 418 GLU A CA 1
ATOM 3253 C C . GLU A 1 418 ? 7.382 2.010 75.610 1.00 36.09 418 GLU A C 1
ATOM 3255 O O . GLU A 1 418 ? 7.830 2.403 74.504 1.00 36.09 418 GLU A O 1
#

Organism: NCBI:txid1442378

Foldseek 3Di:
DDDDDDPDDPPDPPDPPVCPPVNVVVVVVVVVVVVVVVVVVVVVVVVVVVVVVVVVVVVVVVVVVVVVVVVVVVVVVVVVVVVVVVVVVVVVVVVVVVVVVVVVVVVVVVVVVVVVVVVVVVVVVVVVVVVVVVVVVVVVVVVVVVVVVVVVVPVPDDDDDDDDPCPVVVVVVVVVVVVVVVVVVVVVVVVVVVVVVVVVVVVVVVVVVVVVVVVVVVVVVVVVVVVVVVVCVVVPPPPVVVVVVVVVVVVVVVVVVVVVVVVVVVVVVVVVVVVVVVVVVVVVVVVVVVVVVVVVVVVVVVVVVVVVVVVVDDDDDDDDDDDDDDDDDDDDDDDDDDDDDDDDDDDDDDDDDDDDDDDDDDDDDDDDDDDDDDDDDDDDDDDDDDDDDDDDDDDDDDDDPPPVVVVVVPPPDDDDDD

pLDDT: mean 75.25, std 24.36, range [31.8, 98.44]

Secondary structure (DSSP, 8-state):
--------------------HHHHHHHHHHHHHHHHHHHHHHHHHHHHHHHHHHHHHHHHHHHHHHHHHHHHHHHHHHHHHHHHHHHHHHHHHHHHHHHHHHHHHHHHHHHHHHHHHHHHHHHHHHHHHHHHHHHHHHHHHHHHHHHHHHHHHHTT--------TTHHHHHHHHHHHHHHHHHHHHHHHHHHHHHHHHHHHHHHHHHHHHHHHHHHHHHHHHHHHHHHHHHHHHHS---HHHHHHHHHHHHHHHHHHHHHHHHHHHHHHHHHHHHHHHHHHHHHHHHHHHHHHHHHHHHHHHHHHHHHHHHHS---------------------------------------------------------------------------------------TTSHHHHTTS--S-----